Protein AF-A0A969FKJ3-F1 (afdb_monomer)

Secondary structure (DSSP, 8-state):
-EEEEEEEE---SSS---EEEEEEEEEEETTEEEEP--PEEE-S-TTSS-TT-EEEEEE-TTS-EEEEEEESHHHHHHHHHHHHHHHHHHHHHHHHHHHHHHHHHHHHHHHHHHHHHHHHHHHHHHHHHHHHHHHHHHHHHHHHHHHHHHHHHHHHHHHHHHHHHHHHHHHHHHHHHHHTTTT-----THHHHHHHHHHHHHHHHGGGGGHHHHHHHHHHHHHHHHHHHHHHHHHHHHHHHHHHHHHHHHHHHHHHHHHHHHHHHHHHHHHHHHHHHHHHHHHHHHHHHHHHHHHHHHHHHHHHHHHHHHHHHHHHT----SSS---HHHHTTS-HHHHHHHHHHHHHHHHHHHHHHHHHHHHHHHHHHHHHHHHHHHHH--HHHHHHHHHHHHHHHHHHHHHHHHHHHHHHHHHHHHHHHHHHHHHHHHHTT-PPP-----S----THHHHHHHHHHHHHHHHHHHHHHHHHHHHHHHHHHHHHHHHHHHHHHHHHHHHHHHHHHHHHHHHHHHHHHHHHHHHHHHHHHHHHHHHHHHHHHHHHHHHHHHHHHHHHHHHHHHHHHHHHHHHHHT-

Nearest PDB structures (foldseek):
  6h2x-assembly1_A  TM=3.422E-01  e=6.282E-06  Escherichia coli K-12
  7z8f-assembly1_m  TM=3.013E-01  e=1.410E-02  Homo sapiens
  7z8f-assembly1_n  TM=2.984E-01  e=1.489E-02  Homo sapiens
  6z6f-assembly1_C  TM=3.795E-01  e=6.319E-01  Saccharomyces cerevisiae S288C
  6yvu-assembly1_A  TM=2.006E-01  e=1.096E+00  Saccharomyces cerevisiae S288C

Structure (mmCIF, N/CA/C/O backbone):
data_AF-A0A969FKJ3-F1
#
_entry.id   AF-A0A969FKJ3-F1
#
loop_
_atom_site.group_PDB
_atom_site.id
_atom_site.type_symbol
_atom_site.label_atom_id
_atom_site.label_alt_id
_atom_site.label_comp_id
_atom_site.label_asym_id
_atom_site.label_entity_id
_atom_site.label_seq_id
_atom_site.pdbx_PDB_ins_code
_atom_site.Cartn_x
_atom_site.Cartn_y
_atom_site.Cartn_z
_atom_site.occupancy
_atom_site.B_iso_or_equiv
_atom_site.auth_seq_id
_atom_site.auth_comp_id
_atom_site.auth_asym_id
_atom_site.auth_atom_id
_atom_site.pdbx_PDB_model_num
ATOM 1 N N . MET A 1 1 ? 55.344 11.547 -11.308 1.00 81.62 1 MET A N 1
ATOM 2 C CA . MET A 1 1 ? 53.957 12.073 -11.203 1.00 81.62 1 MET A CA 1
ATOM 3 C C . MET A 1 1 ? 53.560 12.625 -12.559 1.00 81.62 1 MET A C 1
ATOM 5 O O . MET A 1 1 ? 54.429 13.189 -13.211 1.00 81.62 1 MET A O 1
ATOM 9 N N . LEU A 1 2 ? 52.313 12.429 -12.998 1.00 86.44 2 LEU A N 1
ATOM 10 C CA . LEU A 1 2 ? 51.856 12.864 -14.322 1.00 86.44 2 LEU A CA 1
ATOM 11 C C . LEU A 1 2 ? 51.424 14.337 -14.299 1.00 86.44 2 LEU A C 1
ATOM 13 O O . LEU A 1 2 ? 50.669 14.755 -13.417 1.00 86.44 2 LEU A O 1
ATOM 17 N N . TYR A 1 3 ? 51.900 15.103 -15.277 1.00 87.94 3 TYR A N 1
ATOM 18 C CA . TYR A 1 3 ? 51.594 16.516 -15.454 1.00 87.94 3 TYR A CA 1
ATOM 19 C C . TYR A 1 3 ? 51.087 16.787 -16.866 1.00 87.94 3 TYR A C 1
ATOM 21 O O . TYR A 1 3 ? 51.561 16.193 -17.833 1.00 87.94 3 TYR A O 1
ATOM 29 N N . LEU A 1 4 ? 50.156 17.730 -16.966 1.00 88.75 4 LEU A N 1
ATOM 30 C CA . LEU A 1 4 ? 49.802 18.396 -18.208 1.00 88.75 4 LEU A CA 1
ATOM 31 C C . LEU A 1 4 ? 50.711 19.615 -18.356 1.00 88.75 4 LEU A C 1
ATOM 33 O O . LEU A 1 4 ? 50.766 20.456 -17.453 1.00 88.75 4 LEU A O 1
ATOM 37 N N . ALA A 1 5 ? 51.411 19.713 -19.478 1.00 88.00 5 ALA A N 1
ATOM 38 C CA . ALA A 1 5 ? 52.340 20.794 -19.758 1.00 88.00 5 ALA A CA 1
ATOM 39 C C . ALA A 1 5 ? 52.140 21.362 -21.166 1.00 88.00 5 ALA A C 1
ATOM 41 O O . ALA A 1 5 ? 51.697 20.668 -22.077 1.00 88.00 5 ALA A O 1
ATOM 42 N N . GLU A 1 6 ? 52.494 22.629 -21.342 1.00 87.75 6 GLU A N 1
ATOM 43 C CA . GLU A 1 6 ? 52.507 23.316 -22.633 1.00 87.75 6 GLU A CA 1
ATOM 44 C C . GLU A 1 6 ? 53.945 23.430 -23.147 1.00 87.75 6 GLU A C 1
ATOM 46 O O . GLU A 1 6 ? 54.847 23.852 -22.414 1.00 87.75 6 GLU A O 1
ATOM 51 N N . VAL A 1 7 ? 54.167 23.080 -24.415 1.00 86.50 7 VAL A N 1
ATOM 52 C CA . VAL A 1 7 ? 55.469 23.236 -25.075 1.00 86.50 7 VAL A CA 1
ATOM 53 C C . VAL A 1 7 ? 55.709 24.707 -25.417 1.00 86.50 7 VAL A C 1
ATOM 55 O O . VAL A 1 7 ? 55.053 25.270 -26.292 1.00 86.50 7 VAL A O 1
ATOM 58 N N . GLN A 1 8 ? 56.711 25.324 -24.797 1.00 82.31 8 GLN A N 1
ATOM 59 C CA . GLN A 1 8 ? 57.152 26.681 -25.108 1.00 82.31 8 GLN A CA 1
ATOM 60 C C . GLN A 1 8 ? 58.473 26.659 -25.878 1.00 82.31 8 GLN A C 1
ATOM 62 O O . GLN A 1 8 ? 59.462 26.083 -25.432 1.00 82.31 8 GLN A O 1
ATOM 67 N N . LYS A 1 9 ? 58.519 27.326 -27.036 1.00 78.81 9 LYS A N 1
ATOM 68 C CA . LYS A 1 9 ? 59.760 27.539 -27.796 1.00 78.81 9 LYS A CA 1
ATOM 69 C C . LYS A 1 9 ? 60.133 29.013 -27.729 1.00 78.81 9 LYS A C 1
ATOM 71 O O . LYS A 1 9 ? 59.399 29.858 -28.236 1.00 78.81 9 LYS A O 1
ATOM 76 N N . LYS A 1 10 ? 61.273 29.338 -27.118 1.00 64.44 10 LYS A N 1
ATOM 77 C CA . LYS A 1 10 ? 61.799 30.710 -27.115 1.00 64.44 10 LYS A CA 1
ATOM 78 C C . LYS A 1 10 ? 62.712 30.899 -28.325 1.00 64.44 10 LYS A C 1
ATOM 80 O O . LYS A 1 10 ? 63.739 30.235 -28.441 1.00 64.44 10 LYS A O 1
ATOM 85 N N . SER A 1 11 ? 62.342 31.807 -29.227 1.00 51.16 11 SER A N 1
ATOM 86 C CA . SER A 1 11 ? 63.181 32.179 -30.370 1.00 51.16 11 SER A CA 1
ATOM 87 C C . SER A 1 11 ? 64.244 33.183 -29.916 1.00 51.16 11 SER A C 1
ATOM 89 O O . SER A 1 11 ? 63.950 34.355 -29.692 1.00 51.16 11 SER A O 1
ATOM 91 N N . GLY A 1 12 ? 65.476 32.715 -29.708 1.00 48.44 12 GLY A N 1
ATOM 92 C CA . GLY A 1 12 ? 66.617 33.569 -29.372 1.00 48.44 12 GLY A CA 1
ATOM 93 C C . GLY A 1 12 ? 67.283 34.151 -30.623 1.00 48.44 12 GLY A C 1
ATOM 94 O O . GLY A 1 12 ? 67.467 33.449 -31.611 1.00 48.44 12 GLY A O 1
ATOM 95 N N . VAL A 1 13 ? 67.717 35.415 -30.553 1.00 46.41 13 VAL A N 1
ATOM 96 C CA . VAL A 1 13 ? 68.400 36.171 -31.634 1.00 46.41 13 VAL A CA 1
ATOM 97 C C . VAL A 1 13 ? 69.750 35.550 -32.068 1.00 46.41 13 VAL A C 1
ATOM 99 O O . VAL A 1 13 ? 70.318 35.943 -33.079 1.00 46.41 13 VAL A O 1
ATOM 102 N N . PHE A 1 14 ? 70.245 34.526 -31.367 1.00 44.03 14 PHE A N 1
ATOM 103 C CA . PHE A 1 14 ? 71.444 33.760 -31.722 1.00 44.03 14 PHE A CA 1
ATOM 104 C C . PHE A 1 14 ? 71.175 32.245 -31.669 1.00 44.03 14 PHE A C 1
ATOM 106 O O . PHE A 1 14 ? 71.584 31.561 -30.739 1.00 44.03 14 PHE A O 1
ATOM 113 N N . GLY A 1 15 ? 70.470 31.715 -32.670 1.00 43.25 15 GLY A N 1
ATOM 114 C CA . GLY A 1 15 ? 70.676 30.363 -33.219 1.00 43.25 15 GLY A CA 1
ATOM 115 C C . GLY A 1 15 ? 70.440 29.100 -32.368 1.00 43.25 15 GLY A C 1
ATOM 116 O O . GLY A 1 15 ? 70.455 28.022 -32.952 1.00 43.25 15 GLY A O 1
ATOM 117 N N . SER A 1 16 ? 70.191 29.154 -31.057 1.00 49.03 16 SER A N 1
ATOM 118 C CA . SER A 1 16 ? 69.780 27.973 -30.274 1.00 49.03 16 SER A CA 1
ATOM 119 C C . SER A 1 16 ? 68.539 28.270 -29.428 1.00 49.03 16 SER A C 1
ATOM 121 O O . SER A 1 16 ? 68.593 28.794 -28.316 1.00 49.03 16 SER A O 1
ATOM 123 N N . GLY A 1 17 ? 67.367 27.971 -29.991 1.00 53.38 17 GLY A N 1
ATOM 124 C CA . GLY A 1 17 ? 66.107 28.047 -29.257 1.00 53.38 17 GLY A CA 1
ATOM 125 C C . GLY A 1 17 ? 66.016 26.896 -28.261 1.00 53.38 17 GLY A C 1
ATOM 126 O O . GLY A 1 17 ? 65.848 25.751 -28.669 1.00 53.38 17 GLY A O 1
ATOM 127 N N . LYS A 1 18 ? 66.128 27.185 -26.961 1.00 61.44 18 LYS A N 1
ATOM 128 C CA . LYS A 1 18 ? 65.819 26.210 -25.905 1.00 61.44 18 LYS A CA 1
ATOM 129 C C . LYS A 1 18 ? 64.300 26.061 -25.815 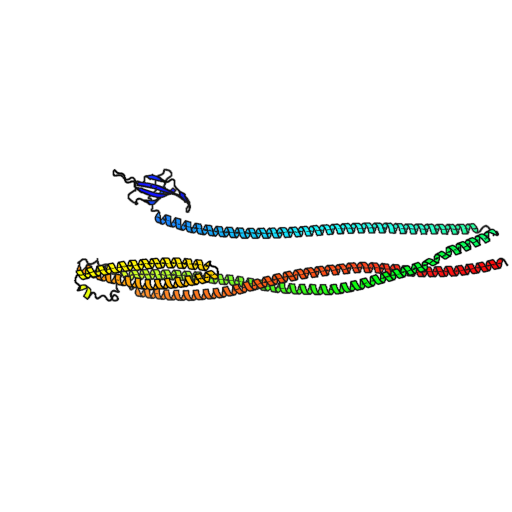1.00 61.44 18 LYS A C 1
ATOM 131 O O . LYS A 1 18 ? 63.605 27.070 -25.663 1.00 61.44 18 LYS A O 1
ATOM 136 N N . ALA A 1 19 ? 63.790 24.836 -25.928 1.00 70.56 19 ALA A N 1
ATOM 137 C CA . ALA A 1 19 ? 62.395 24.557 -25.615 1.00 70.56 19 ALA A CA 1
ATOM 138 C C . ALA A 1 19 ? 62.241 24.251 -24.122 1.00 70.56 19 ALA A C 1
ATOM 140 O O . ALA A 1 19 ? 63.125 23.683 -23.478 1.00 70.56 19 ALA A O 1
ATOM 141 N N . GLY A 1 20 ? 61.121 24.689 -23.567 1.00 80.38 20 GLY A N 1
ATOM 142 C CA . GLY A 1 20 ? 60.737 24.459 -22.185 1.00 80.38 20 GLY A CA 1
ATOM 143 C C . GLY A 1 20 ? 59.324 23.899 -22.120 1.00 80.38 20 GLY A C 1
ATOM 144 O O . GLY A 1 20 ? 58.505 24.138 -23.006 1.00 80.38 20 GLY A O 1
ATOM 145 N N . LEU A 1 21 ? 59.038 23.146 -21.067 1.00 84.00 21 LEU A N 1
ATOM 146 C CA . LEU A 1 21 ? 57.705 22.662 -20.738 1.00 84.00 21 LEU A CA 1
ATOM 147 C C . LEU A 1 21 ? 57.167 23.481 -19.576 1.00 84.00 21 LEU A C 1
ATOM 149 O O . LEU A 1 21 ? 57.725 23.435 -18.480 1.00 84.00 21 LEU A O 1
ATOM 153 N N . LYS A 1 22 ? 56.081 24.215 -19.804 1.00 87.56 22 LYS A N 1
ATOM 154 C CA . LYS A 1 22 ? 55.378 24.944 -18.750 1.00 87.56 22 LYS A CA 1
ATOM 155 C C . LYS A 1 22 ? 54.333 24.034 -18.119 1.00 87.56 22 LYS A C 1
ATOM 157 O O . LYS A 1 22 ? 53.401 23.616 -18.799 1.00 87.56 22 LYS A O 1
ATOM 162 N N . LEU A 1 23 ? 54.466 23.731 -16.831 1.00 87.69 23 LEU A N 1
ATOM 163 C CA . LEU A 1 23 ? 53.528 22.847 -16.131 1.00 87.69 23 LEU A CA 1
ATOM 164 C C . LEU A 1 23 ? 52.212 23.565 -15.828 1.00 87.69 23 LEU A C 1
ATOM 166 O O . LEU A 1 23 ? 52.214 24.605 -15.174 1.00 87.69 23 LEU A O 1
ATOM 170 N N . LEU A 1 24 ? 51.089 22.994 -16.259 1.00 87.38 24 LEU A N 1
ATOM 171 C CA . LEU A 1 24 ? 49.756 23.585 -16.104 1.00 87.38 24 LEU A CA 1
ATOM 172 C C . LEU A 1 24 ? 48.938 22.896 -15.012 1.00 87.38 24 LEU A C 1
ATOM 174 O O . LEU A 1 24 ? 48.361 23.560 -14.154 1.00 87.38 24 LEU A O 1
ATOM 178 N N . ALA A 1 25 ? 48.906 21.565 -15.013 1.00 88.12 25 ALA A N 1
ATOM 179 C CA . ALA A 1 25 ? 48.143 20.789 -14.042 1.00 88.12 25 ALA A CA 1
ATOM 180 C C . ALA A 1 25 ? 48.871 19.498 -13.665 1.00 88.12 25 ALA A C 1
ATOM 182 O O . ALA A 1 25 ? 49.637 18.943 -14.449 1.00 88.12 25 ALA A O 1
ATOM 183 N N . GLN A 1 26 ? 48.617 19.017 -12.456 1.00 88.50 26 GLN A N 1
ATOM 184 C CA . GLN A 1 26 ? 49.164 17.786 -11.906 1.00 88.50 26 GLN A CA 1
ATOM 185 C C . GLN A 1 26 ? 48.033 16.820 -11.575 1.00 88.50 26 GLN A C 1
ATOM 187 O O . GLN A 1 26 ? 47.071 17.199 -10.903 1.00 88.50 26 GLN A O 1
ATOM 192 N N . GLN A 1 27 ? 48.189 15.557 -11.962 1.00 87.50 27 GLN A N 1
ATOM 193 C CA . GLN A 1 27 ? 47.246 14.516 -11.585 1.00 87.50 27 GLN A CA 1
ATOM 194 C C . GLN A 1 27 ? 47.412 14.145 -10.104 1.00 87.50 27 GLN A C 1
ATOM 196 O O . GLN A 1 27 ? 48.506 13.781 -9.661 1.00 87.50 27 GLN A O 1
ATOM 201 N N . ARG A 1 28 ? 46.321 14.232 -9.337 1.00 83.50 28 ARG A N 1
ATOM 202 C CA . ARG A 1 28 ? 46.237 13.797 -7.931 1.00 83.50 28 ARG A CA 1
ATOM 203 C C . ARG A 1 28 ? 45.572 12.431 -7.802 1.00 83.50 28 ARG A C 1
ATOM 205 O O . ARG A 1 28 ? 46.022 11.617 -7.003 1.00 83.50 28 ARG A O 1
ATOM 212 N N . SER A 1 29 ? 44.540 12.181 -8.602 1.00 77.12 29 SER A N 1
ATOM 213 C CA . SER A 1 29 ? 43.894 10.877 -8.773 1.00 77.12 29 SER A CA 1
ATOM 214 C C . SER A 1 29 ? 43.355 10.749 -10.203 1.00 77.12 29 SER A C 1
ATOM 216 O O . SER A 1 29 ? 43.486 11.676 -11.002 1.00 77.12 29 SER A O 1
ATOM 218 N N . GLU A 1 30 ? 42.763 9.607 -10.552 1.00 73.00 30 GLU A N 1
ATOM 219 C CA . GLU A 1 30 ? 42.278 9.319 -11.911 1.00 73.00 30 GLU A CA 1
ATOM 220 C C . GLU A 1 30 ? 41.332 10.401 -12.470 1.00 73.00 30 GLU A C 1
ATOM 222 O O . GLU A 1 30 ? 41.443 10.768 -13.640 1.00 73.00 30 GLU A O 1
ATOM 227 N N . HIS A 1 31 ? 40.505 11.005 -11.608 1.00 71.19 31 HIS A N 1
ATOM 228 C CA . HIS A 1 31 ? 39.543 12.059 -11.961 1.00 71.19 31 HIS A CA 1
ATOM 229 C C . HIS A 1 31 ? 39.822 13.417 -11.297 1.00 71.19 31 HIS A C 1
ATOM 231 O O . HIS A 1 31 ? 38.981 14.310 -11.356 1.00 71.19 31 HIS A O 1
ATOM 237 N N . ASN A 1 32 ? 40.983 13.598 -10.656 1.00 79.62 32 ASN A N 1
ATOM 238 C CA . ASN A 1 32 ? 41.307 14.831 -9.936 1.00 79.62 32 ASN A CA 1
ATOM 239 C C . ASN A 1 32 ? 42.642 15.417 -10.404 1.00 79.62 32 ASN A C 1
ATOM 241 O O . ASN A 1 32 ? 43.701 14.796 -10.256 1.00 79.62 32 ASN A O 1
ATOM 245 N N . TRP A 1 33 ? 42.575 16.639 -10.927 1.00 86.50 33 TRP A N 1
ATOM 246 C CA . TRP A 1 33 ? 43.708 17.422 -11.400 1.00 86.50 33 TRP A CA 1
ATOM 247 C C . TRP A 1 33 ? 43.806 18.714 -10.596 1.00 86.50 33 TRP A C 1
ATOM 249 O O . TRP A 1 33 ? 42.854 19.486 -10.528 1.00 86.50 33 TRP A O 1
ATOM 259 N N . SER A 1 34 ? 44.970 18.968 -10.000 1.00 85.56 34 SER A N 1
ATOM 260 C CA . SER A 1 34 ? 45.250 20.222 -9.296 1.00 85.56 34 SER A CA 1
ATOM 261 C C . SER A 1 34 ? 46.103 21.146 -10.167 1.00 85.56 34 SER A C 1
ATOM 263 O O . SER A 1 34 ? 46.994 20.639 -10.854 1.00 85.56 34 SER A O 1
ATOM 265 N N . PRO A 1 35 ? 45.908 22.475 -10.123 1.00 85.38 35 PRO A N 1
ATOM 266 C CA . PRO A 1 35 ? 46.761 23.409 -10.852 1.00 85.38 35 PRO A CA 1
ATOM 267 C C . PRO A 1 35 ? 48.221 23.259 -10.406 1.00 85.38 35 PRO A C 1
ATOM 269 O O . PRO A 1 35 ? 48.512 23.146 -9.214 1.00 85.38 35 PRO A O 1
ATOM 272 N N . ALA A 1 36 ? 49.137 23.223 -11.372 1.00 84.56 36 ALA A N 1
ATOM 273 C CA . ALA A 1 36 ? 50.573 23.223 -11.120 1.00 84.56 36 ALA A CA 1
ATOM 274 C C . ALA A 1 36 ? 51.101 24.667 -11.122 1.00 84.56 36 ALA A C 1
ATOM 276 O O . ALA A 1 36 ? 50.509 25.553 -11.732 1.00 84.56 36 ALA A O 1
ATOM 277 N N . SER A 1 37 ? 52.233 24.915 -10.459 1.00 73.19 37 SER A N 1
ATOM 278 C CA . SER A 1 37 ? 52.765 26.265 -10.203 1.00 73.19 37 SER A CA 1
ATOM 279 C C . SER A 1 37 ? 53.238 27.050 -11.441 1.00 73.19 37 SER A C 1
ATOM 281 O O . SER A 1 37 ? 53.857 28.099 -11.286 1.00 73.19 37 SER A O 1
ATOM 283 N N . GLY A 1 38 ? 52.997 26.573 -12.669 1.00 70.75 38 GLY A N 1
ATOM 284 C CA . GLY A 1 38 ? 53.430 27.260 -13.890 1.00 70.75 38 GLY A CA 1
ATOM 285 C C . GLY A 1 38 ? 54.939 27.212 -14.140 1.00 70.75 38 GLY A C 1
ATOM 286 O O . GLY A 1 38 ? 55.426 27.968 -14.977 1.00 70.75 38 GLY A O 1
ATOM 287 N N . GLU A 1 39 ? 55.679 26.372 -13.408 1.00 78.12 39 GLU A N 1
ATOM 288 C CA . GLU A 1 39 ? 57.135 26.248 -13.530 1.00 78.12 39 GLU A CA 1
ATOM 289 C C . GLU A 1 39 ? 57.536 25.737 -14.924 1.00 78.12 39 GLU A C 1
ATOM 291 O O . GLU A 1 39 ? 56.881 24.860 -15.490 1.00 78.12 39 GLU A O 1
ATOM 296 N N . GLU A 1 40 ? 58.620 26.293 -15.471 1.00 78.25 40 GLU A N 1
ATOM 297 C CA . GLU A 1 40 ? 59.168 25.929 -16.781 1.00 78.25 40 GLU A CA 1
ATOM 298 C C . GLU A 1 40 ? 60.352 24.973 -16.594 1.00 78.25 40 GLU A C 1
ATOM 300 O O . GLU A 1 40 ? 61.353 25.321 -15.964 1.00 78.25 40 GLU A O 1
ATOM 305 N N . ILE A 1 41 ? 60.238 23.761 -17.135 1.00 81.44 41 ILE A N 1
ATOM 306 C CA . ILE A 1 41 ? 61.294 22.745 -17.089 1.00 81.44 41 ILE A CA 1
ATOM 307 C C . ILE A 1 41 ? 61.987 22.695 -18.456 1.00 81.44 41 ILE A C 1
ATOM 309 O O . ILE A 1 41 ? 61.296 22.586 -19.471 1.00 81.44 41 ILE A O 1
ATOM 313 N N . PRO A 1 42 ? 63.330 22.772 -18.524 1.00 75.56 42 PRO A N 1
ATOM 314 C CA . PRO A 1 42 ? 64.053 22.683 -19.789 1.00 75.56 42 PRO A CA 1
ATOM 315 C C . PRO A 1 42 ? 63.839 21.313 -20.450 1.00 75.56 42 PRO A C 1
ATOM 317 O O . PRO A 1 42 ? 63.933 20.279 -19.787 1.00 75.56 42 PRO A O 1
ATOM 320 N N . PHE A 1 43 ? 63.559 21.314 -21.754 1.00 72.88 43 PHE A N 1
ATOM 321 C CA . PHE A 1 43 ? 63.267 20.115 -22.536 1.00 72.88 43 PHE A CA 1
ATOM 322 C C . PHE A 1 43 ? 63.967 20.188 -23.901 1.00 72.88 43 PHE A C 1
ATOM 324 O O . PHE A 1 43 ? 63.587 20.978 -24.762 1.00 72.88 43 PHE A O 1
ATOM 331 N N . ASP A 1 44 ? 65.008 19.373 -24.092 1.00 63.56 44 ASP A N 1
ATOM 332 C CA . ASP A 1 44 ? 65.896 19.460 -25.263 1.00 63.56 44 ASP A CA 1
ATOM 333 C C . ASP A 1 44 ? 65.347 18.760 -26.529 1.00 63.56 44 ASP A C 1
ATOM 335 O O . ASP A 1 44 ? 65.803 19.061 -27.630 1.00 63.56 44 ASP A O 1
ATOM 339 N N . ASP A 1 45 ? 64.307 17.917 -26.423 1.00 62.91 45 ASP A N 1
ATOM 340 C CA . ASP A 1 45 ? 63.668 17.198 -27.552 1.00 62.91 45 ASP A CA 1
ATOM 341 C C . ASP A 1 45 ? 62.632 18.070 -28.309 1.00 62.91 45 ASP A C 1
ATOM 343 O O . ASP A 1 45 ? 61.516 17.677 -28.659 1.00 62.91 45 ASP A O 1
ATOM 347 N N . ALA A 1 46 ? 63.015 19.324 -28.556 1.00 52.31 46 ALA A N 1
ATOM 348 C CA . ALA A 1 46 ? 62.190 20.412 -29.081 1.00 52.31 46 ALA A CA 1
ATOM 349 C C . ALA A 1 46 ? 61.662 20.222 -30.518 1.00 52.31 46 ALA A C 1
ATOM 351 O O . ALA A 1 46 ? 60.865 21.037 -30.994 1.00 52.31 46 ALA A O 1
ATOM 352 N N . THR A 1 47 ? 62.142 19.224 -31.257 1.00 55.84 47 THR A N 1
ATOM 353 C CA . THR A 1 47 ? 61.862 19.042 -32.691 1.00 55.84 47 THR A CA 1
ATOM 354 C C . THR A 1 47 ? 60.575 18.271 -32.973 1.00 55.84 47 THR A C 1
ATOM 356 O O . THR A 1 47 ? 60.018 18.433 -34.055 1.00 55.84 47 THR A O 1
ATOM 359 N N . THR A 1 48 ? 60.065 17.500 -32.011 1.00 64.75 48 THR A N 1
ATOM 360 C CA . THR A 1 48 ? 58.944 16.566 -32.234 1.00 64.75 48 THR A CA 1
ATOM 361 C C . THR A 1 48 ? 57.560 17.214 -32.102 1.00 64.75 48 THR A C 1
ATOM 363 O O . THR A 1 48 ? 56.608 16.748 -32.718 1.00 64.75 48 THR A O 1
ATOM 366 N N . PHE A 1 49 ? 57.429 18.314 -31.351 1.00 73.75 49 PHE A N 1
ATOM 367 C CA . PHE A 1 49 ? 56.140 18.970 -31.082 1.00 73.75 49 PHE A CA 1
ATOM 368 C C . PHE A 1 49 ? 56.175 20.466 -31.423 1.00 73.75 49 PHE A C 1
ATOM 370 O O . PHE A 1 49 ? 57.210 21.123 -31.282 1.00 73.75 49 PHE A O 1
ATOM 377 N N . GLY A 1 50 ? 55.056 21.023 -31.893 1.00 75.69 50 GLY A N 1
ATOM 378 C CA . GLY A 1 50 ? 54.898 22.459 -32.165 1.00 75.69 50 GLY A CA 1
ATOM 379 C C . GLY A 1 50 ? 54.903 23.316 -30.890 1.00 75.69 50 GLY A C 1
ATOM 380 O O . GLY A 1 50 ? 54.710 22.806 -29.789 1.00 75.69 50 GLY A O 1
ATOM 381 N N . ALA A 1 51 ? 55.137 24.626 -31.020 1.00 79.56 51 ALA A N 1
ATOM 382 C CA . ALA A 1 51 ? 54.942 25.552 -29.899 1.00 79.56 51 ALA A CA 1
ATOM 383 C C . ALA A 1 51 ? 53.442 25.661 -29.560 1.00 79.56 51 ALA A C 1
ATOM 385 O O . ALA A 1 51 ? 52.621 25.708 -30.472 1.00 79.56 51 ALA A O 1
ATOM 386 N N . GLY A 1 52 ? 53.096 25.693 -28.272 1.00 78.00 52 GLY A N 1
ATOM 387 C CA . GLY A 1 52 ? 51.714 25.747 -27.780 1.00 78.00 52 GLY A CA 1
ATOM 388 C C . GLY A 1 52 ? 50.998 24.391 -27.711 1.00 78.00 52 GLY A C 1
ATOM 389 O O . GLY A 1 52 ? 49.840 24.335 -27.309 1.00 78.00 52 GLY A O 1
ATOM 390 N N . VAL A 1 53 ? 51.660 23.287 -28.082 1.00 85.12 53 VAL A N 1
ATOM 391 C CA . VAL A 1 53 ? 51.068 21.942 -27.997 1.00 85.12 53 VAL A CA 1
ATOM 392 C C . VAL A 1 53 ? 51.011 21.483 -26.540 1.00 85.12 53 VAL A C 1
ATOM 394 O O . VAL A 1 53 ? 51.983 21.622 -25.792 1.00 85.12 53 VAL A O 1
ATOM 397 N N . LEU A 1 54 ? 49.872 20.910 -26.152 1.00 87.88 54 LEU A N 1
ATOM 398 C CA . LEU A 1 54 ? 49.671 20.302 -24.841 1.00 87.88 54 LEU A CA 1
ATOM 399 C C . LEU A 1 54 ? 50.183 18.861 -24.832 1.00 87.88 54 LEU A C 1
ATOM 401 O O . LEU A 1 54 ? 49.794 18.037 -25.663 1.00 87.88 54 LEU A O 1
ATOM 405 N N . VAL A 1 55 ? 51.021 18.547 -23.852 1.00 86.44 55 VAL A N 1
ATOM 406 C CA . VAL A 1 55 ? 51.638 17.232 -23.682 1.00 86.44 55 VAL A CA 1
ATOM 407 C C . VAL A 1 55 ? 51.489 16.722 -22.254 1.00 86.44 55 VAL A C 1
ATOM 409 O O . VAL A 1 55 ? 51.506 17.482 -21.285 1.00 86.44 55 VAL A O 1
ATOM 412 N N . MET A 1 56 ? 51.356 15.406 -22.141 1.00 87.25 56 MET A N 1
ATOM 413 C CA . MET A 1 56 ? 51.335 14.664 -20.888 1.00 87.25 56 MET A CA 1
ATOM 414 C C . MET A 1 56 ? 52.739 14.156 -20.603 1.00 87.25 56 MET A C 1
ATOM 416 O O . MET A 1 56 ? 53.345 13.468 -21.433 1.00 87.25 56 MET A O 1
ATOM 420 N N . VAL A 1 57 ? 53.262 14.517 -19.436 1.00 86.62 57 VAL A N 1
ATOM 421 C CA . VAL A 1 57 ? 54.666 14.307 -19.088 1.00 86.62 57 VAL A CA 1
ATOM 422 C C . VAL A 1 57 ? 54.773 13.775 -17.671 1.00 86.62 57 VAL A C 1
ATOM 424 O O . VAL A 1 57 ? 54.196 14.333 -16.737 1.00 86.62 57 VAL A O 1
ATOM 427 N N . GLU A 1 58 ? 55.524 12.693 -17.489 1.00 86.12 58 GLU A N 1
ATOM 428 C CA . GLU A 1 58 ? 55.861 12.212 -16.157 1.00 86.12 58 GLU A CA 1
ATOM 429 C C . GLU A 1 58 ? 57.101 12.935 -15.650 1.00 86.12 58 GLU A C 1
ATOM 431 O O . GLU A 1 58 ? 58.134 12.982 -16.310 1.00 86.12 58 GLU A O 1
ATOM 436 N N . ILE A 1 59 ? 56.998 13.525 -14.464 1.00 84.19 59 ILE A N 1
ATOM 437 C CA . ILE A 1 59 ? 58.093 14.274 -13.854 1.00 84.19 59 ILE A CA 1
ATOM 438 C C . ILE A 1 59 ? 58.548 13.541 -12.600 1.00 84.19 59 ILE A C 1
ATOM 440 O O . ILE A 1 59 ? 57.735 13.117 -11.764 1.00 84.19 59 ILE A O 1
ATOM 444 N N . SER A 1 60 ? 59.866 13.374 -12.502 1.00 80.50 60 SER A N 1
ATOM 445 C CA . SER A 1 60 ? 60.544 12.789 -11.351 1.00 80.50 60 SER A CA 1
ATOM 446 C C . SER A 1 60 ? 60.564 13.750 -10.156 1.00 80.50 60 SER A C 1
ATOM 448 O O . SER A 1 60 ? 60.451 14.965 -10.335 1.00 80.50 60 SER A O 1
ATOM 450 N N . PRO A 1 61 ? 60.812 13.256 -8.930 1.00 76.12 61 PRO A N 1
ATOM 451 C CA . PRO A 1 61 ? 61.021 14.113 -7.759 1.00 76.12 61 PRO A CA 1
ATOM 452 C C . PRO A 1 61 ? 62.153 15.144 -7.936 1.00 76.12 61 PRO A C 1
ATOM 454 O O . PRO A 1 61 ? 62.141 16.187 -7.290 1.00 76.12 61 PRO A O 1
ATOM 457 N N . ASN A 1 62 ? 63.095 14.888 -8.852 1.00 77.12 62 ASN A N 1
ATOM 458 C CA . ASN A 1 62 ? 64.225 15.766 -9.163 1.00 77.12 62 ASN A CA 1
ATOM 459 C C . ASN A 1 62 ? 63.919 16.776 -10.290 1.00 77.12 62 ASN A C 1
ATOM 461 O O . ASN A 1 62 ? 64.846 17.344 -10.864 1.00 77.12 62 ASN A O 1
ATOM 465 N N . LYS A 1 63 ? 62.638 16.991 -10.631 1.00 75.25 63 LYS A N 1
ATOM 466 C CA . LYS A 1 63 ? 62.172 17.909 -11.692 1.00 75.25 63 LYS A CA 1
ATOM 467 C C . LYS A 1 63 ? 62.751 17.610 -13.083 1.00 75.25 63 LYS A C 1
ATOM 469 O O . LYS A 1 63 ? 62.993 18.513 -13.877 1.00 75.25 63 LYS A O 1
ATOM 474 N N . GLN A 1 64 ? 62.957 16.330 -13.384 1.00 78.31 64 GLN A N 1
ATOM 475 C CA . GLN A 1 64 ? 63.356 15.862 -14.715 1.00 78.31 64 GLN A CA 1
ATOM 476 C C . GLN A 1 64 ? 62.223 15.076 -15.370 1.00 78.31 64 GLN A C 1
ATOM 478 O O . GLN A 1 64 ? 61.529 14.319 -14.686 1.00 78.31 64 GLN A O 1
ATOM 483 N N . VAL A 1 65 ? 62.075 15.243 -16.684 1.00 80.38 65 VAL A N 1
ATOM 484 C CA . VAL A 1 65 ? 61.123 14.492 -17.510 1.00 80.38 65 VAL A CA 1
ATOM 485 C C . VAL A 1 65 ? 61.534 13.020 -17.563 1.00 80.38 65 VAL A C 1
ATOM 487 O O . VAL A 1 65 ? 62.683 12.699 -17.862 1.00 80.38 65 VAL A O 1
ATOM 490 N N . GLN A 1 66 ? 60.600 12.128 -17.247 1.00 75.44 66 GLN A N 1
ATOM 491 C CA . GLN A 1 66 ? 60.743 10.681 -17.350 1.00 75.44 66 GLN A CA 1
ATOM 492 C C . GLN A 1 66 ? 59.917 10.180 -18.540 1.00 75.44 66 GLN A C 1
ATOM 494 O O . GLN A 1 66 ? 58.715 10.421 -18.617 1.00 75.44 66 GLN A O 1
ATOM 499 N N . GLY A 1 67 ? 60.570 9.472 -19.466 1.00 74.19 67 GLY A N 1
ATOM 500 C CA . GLY A 1 67 ? 59.935 8.949 -20.681 1.00 74.19 67 GLY A CA 1
ATOM 501 C C . GLY A 1 67 ? 59.711 9.996 -21.780 1.00 74.19 67 GLY A C 1
ATOM 502 O O . GLY A 1 67 ? 60.035 11.172 -21.626 1.00 74.19 67 GLY A O 1
ATOM 503 N N . ALA A 1 68 ? 59.176 9.547 -22.920 1.00 75.00 68 ALA A N 1
ATOM 504 C CA . ALA A 1 68 ? 58.828 10.427 -24.034 1.00 75.00 68 ALA A CA 1
ATOM 505 C C . ALA A 1 68 ? 57.468 11.108 -23.774 1.00 75.00 68 ALA A C 1
ATOM 507 O O . ALA A 1 68 ? 56.505 10.406 -23.439 1.00 75.00 68 ALA A O 1
ATOM 508 N N . PRO A 1 69 ? 57.356 12.440 -23.931 1.00 75.19 69 PRO A N 1
ATOM 509 C CA . PRO A 1 69 ? 56.090 13.144 -23.758 1.00 75.19 69 PRO A CA 1
ATOM 510 C C . PRO A 1 69 ? 55.071 12.696 -24.812 1.00 75.19 69 PRO A C 1
ATOM 512 O O . PRO A 1 69 ? 55.414 12.479 -25.975 1.00 75.19 69 PRO A O 1
ATOM 515 N N . LYS A 1 70 ? 53.810 12.555 -24.399 1.00 82.19 70 LYS A N 1
ATOM 516 C CA . LYS A 1 70 ? 52.698 12.154 -25.275 1.00 82.19 70 LYS A CA 1
ATOM 517 C C . LYS A 1 70 ? 51.773 13.335 -25.514 1.00 82.19 70 LYS A C 1
ATOM 519 O O . LYS A 1 70 ? 51.542 14.121 -24.602 1.00 82.19 70 LYS A O 1
ATOM 524 N N . GLU A 1 71 ? 51.215 13.450 -26.712 1.00 84.19 71 GLU A N 1
ATOM 525 C CA . GLU A 1 71 ? 50.215 14.476 -27.004 1.00 84.19 71 GLU A CA 1
ATOM 526 C C . GLU A 1 71 ? 48.979 14.305 -26.107 1.00 84.19 71 GLU A C 1
ATOM 528 O O . GLU A 1 71 ? 48.456 13.201 -25.941 1.00 84.19 71 GLU A O 1
ATOM 533 N N . ALA A 1 72 ? 48.522 15.400 -25.497 1.00 85.25 72 ALA A N 1
ATOM 534 C CA . ALA A 1 72 ? 47.493 15.345 -24.464 1.00 85.25 72 ALA A CA 1
ATOM 535 C C . ALA A 1 72 ? 46.059 15.262 -25.012 1.00 85.25 72 ALA A C 1
ATOM 537 O O . ALA A 1 72 ? 45.158 14.908 -24.258 1.00 85.25 72 ALA A O 1
ATOM 538 N N . GLY A 1 73 ? 45.823 15.554 -26.298 1.00 80.75 73 GLY A N 1
ATOM 539 C CA . GLY A 1 73 ? 44.480 15.749 -26.864 1.00 80.75 73 GLY A CA 1
ATOM 540 C C . GLY A 1 73 ? 43.499 14.603 -26.586 1.00 80.75 73 GLY A C 1
ATOM 541 O O . GLY A 1 73 ? 42.469 14.805 -25.947 1.00 80.75 73 GLY A O 1
ATOM 542 N N . GLN A 1 74 ? 43.839 13.374 -26.986 1.00 80.88 74 GLN A N 1
ATOM 543 C CA . GLN A 1 74 ? 42.962 12.210 -26.775 1.00 80.88 74 GLN A CA 1
ATOM 544 C C . GLN A 1 74 ? 42.752 11.880 -25.290 1.00 80.88 74 GLN A C 1
ATOM 546 O O . GLN A 1 74 ? 41.678 11.431 -24.890 1.00 80.88 74 GLN A O 1
ATOM 551 N N . GLN A 1 75 ? 43.775 12.090 -24.460 1.00 81.12 75 GLN A N 1
ATOM 552 C CA . GLN A 1 75 ? 43.700 11.804 -23.031 1.00 81.12 75 GLN A CA 1
ATOM 553 C C . GLN A 1 75 ? 42.857 12.855 -22.294 1.00 81.12 75 GLN A C 1
ATOM 555 O O . GLN A 1 75 ? 42.076 12.492 -21.419 1.00 81.12 75 GLN A O 1
ATOM 560 N N . LEU A 1 76 ? 42.940 14.128 -22.692 1.00 83.69 76 LEU A N 1
ATOM 561 C CA . LEU A 1 76 ? 42.098 15.209 -22.176 1.00 83.69 76 LEU A CA 1
ATOM 562 C C . LEU A 1 76 ? 40.624 14.995 -22.525 1.00 83.69 76 LEU A C 1
ATOM 564 O O . LEU A 1 76 ? 39.778 15.138 -21.647 1.00 83.69 76 LEU A O 1
ATOM 568 N N . VAL A 1 77 ? 40.313 14.575 -23.756 1.00 84.56 77 VAL A N 1
ATOM 569 C CA . VAL A 1 77 ? 38.934 14.237 -24.150 1.00 84.56 77 VAL A CA 1
ATOM 570 C C . VAL A 1 77 ? 38.379 13.106 -23.278 1.00 84.56 77 VAL A C 1
ATOM 572 O O . VAL A 1 77 ? 37.270 13.226 -22.764 1.00 84.56 77 VAL A O 1
ATOM 575 N N . LYS A 1 78 ? 39.161 12.048 -23.024 1.00 83.69 78 LYS A N 1
ATOM 576 C CA . LYS A 1 78 ? 38.754 10.957 -22.118 1.00 83.69 78 LYS A CA 1
ATOM 577 C C . LYS A 1 78 ? 38.534 11.431 -20.678 1.00 83.69 78 LYS A C 1
ATOM 579 O O . LYS A 1 78 ? 37.575 11.002 -20.043 1.00 83.69 78 LYS A O 1
ATOM 584 N N . ILE A 1 79 ? 39.389 12.319 -20.165 1.00 83.94 79 ILE A N 1
ATOM 585 C CA . ILE A 1 79 ? 39.240 12.893 -18.817 1.00 83.94 79 ILE A CA 1
ATOM 586 C C . ILE A 1 79 ? 37.968 13.750 -18.732 1.00 83.94 79 ILE A C 1
ATOM 588 O O . ILE A 1 79 ? 37.221 13.611 -17.768 1.00 83.94 79 ILE A O 1
ATOM 592 N N . LEU A 1 80 ? 37.682 14.581 -19.741 1.00 83.25 80 LEU A N 1
ATOM 593 C CA . LEU A 1 80 ? 36.472 15.413 -19.796 1.00 83.25 80 LEU A CA 1
ATOM 594 C C . LEU A 1 80 ? 35.195 14.569 -19.906 1.00 83.25 80 LEU A C 1
ATOM 596 O O . LEU A 1 80 ? 34.233 14.816 -19.182 1.00 83.25 80 LEU A O 1
ATOM 600 N N . GLN A 1 81 ? 35.205 13.529 -20.744 1.00 83.44 81 GLN A N 1
ATOM 601 C CA . GLN A 1 81 ? 34.105 12.563 -20.832 1.00 83.44 81 GLN A CA 1
ATOM 602 C C . GLN A 1 81 ? 33.889 11.832 -19.498 1.00 83.44 81 GLN A C 1
ATOM 604 O O . GLN A 1 81 ? 32.753 11.660 -19.060 1.00 83.44 81 GLN A O 1
ATOM 609 N N . GLY A 1 82 ? 34.973 11.438 -18.823 1.00 83.44 82 GLY A N 1
ATOM 610 C CA . GLY A 1 82 ? 34.914 10.834 -17.493 1.00 83.44 82 GLY A CA 1
ATOM 611 C C . GLY A 1 82 ? 34.355 11.784 -16.432 1.00 83.44 82 GLY A C 1
ATOM 612 O O . GLY A 1 82 ? 33.528 11.369 -15.627 1.00 83.44 82 GLY A O 1
ATOM 613 N N . PHE A 1 83 ? 34.747 13.061 -16.459 1.00 81.38 83 PHE A N 1
ATOM 614 C CA . PHE A 1 83 ? 34.245 14.081 -15.536 1.00 81.38 83 PHE A CA 1
ATOM 615 C C . PHE A 1 83 ? 32.749 14.350 -15.735 1.00 81.38 83 PHE A C 1
ATOM 617 O O . PHE A 1 83 ? 32.016 14.430 -14.755 1.00 81.38 83 PHE A O 1
ATOM 624 N N . SER A 1 84 ? 32.281 14.412 -16.985 1.00 81.19 84 SER A N 1
ATOM 625 C CA . SER A 1 84 ? 30.856 14.572 -17.301 1.00 81.19 84 SER A CA 1
ATOM 626 C C . SER A 1 84 ? 30.017 13.408 -16.759 1.00 81.19 84 SER A C 1
ATOM 628 O O . SER A 1 84 ? 29.023 13.644 -16.078 1.00 81.19 84 SER A O 1
ATOM 630 N N . ARG A 1 85 ? 30.464 12.160 -16.958 1.00 83.12 85 ARG A N 1
ATOM 631 C CA . ARG A 1 85 ? 29.792 10.968 -16.404 1.00 83.12 85 ARG A CA 1
ATOM 632 C C . ARG A 1 85 ? 29.839 10.921 -14.879 1.00 83.12 85 ARG A C 1
ATOM 634 O O . ARG A 1 85 ? 28.876 10.517 -14.236 1.00 83.12 85 ARG A O 1
ATOM 641 N N . PHE A 1 86 ? 30.967 11.312 -14.288 1.00 83.94 86 PHE A N 1
ATOM 642 C CA . PHE A 1 86 ? 31.108 11.370 -12.837 1.00 83.94 86 PHE A CA 1
ATOM 643 C C . PHE A 1 86 ? 30.162 12.412 -12.231 1.00 83.94 86 PHE A C 1
ATOM 645 O O . PHE A 1 86 ? 29.490 12.111 -11.253 1.00 83.94 86 PHE A O 1
ATOM 652 N N . GLN A 1 87 ? 30.048 13.592 -12.845 1.00 83.81 87 GLN A N 1
ATOM 653 C CA . GLN A 1 87 ? 29.129 14.644 -12.414 1.00 83.81 87 GLN A CA 1
ATOM 654 C C . GLN A 1 87 ? 27.663 14.194 -12.482 1.00 83.81 87 GLN A C 1
ATOM 656 O O . GLN A 1 87 ? 26.909 14.441 -11.544 1.00 83.81 87 GLN A O 1
ATOM 661 N N . GLU A 1 88 ? 27.265 13.520 -13.562 1.00 84.19 88 GLU A N 1
ATOM 662 C CA . GLU A 1 88 ? 25.919 12.953 -13.715 1.00 84.19 88 GLU A CA 1
ATOM 663 C C . GLU A 1 88 ? 25.623 11.900 -12.635 1.00 84.19 88 GLU A C 1
ATOM 665 O O . GLU A 1 88 ? 24.585 11.949 -11.971 1.00 84.19 88 GLU A O 1
ATOM 670 N N . LYS A 1 89 ? 26.589 11.014 -12.365 1.00 87.12 89 LYS A N 1
ATOM 671 C CA . LYS A 1 89 ? 26.488 10.032 -11.282 1.00 87.12 89 LYS A CA 1
ATOM 672 C C . LYS A 1 89 ? 26.390 10.691 -9.903 1.00 87.12 89 LYS A C 1
ATOM 674 O O . LYS A 1 89 ? 25.598 10.242 -9.084 1.00 87.12 89 LYS A O 1
ATOM 679 N N . THR A 1 90 ? 27.167 11.742 -9.632 1.00 82.81 90 THR A N 1
ATOM 680 C CA . THR A 1 90 ? 27.094 12.476 -8.358 1.00 82.81 90 THR A CA 1
ATOM 681 C C . THR A 1 90 ? 25.741 13.154 -8.177 1.00 82.81 90 THR A C 1
ATOM 683 O O . THR A 1 90 ? 25.200 13.079 -7.082 1.00 82.81 90 THR A O 1
ATOM 686 N N . LYS A 1 91 ? 25.160 13.741 -9.232 1.00 88.38 91 LYS A N 1
ATOM 687 C CA . LYS A 1 91 ? 23.797 14.295 -9.171 1.00 88.38 91 LYS A CA 1
ATOM 688 C C . LYS A 1 91 ? 22.756 13.224 -8.861 1.00 88.38 91 LYS A C 1
ATOM 690 O O . LYS A 1 91 ? 21.943 13.420 -7.972 1.00 88.38 91 LYS A O 1
ATOM 695 N N . THR A 1 92 ? 22.844 12.073 -9.528 1.00 88.38 92 THR A N 1
ATOM 696 C CA . THR A 1 92 ? 21.945 10.937 -9.262 1.00 88.38 92 THR A CA 1
ATOM 697 C C . THR A 1 92 ? 22.046 10.492 -7.797 1.00 88.38 92 THR A C 1
ATOM 699 O O . THR A 1 92 ? 21.040 10.293 -7.130 1.00 88.38 92 THR A O 1
ATOM 702 N N . GLN A 1 93 ? 23.266 10.399 -7.256 1.00 85.19 93 GLN A N 1
ATOM 703 C CA . GLN A 1 93 ? 23.487 10.052 -5.847 1.00 85.19 93 GLN A CA 1
ATOM 704 C C . GLN A 1 93 ? 22.983 11.128 -4.875 1.00 85.19 93 GLN A C 1
ATOM 706 O O . GLN A 1 93 ? 22.525 10.798 -3.786 1.00 85.19 93 GLN A O 1
ATOM 711 N N . GLU A 1 94 ? 23.087 12.407 -5.232 1.00 88.62 94 GLU A N 1
ATOM 712 C CA . GLU A 1 94 ? 22.549 13.515 -4.438 1.00 88.62 94 GLU A CA 1
ATOM 713 C C . GLU A 1 94 ? 21.015 13.456 -4.386 1.00 88.62 94 GLU A C 1
ATOM 715 O O . GLU A 1 94 ? 20.440 13.552 -3.303 1.00 88.62 94 GLU A O 1
ATOM 720 N N . GLU A 1 95 ? 20.368 13.170 -5.519 1.00 89.81 95 GLU A N 1
ATOM 721 C CA . GLU A 1 95 ? 18.923 12.936 -5.607 1.00 89.81 95 GLU A CA 1
ATOM 722 C C . GLU A 1 95 ? 18.485 11.718 -4.773 1.00 89.81 95 GLU A C 1
ATOM 724 O O . GLU A 1 95 ? 17.514 11.810 -4.023 1.00 89.81 95 GLU A O 1
ATOM 729 N N . GLU A 1 96 ? 19.216 10.598 -4.830 1.00 89.62 96 GLU A N 1
ATOM 730 C CA . GLU A 1 96 ? 18.965 9.418 -3.984 1.00 89.62 96 GLU A CA 1
ATOM 731 C C . GLU A 1 96 ? 19.100 9.747 -2.488 1.00 89.62 96 GLU A C 1
ATOM 733 O O . GLU A 1 96 ? 18.264 9.346 -1.676 1.00 89.62 96 GLU A O 1
ATOM 738 N N . ILE A 1 97 ? 20.129 10.512 -2.107 1.00 87.25 97 ILE A N 1
ATOM 739 C CA . ILE A 1 97 ? 20.335 10.951 -0.723 1.00 87.25 97 ILE A CA 1
ATOM 740 C C . ILE A 1 97 ? 19.186 11.848 -0.261 1.00 87.25 97 ILE A C 1
ATOM 742 O O . ILE A 1 97 ? 18.738 11.720 0.880 1.00 87.25 97 ILE A O 1
ATOM 746 N N . ASP A 1 98 ? 18.701 12.751 -1.108 1.00 90.56 98 ASP A N 1
ATOM 747 C CA . ASP A 1 98 ? 17.589 13.631 -0.757 1.00 90.56 98 ASP A CA 1
ATOM 748 C C . ASP A 1 98 ? 16.265 12.866 -0.652 1.00 90.56 98 ASP A C 1
ATOM 750 O O . ASP A 1 98 ? 15.493 13.114 0.278 1.00 90.56 98 ASP A O 1
ATOM 754 N N . GLN A 1 99 ? 16.046 11.853 -1.496 1.00 83.12 99 GLN A N 1
ATOM 755 C CA . GLN A 1 99 ? 14.935 10.909 -1.335 1.00 83.12 99 GLN A CA 1
ATOM 756 C C . GLN A 1 99 ? 15.038 10.135 -0.013 1.00 83.12 99 GLN A C 1
ATOM 758 O O . GLN A 1 99 ? 14.051 10.018 0.718 1.00 83.12 99 GLN A O 1
ATOM 763 N N . TRP A 1 100 ? 16.232 9.652 0.353 1.00 90.06 100 TRP A N 1
ATOM 764 C CA . TRP A 1 100 ? 16.445 8.986 1.640 1.00 90.06 100 TRP A CA 1
ATOM 765 C C . TRP A 1 100 ? 16.191 9.921 2.819 1.00 90.06 100 TRP A C 1
ATOM 767 O O . TRP A 1 100 ? 15.510 9.517 3.761 1.00 90.06 100 TRP A O 1
ATOM 777 N N . LYS A 1 101 ? 16.654 11.176 2.766 1.00 87.12 101 LYS A N 1
ATOM 778 C CA . LYS A 1 101 ? 16.349 12.178 3.799 1.00 87.12 101 LYS A CA 1
ATOM 779 C C . LYS A 1 101 ? 14.847 12.400 3.929 1.00 87.12 101 LYS A C 1
ATOM 781 O O . LYS A 1 101 ? 14.351 12.354 5.047 1.00 87.12 101 LYS A O 1
ATOM 786 N N . ALA A 1 102 ? 14.129 12.571 2.817 1.00 85.19 102 ALA A N 1
ATOM 787 C CA . ALA A 1 102 ? 12.678 12.746 2.834 1.00 85.19 102 ALA A CA 1
ATOM 788 C C . ALA A 1 102 ? 11.968 11.542 3.478 1.00 85.19 102 ALA A C 1
ATOM 790 O O . ALA A 1 102 ? 11.109 11.719 4.341 1.00 85.19 102 ALA A O 1
ATOM 791 N N . SER A 1 103 ? 12.383 10.317 3.135 1.00 85.81 103 SER A N 1
ATOM 792 C CA . SER A 1 103 ? 11.826 9.100 3.740 1.00 85.81 103 SER A CA 1
ATOM 793 C C . SER A 1 103 ? 12.108 8.999 5.244 1.00 85.81 103 SER A C 1
ATOM 795 O O . SER A 1 103 ? 11.245 8.576 6.010 1.00 85.81 103 SER A O 1
ATOM 797 N N . LEU A 1 104 ? 13.293 9.431 5.686 1.00 82.12 104 LEU A N 1
ATOM 798 C CA . LEU A 1 104 ? 13.705 9.385 7.086 1.00 82.12 104 LEU A CA 1
ATOM 799 C C . LEU A 1 104 ? 13.003 10.472 7.908 1.00 82.12 104 LEU A C 1
ATOM 801 O O . LEU A 1 104 ? 12.627 10.223 9.049 1.00 82.12 104 LEU A O 1
ATOM 805 N N . THR A 1 105 ? 12.758 11.644 7.316 1.00 87.69 105 THR A N 1
ATOM 806 C CA . THR A 1 105 ? 11.911 12.688 7.905 1.00 87.69 105 THR A CA 1
ATOM 807 C C . THR A 1 105 ? 10.484 12.188 8.095 1.00 87.69 105 THR A C 1
ATOM 809 O O . THR A 1 105 ? 9.962 12.299 9.198 1.00 87.69 105 THR A O 1
ATOM 812 N N . TYR A 1 106 ? 9.891 11.560 7.077 1.00 88.44 106 TYR A N 1
ATOM 813 C CA . TYR A 1 106 ? 8.554 10.978 7.193 1.00 88.44 106 TYR A CA 1
ATOM 814 C C . TYR A 1 106 ? 8.487 9.895 8.284 1.00 88.44 106 TYR A C 1
ATOM 816 O O . TYR A 1 106 ? 7.583 9.896 9.115 1.00 88.44 106 TYR A O 1
ATOM 824 N N . GLN A 1 107 ? 9.483 9.004 8.348 1.00 79.00 107 GLN A N 1
ATOM 825 C CA . GLN A 1 107 ? 9.564 7.998 9.414 1.00 79.00 107 GLN A CA 1
ATOM 826 C C . GLN A 1 107 ? 9.720 8.622 10.808 1.00 79.00 107 GLN A C 1
ATOM 828 O O . GLN A 1 107 ? 9.151 8.105 11.767 1.00 79.00 107 GLN A O 1
ATOM 833 N N . ALA A 1 108 ? 10.470 9.719 10.937 1.00 80.88 108 ALA A N 1
ATOM 834 C CA . ALA A 1 108 ? 10.624 10.435 12.201 1.00 80.88 108 ALA A CA 1
ATOM 835 C C . ALA A 1 108 ? 9.325 11.138 12.631 1.00 80.88 108 ALA A C 1
ATOM 837 O O . ALA A 1 108 ? 8.984 11.106 13.811 1.00 80.88 108 ALA A O 1
ATOM 838 N N . GLU A 1 109 ? 8.583 11.728 11.690 1.00 89.25 109 GLU A N 1
ATOM 839 C CA . GLU A 1 109 ? 7.263 12.316 11.951 1.00 89.25 109 GLU A CA 1
ATOM 840 C C . GLU A 1 109 ? 6.254 11.254 12.396 1.00 89.25 109 GLU A C 1
ATOM 842 O O . GLU A 1 109 ? 5.564 11.445 13.396 1.00 89.25 109 GLU A O 1
ATOM 847 N N . GLU A 1 110 ? 6.219 10.104 11.720 1.00 90.25 110 GLU A N 1
ATOM 848 C CA . GLU A 1 110 ? 5.316 9.006 12.074 1.00 90.25 110 GLU A CA 1
ATOM 849 C C . GLU A 1 110 ? 5.694 8.359 13.419 1.00 90.25 110 GLU A C 1
ATOM 851 O O . GLU A 1 110 ? 4.818 8.005 14.207 1.00 90.25 110 GLU A O 1
ATOM 856 N N . LEU A 1 111 ? 6.990 8.256 13.739 1.00 86.69 111 LEU A N 1
ATOM 857 C CA . LEU A 1 111 ? 7.442 7.835 15.070 1.00 86.69 111 LEU A CA 1
ATOM 858 C C . LEU A 1 111 ? 7.009 8.820 16.157 1.00 86.69 111 LEU A C 1
ATOM 860 O O . LEU A 1 111 ? 6.488 8.385 17.178 1.00 86.69 111 LEU A O 1
ATOM 864 N N . ASN A 1 112 ? 7.166 10.125 15.930 1.00 86.75 112 ASN A N 1
ATOM 865 C CA . ASN A 1 112 ? 6.743 11.155 16.880 1.00 86.75 112 ASN A CA 1
ATOM 866 C C . ASN A 1 112 ? 5.214 11.152 17.072 1.00 86.75 112 ASN A C 1
ATOM 868 O O . ASN A 1 112 ? 4.699 11.286 18.181 1.00 86.75 112 ASN A O 1
ATOM 872 N N . ARG A 1 113 ? 4.458 10.907 15.997 1.00 91.88 113 ARG A N 1
ATOM 873 C CA . ARG A 1 113 ? 3.007 10.711 16.075 1.00 91.88 113 ARG A CA 1
ATOM 874 C C . ARG A 1 113 ? 2.646 9.495 16.934 1.00 91.88 113 ARG A C 1
ATOM 876 O O . ARG A 1 113 ? 1.777 9.594 17.791 1.00 91.88 113 ARG A O 1
ATOM 883 N N . ARG A 1 114 ? 3.326 8.362 16.748 1.00 82.38 114 ARG A N 1
ATOM 884 C CA . ARG A 1 114 ? 3.106 7.168 17.582 1.00 82.38 114 ARG A CA 1
ATOM 885 C C . ARG A 1 114 ? 3.521 7.387 19.032 1.00 82.38 114 ARG A C 1
ATOM 887 O O . ARG A 1 114 ? 2.850 6.893 19.927 1.00 82.38 114 ARG A O 1
ATOM 894 N N . GLU A 1 115 ? 4.602 8.120 19.273 1.00 88.56 115 GLU A N 1
ATOM 895 C CA . GLU A 1 115 ? 5.060 8.458 20.622 1.00 88.56 115 GLU A CA 1
ATOM 896 C C . GLU A 1 115 ? 4.035 9.327 21.356 1.00 88.56 115 GLU A C 1
ATOM 898 O O . GLU A 1 115 ? 3.683 9.023 22.492 1.00 88.56 115 GLU A O 1
ATOM 903 N N . THR A 1 116 ? 3.478 10.340 20.687 1.00 89.31 116 THR A N 1
ATOM 904 C CA . THR A 1 116 ? 2.414 11.176 21.270 1.00 89.31 116 THR A CA 1
ATOM 905 C C . THR A 1 116 ? 1.119 10.394 21.509 1.00 89.31 116 THR A C 1
ATOM 907 O O . THR A 1 116 ? 0.466 10.595 22.531 1.00 89.31 116 THR A O 1
ATOM 910 N N . GLU A 1 117 ? 0.762 9.450 20.632 1.00 92.75 117 GLU A N 1
ATOM 911 C CA . GLU A 1 117 ? -0.373 8.546 20.859 1.00 92.75 117 GLU A CA 1
ATOM 912 C C . GLU A 1 117 ? -0.147 7.628 22.072 1.00 92.75 117 GLU A C 1
ATOM 914 O O . GLU A 1 117 ? -1.049 7.455 22.892 1.00 92.75 117 GLU A O 1
ATOM 919 N N . ILE A 1 118 ? 1.053 7.055 22.212 1.00 88.12 118 ILE A N 1
ATOM 920 C CA . ILE A 1 118 ? 1.408 6.204 23.356 1.00 88.12 118 ILE A CA 1
ATOM 921 C C . ILE A 1 118 ? 1.373 7.009 24.655 1.00 88.12 118 ILE A C 1
ATOM 923 O O . ILE A 1 118 ? 0.770 6.540 25.614 1.00 88.12 118 ILE A O 1
ATOM 927 N N . GLN A 1 119 ? 1.933 8.221 24.674 1.00 91.31 119 GLN A N 1
ATOM 928 C CA . GLN A 1 119 ? 1.866 9.110 25.840 1.00 91.31 119 GLN A CA 1
ATOM 929 C C . GLN A 1 119 ? 0.414 9.417 26.227 1.00 91.31 119 GLN A C 1
ATOM 931 O O . GLN A 1 119 ? 0.052 9.292 27.392 1.00 91.31 119 GLN A O 1
ATOM 936 N N . GLY A 1 120 ? -0.455 9.712 25.253 1.00 90.38 120 GLY A N 1
ATOM 937 C CA . GLY A 1 120 ? -1.881 9.922 25.522 1.00 90.38 120 GLY A CA 1
ATOM 938 C C . GLY A 1 120 ? -2.582 8.682 26.094 1.00 90.38 120 GLY A C 1
ATOM 939 O O . GLY A 1 120 ? -3.453 8.803 26.956 1.00 90.38 120 GLY A O 1
ATOM 940 N N . ARG A 1 121 ? -2.196 7.474 25.660 1.00 84.94 121 ARG A N 1
ATOM 941 C CA . ARG A 1 121 ? -2.700 6.219 26.245 1.00 84.94 121 ARG A CA 1
ATOM 942 C C . ARG A 1 121 ? -2.159 5.981 27.656 1.00 84.94 121 ARG A C 1
ATOM 944 O O . ARG A 1 121 ? -2.912 5.509 28.500 1.00 84.94 121 ARG A O 1
ATOM 951 N N . GLU A 1 122 ? -0.893 6.297 27.922 1.00 85.12 122 GLU A N 1
ATOM 952 C CA . GLU A 1 122 ? -0.307 6.212 29.268 1.00 85.12 122 GLU A CA 1
ATOM 953 C C . GLU A 1 122 ? -1.034 7.144 30.246 1.00 85.12 122 GLU A C 1
ATOM 955 O O . GLU A 1 122 ? -1.423 6.694 31.322 1.00 85.12 122 GLU A O 1
ATOM 960 N N . GLU A 1 123 ? -1.324 8.385 29.841 1.00 92.81 123 GLU A N 1
ATOM 961 C CA . GLU A 1 123 ? -2.112 9.337 30.638 1.00 92.81 123 GLU A CA 1
ATOM 962 C C . GLU A 1 123 ? -3.531 8.816 30.927 1.00 92.81 123 GLU A C 1
ATOM 964 O O . GLU A 1 123 ? -4.024 8.926 32.051 1.00 92.81 123 GLU A O 1
ATOM 969 N N . GLN A 1 124 ? -4.194 8.195 29.943 1.00 88.12 124 GLN A N 1
ATOM 970 C CA . GLN A 1 124 ? -5.506 7.568 30.157 1.00 88.12 124 GLN A CA 1
ATOM 971 C C . GLN A 1 124 ? -5.435 6.403 31.148 1.00 88.12 124 GLN A C 1
ATOM 973 O O . GLN A 1 124 ? -6.314 6.265 31.999 1.00 88.12 124 GLN A O 1
ATOM 978 N N . VAL A 1 125 ? -4.402 5.563 31.052 1.00 88.25 125 VAL A N 1
ATOM 979 C CA . VAL A 1 125 ? -4.198 4.447 31.983 1.00 88.25 125 VAL A CA 1
ATOM 980 C C . VAL A 1 125 ? -3.944 4.967 33.395 1.00 88.25 125 VAL A C 1
ATOM 982 O O . VAL A 1 125 ? -4.544 4.449 34.332 1.00 88.25 125 VAL A O 1
ATOM 985 N N . GLU A 1 126 ? -3.124 6.006 33.555 1.00 91.00 126 GLU A N 1
ATOM 986 C CA . GLU A 1 126 ? -2.882 6.647 34.851 1.00 91.00 126 GLU A CA 1
ATOM 987 C C . GLU A 1 126 ? -4.181 7.215 35.439 1.00 91.00 126 GLU A C 1
ATOM 989 O O . GLU A 1 126 ? -4.504 6.949 36.595 1.00 91.00 126 GLU A O 1
ATOM 994 N N . GLN A 1 127 ? -5.003 7.881 34.623 1.00 91.00 127 GLN A N 1
ATOM 995 C CA . GLN A 1 127 ? -6.301 8.397 35.059 1.00 91.00 127 GLN A CA 1
ATOM 996 C C . GLN A 1 127 ? -7.270 7.280 35.488 1.00 91.00 127 GLN A C 1
ATOM 998 O O . GLN A 1 127 ? -7.986 7.424 36.482 1.00 91.00 127 GLN A O 1
ATOM 1003 N N . ILE A 1 128 ? -7.301 6.156 34.766 1.00 88.00 128 ILE A N 1
ATOM 1004 C CA . ILE A 1 128 ? -8.098 4.979 35.149 1.00 88.00 128 ILE A CA 1
ATOM 1005 C C . ILE A 1 128 ? -7.568 4.381 36.459 1.00 88.00 128 ILE A C 1
ATOM 1007 O O . ILE A 1 128 ? -8.358 4.001 37.325 1.00 88.00 128 ILE A O 1
ATOM 1011 N N . GLN A 1 129 ? -6.246 4.322 36.630 1.00 89.69 129 GLN A N 1
ATOM 1012 C CA . GLN A 1 129 ? -5.607 3.830 37.847 1.00 89.69 129 GLN A CA 1
ATOM 1013 C C . GLN A 1 129 ? -6.000 4.692 39.059 1.00 89.69 129 GLN A C 1
ATOM 1015 O O . GLN A 1 129 ? -6.435 4.150 40.074 1.00 89.69 129 GLN A O 1
ATOM 1020 N N . GLU A 1 130 ? -5.957 6.022 38.932 1.00 94.12 130 GLU A N 1
ATOM 1021 C CA . GLU A 1 130 ? -6.405 6.952 39.978 1.00 94.12 130 GLU A CA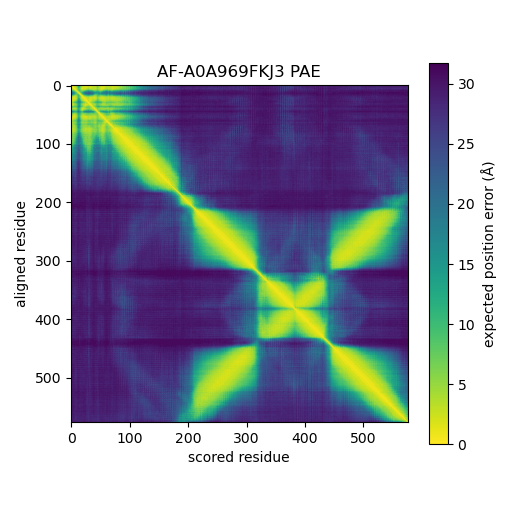 1
ATOM 1022 C C . GLU A 1 130 ? -7.893 6.774 40.318 1.00 94.12 130 GLU A C 1
ATOM 1024 O O . GLU A 1 130 ? -8.282 6.815 41.488 1.00 94.12 130 GLU A O 1
ATOM 1029 N N . GLN A 1 131 ? -8.745 6.544 39.313 1.00 91.56 131 GLN A N 1
ATOM 1030 C CA . GLN A 1 131 ? -10.167 6.271 39.534 1.00 91.56 131 GLN A CA 1
ATOM 1031 C C . GLN A 1 131 ? -10.389 4.952 40.284 1.00 91.56 131 GLN A C 1
ATOM 1033 O O . GLN A 1 131 ? -11.232 4.897 41.183 1.00 91.56 131 GLN A O 1
ATOM 1038 N N . LEU A 1 132 ? -9.631 3.901 39.957 1.00 85.75 132 LEU A N 1
ATOM 1039 C CA . LEU A 1 132 ? -9.674 2.624 40.674 1.00 85.75 132 LEU A CA 1
ATOM 1040 C C . LEU A 1 132 ? -9.203 2.775 42.126 1.00 85.75 132 LEU A C 1
ATOM 1042 O O . LEU A 1 132 ? -9.841 2.240 43.038 1.00 85.75 132 LEU A O 1
ATOM 1046 N N . ASP A 1 133 ? -8.144 3.544 42.362 1.00 93.12 133 ASP A N 1
ATOM 1047 C CA . ASP A 1 133 ? -7.646 3.836 43.708 1.00 93.12 133 ASP A CA 1
ATOM 1048 C C . ASP A 1 133 ? -8.675 4.646 44.520 1.00 93.12 133 ASP A C 1
ATOM 1050 O O . ASP A 1 133 ? -8.953 4.339 45.682 1.00 93.12 133 ASP A O 1
ATOM 1054 N N . ALA A 1 134 ? -9.344 5.623 43.902 1.00 93.00 134 ALA A N 1
ATOM 1055 C CA . ALA A 1 134 ? -10.421 6.375 44.544 1.00 93.00 134 ALA A CA 1
ATOM 1056 C C . ALA A 1 134 ? -11.642 5.494 44.871 1.00 93.00 134 ALA A C 1
ATOM 1058 O O . ALA A 1 134 ? -12.238 5.616 45.946 1.00 93.00 134 ALA A O 1
ATOM 1059 N N . LEU A 1 135 ? -12.020 4.584 43.968 1.00 88.81 135 LEU A N 1
ATOM 1060 C CA . LEU A 1 135 ? -13.124 3.646 44.191 1.00 88.81 135 LEU A CA 1
ATOM 1061 C C . LEU A 1 135 ? -12.806 2.637 45.296 1.00 88.81 135 LEU A C 1
ATOM 1063 O O . LEU A 1 135 ? -13.667 2.353 46.131 1.00 88.81 135 LEU A O 1
ATOM 1067 N N . THR A 1 136 ? -11.581 2.113 45.337 1.00 91.94 136 THR A N 1
ATOM 1068 C CA . THR A 1 136 ? -11.149 1.198 46.403 1.00 91.94 136 THR A CA 1
ATOM 1069 C C . THR A 1 136 ? -11.091 1.900 47.758 1.00 91.94 136 THR A C 1
ATOM 1071 O O . THR A 1 136 ? -11.576 1.333 48.740 1.00 91.94 136 THR A O 1
ATOM 1074 N N . ALA A 1 137 ? -10.617 3.149 47.816 1.00 92.94 137 ALA A N 1
ATOM 1075 C CA . ALA A 1 137 ? -10.672 3.967 49.028 1.00 92.94 137 ALA A CA 1
ATOM 1076 C C . ALA A 1 137 ? -12.118 4.177 49.509 1.00 92.94 137 ALA A C 1
ATOM 1078 O O . ALA A 1 137 ? -12.429 3.937 50.675 1.00 92.94 137 ALA A O 1
ATOM 1079 N N . ARG A 1 138 ? -13.035 4.524 48.598 1.00 90.56 138 ARG A N 1
ATOM 1080 C CA . ARG A 1 138 ? -14.454 4.707 48.931 1.00 90.56 138 ARG A CA 1
ATOM 1081 C C . ARG A 1 138 ? -15.121 3.417 49.404 1.00 90.56 138 ARG A C 1
ATOM 1083 O O . ARG A 1 138 ? -15.955 3.446 50.305 1.00 90.56 138 ARG A O 1
ATOM 1090 N N . LYS A 1 139 ? -14.753 2.274 48.824 1.00 89.38 139 LYS A N 1
ATOM 1091 C CA . LYS A 1 139 ? -15.227 0.967 49.290 1.00 89.38 139 LYS A CA 1
ATOM 1092 C C . LYS A 1 139 ? -14.760 0.688 50.722 1.00 89.38 139 LYS A C 1
ATOM 1094 O O . LYS A 1 139 ? -15.566 0.244 51.534 1.00 89.38 139 LYS A O 1
ATOM 1099 N N . ALA A 1 140 ? -13.501 0.991 51.040 1.00 91.88 140 ALA A N 1
ATOM 1100 C CA . ALA A 1 140 ? -12.970 0.838 52.392 1.00 91.88 140 ALA A CA 1
ATOM 1101 C C . ALA A 1 140 ? -13.680 1.756 53.407 1.00 91.88 140 ALA A C 1
ATOM 1103 O O . ALA A 1 140 ? -13.955 1.327 54.526 1.00 91.88 140 ALA A O 1
ATOM 1104 N N . GLU A 1 141 ? -14.036 2.986 53.019 1.00 93.50 141 GLU A N 1
ATOM 1105 C CA . GLU A 1 141 ? -14.846 3.888 53.855 1.00 93.50 141 GLU A CA 1
ATOM 1106 C C . GLU A 1 141 ? -16.242 3.315 54.134 1.00 93.50 141 GLU A C 1
ATOM 1108 O O . GLU A 1 141 ? -16.673 3.287 55.285 1.00 93.50 141 GLU A O 1
ATOM 1113 N N . ILE A 1 142 ? -16.923 2.783 53.114 1.00 89.44 142 ILE A N 1
ATOM 1114 C CA . ILE A 1 142 ? -18.243 2.150 53.279 1.00 89.44 142 ILE A CA 1
ATOM 1115 C C . ILE A 1 142 ? -18.151 0.910 54.184 1.00 89.44 142 ILE A C 1
ATOM 1117 O O . ILE A 1 142 ? -19.004 0.698 55.049 1.00 89.44 142 ILE A O 1
ATOM 1121 N N . GLU A 1 143 ? -17.115 0.082 54.027 1.00 92.31 143 GLU A N 1
ATOM 1122 C CA . GLU A 1 143 ? -16.870 -1.063 54.916 1.00 92.31 143 GLU A CA 1
ATOM 1123 C C . GLU A 1 143 ? -16.622 -0.610 56.369 1.00 92.31 143 GLU A C 1
ATOM 1125 O O . GLU A 1 143 ? -17.134 -1.221 57.312 1.00 92.31 143 GLU A O 1
ATOM 1130 N N . ALA A 1 144 ? -15.920 0.507 56.575 1.00 92.06 144 ALA A N 1
ATOM 1131 C CA . ALA A 1 144 ? -15.737 1.088 57.901 1.00 92.06 144 ALA A CA 1
ATOM 1132 C C . ALA A 1 144 ? -17.062 1.608 58.494 1.00 92.06 144 ALA A C 1
ATOM 1134 O O . ALA A 1 144 ? -17.388 1.269 59.635 1.00 92.06 144 ALA A O 1
ATOM 1135 N N . GLU A 1 145 ? -17.862 2.357 57.730 1.00 87.38 145 GLU A N 1
ATOM 1136 C CA . GLU A 1 145 ? -19.169 2.873 58.168 1.00 87.38 145 GLU A CA 1
ATOM 1137 C C . GLU A 1 145 ? -20.156 1.751 58.502 1.00 87.38 145 GLU A C 1
ATOM 1139 O O . GLU A 1 145 ? -20.832 1.795 59.531 1.00 87.38 145 GLU A O 1
ATOM 1144 N N . THR A 1 146 ? -20.211 0.704 57.676 1.00 85.88 146 THR A N 1
ATOM 1145 C CA . THR A 1 146 ? -21.066 -0.465 57.932 1.00 85.88 146 THR A CA 1
ATOM 1146 C C . THR A 1 146 ? -20.630 -1.226 59.183 1.00 85.88 146 THR A C 1
ATOM 1148 O O . THR A 1 146 ? -21.481 -1.646 59.970 1.00 85.88 146 THR A O 1
ATOM 1151 N N . SER A 1 147 ? -19.323 -1.355 59.435 1.00 89.75 147 SER A N 1
ATOM 1152 C CA . SER A 1 147 ? -18.825 -1.952 60.681 1.00 89.75 147 SER A CA 1
ATOM 1153 C C . SER A 1 147 ? -19.201 -1.123 61.921 1.00 89.75 147 SER A C 1
ATOM 1155 O O . SER A 1 147 ? -19.626 -1.690 62.930 1.00 89.75 147 SER A O 1
ATOM 1157 N N . ALA A 1 148 ? -19.143 0.211 61.832 1.00 88.75 148 ALA A N 1
ATOM 1158 C CA . ALA A 1 148 ? -19.542 1.117 62.909 1.00 88.75 148 ALA A CA 1
ATOM 1159 C C . ALA A 1 148 ? -21.062 1.084 63.165 1.00 88.75 148 ALA A C 1
ATOM 1161 O O . ALA A 1 148 ? -21.504 1.046 64.316 1.00 88.75 148 ALA A O 1
ATOM 1162 N N . LEU A 1 149 ? -21.873 1.026 62.104 1.00 85.12 149 LEU A N 1
ATOM 1163 C CA . LEU A 1 149 ? -23.324 0.834 62.195 1.00 85.12 149 LEU A CA 1
ATOM 1164 C C . LEU A 1 149 ? -23.685 -0.497 62.863 1.00 85.12 149 LEU A C 1
ATOM 1166 O O . LEU A 1 149 ? -24.563 -0.540 63.722 1.00 85.12 149 LEU A O 1
ATOM 1170 N N . ASN A 1 150 ? -22.982 -1.579 62.528 1.00 88.50 150 ASN A N 1
ATOM 1171 C CA . ASN A 1 150 ? -23.187 -2.864 63.192 1.00 88.50 150 ASN A CA 1
ATOM 1172 C C . ASN A 1 150 ? -22.809 -2.804 64.681 1.00 88.50 150 ASN A C 1
ATOM 1174 O O . ASN A 1 150 ? -23.537 -3.347 65.510 1.00 88.50 150 ASN A O 1
ATOM 1178 N N . GLY A 1 151 ? -21.731 -2.094 65.032 1.00 90.25 151 GLY A N 1
ATOM 1179 C CA . GLY A 1 151 ? -21.348 -1.848 66.426 1.00 90.25 151 GLY A CA 1
ATOM 1180 C C . GLY A 1 151 ? -22.430 -1.110 67.218 1.00 90.25 151 GLY A C 1
ATOM 1181 O O . GLY A 1 151 ? -22.867 -1.595 68.259 1.00 90.25 151 GLY A O 1
ATOM 1182 N N . THR A 1 152 ? -22.938 0.007 66.692 1.00 84.88 152 THR A N 1
ATOM 1183 C CA . THR A 1 152 ? -24.010 0.779 67.354 1.00 84.88 152 THR A CA 1
ATOM 1184 C C . THR A 1 152 ? -25.313 -0.015 67.475 1.00 84.88 152 THR A C 1
ATOM 1186 O O . THR A 1 152 ? -26.008 0.074 68.488 1.00 84.88 152 THR A O 1
ATOM 1189 N N . ARG A 1 153 ? -25.636 -0.859 66.488 1.00 82.75 153 ARG A N 1
ATOM 1190 C CA . ARG A 1 153 ? -26.797 -1.760 66.547 1.00 82.75 153 ARG A CA 1
ATOM 1191 C C . ARG A 1 153 ? -26.644 -2.829 67.633 1.00 82.75 153 ARG A C 1
ATOM 1193 O O . ARG A 1 153 ? -27.611 -3.118 68.335 1.00 82.75 153 ARG A O 1
ATOM 1200 N N . GLN A 1 154 ? -25.442 -3.380 67.799 1.00 89.50 154 GLN A N 1
ATOM 1201 C CA . GLN A 1 154 ? -25.126 -4.332 68.866 1.00 89.50 154 GLN A CA 1
ATOM 1202 C C . GLN A 1 154 ? -25.248 -3.680 70.254 1.00 89.50 154 GLN A C 1
ATOM 1204 O O . GLN A 1 154 ? -25.811 -4.278 71.167 1.00 89.50 154 GLN A O 1
ATOM 1209 N N . GLU A 1 155 ? -24.759 -2.447 70.413 1.00 87.88 155 GLU A N 1
ATOM 1210 C CA . GLU A 1 155 ? -24.898 -1.675 71.656 1.00 87.88 155 GLU A CA 1
ATOM 1211 C C . GLU A 1 155 ? -26.368 -1.404 71.999 1.00 87.88 155 GLU A C 1
ATOM 1213 O O . GLU A 1 155 ? -26.772 -1.565 73.152 1.00 87.88 155 GLU A O 1
ATOM 1218 N N . LEU A 1 156 ? -27.188 -1.064 71.000 1.00 78.44 156 LEU A N 1
ATOM 1219 C CA . LEU A 1 156 ? -28.622 -0.858 71.184 1.00 78.44 156 LEU A CA 1
ATOM 1220 C C . LEU A 1 156 ? -29.324 -2.147 71.641 1.00 78.44 156 LEU A C 1
ATOM 1222 O O . LEU A 1 156 ? -30.112 -2.113 72.586 1.00 78.44 156 LEU A O 1
ATOM 1226 N N . GLU A 1 157 ? -29.007 -3.287 71.026 1.00 85.25 157 GLU A N 1
ATOM 1227 C CA . GLU A 1 157 ? -29.564 -4.587 71.417 1.00 85.25 157 GLU A CA 1
ATOM 1228 C C . GLU A 1 157 ? -29.145 -4.983 72.841 1.00 85.25 157 GLU A C 1
ATOM 1230 O O . GLU A 1 157 ? -29.979 -5.418 73.634 1.00 85.25 157 GLU A O 1
ATOM 1235 N N . ASN A 1 158 ? -27.885 -4.743 73.215 1.00 84.56 158 ASN A N 1
ATOM 1236 C CA . ASN A 1 158 ? -27.421 -4.955 74.586 1.00 84.56 158 ASN A CA 1
ATOM 1237 C C . ASN A 1 158 ? -28.181 -4.054 75.576 1.00 84.56 158 ASN A C 1
ATOM 1239 O O . ASN A 1 158 ? -28.662 -4.539 76.596 1.00 84.56 158 ASN A O 1
ATOM 1243 N N . SER A 1 159 ? -28.367 -2.767 75.253 1.00 75.06 159 SER A N 1
ATOM 1244 C CA . SER A 1 159 ? -29.122 -1.833 76.103 1.00 75.06 159 SER A CA 1
ATOM 1245 C C . SER A 1 159 ? -30.587 -2.253 76.278 1.00 75.06 159 SER A C 1
ATOM 1247 O O . SER A 1 159 ? -31.151 -2.140 77.366 1.00 75.06 159 SER A O 1
ATOM 1249 N N . LYS A 1 160 ? -31.198 -2.815 75.229 1.00 77.81 160 LYS A N 1
ATOM 1250 C CA . LYS A 1 160 ? -32.551 -3.371 75.280 1.00 77.81 160 LYS A CA 1
ATOM 1251 C C . LYS A 1 160 ? -32.612 -4.595 76.195 1.00 77.81 160 LYS A C 1
ATOM 1253 O O . LYS A 1 160 ? -33.512 -4.685 77.025 1.00 77.81 160 LYS A O 1
ATOM 1258 N N . GLN A 1 161 ? -31.645 -5.506 76.091 1.00 81.25 161 GLN A N 1
ATOM 1259 C CA . GLN A 1 161 ? -31.560 -6.681 76.965 1.00 81.25 161 GLN A CA 1
ATOM 1260 C C . GLN A 1 161 ? -31.328 -6.295 78.433 1.00 81.25 161 GLN A C 1
ATOM 1262 O O . GLN A 1 161 ? -31.929 -6.894 79.327 1.00 81.25 161 GLN A O 1
ATOM 1267 N N . GLU A 1 162 ? -30.512 -5.271 78.697 1.00 81.00 162 GLU A N 1
ATOM 1268 C CA . GLU A 1 162 ? -30.314 -4.714 80.039 1.00 81.00 162 GLU A CA 1
ATOM 1269 C C . GLU A 1 162 ? -31.604 -4.098 80.602 1.00 81.00 162 GLU A C 1
ATOM 1271 O O . GLU A 1 162 ? -31.954 -4.362 81.755 1.00 81.00 162 GLU A O 1
ATOM 1276 N N . LEU A 1 163 ? -32.357 -3.348 79.789 1.00 75.19 163 LEU A N 1
ATOM 1277 C CA . LEU A 1 163 ? -33.665 -2.803 80.172 1.00 75.19 163 LEU A CA 1
ATOM 1278 C C . LEU A 1 163 ? -34.691 -3.908 80.459 1.00 75.19 163 LEU A C 1
ATOM 1280 O O . LEU A 1 163 ? -35.404 -3.835 81.458 1.00 75.19 163 LEU A O 1
ATOM 1284 N N . GLU A 1 164 ? -34.748 -4.958 79.636 1.00 76.88 164 GLU A N 1
ATOM 1285 C CA . GLU A 1 164 ? -35.618 -6.117 79.876 1.00 76.88 164 GLU A CA 1
ATOM 1286 C C . GLU A 1 164 ? -35.243 -6.866 81.165 1.00 76.88 164 GLU A C 1
ATOM 1288 O O . GLU A 1 164 ? -36.121 -7.305 81.915 1.00 76.88 164 GLU A O 1
ATOM 1293 N N . ALA A 1 165 ? -33.947 -7.001 81.461 1.00 74.94 165 ALA A N 1
ATOM 1294 C CA . ALA A 1 165 ? -33.467 -7.610 82.698 1.00 74.94 165 ALA A CA 1
ATOM 1295 C C . ALA A 1 165 ? -33.816 -6.759 83.931 1.00 74.94 165 ALA A C 1
ATOM 1297 O O . ALA A 1 165 ? -34.320 -7.300 84.919 1.00 74.94 165 ALA A O 1
ATOM 1298 N N . ALA A 1 166 ? -33.622 -5.438 83.855 1.00 74.62 166 ALA A N 1
ATOM 1299 C CA . ALA A 1 166 ? -34.027 -4.497 84.897 1.00 74.62 166 ALA A CA 1
ATOM 1300 C C . ALA A 1 166 ? -35.548 -4.532 85.129 1.00 74.62 166 ALA A C 1
ATOM 1302 O O . ALA A 1 166 ? -36.014 -4.503 86.268 1.00 74.62 166 ALA A O 1
ATOM 1303 N N . TRP A 1 167 ? -36.334 -4.687 84.060 1.00 67.88 167 TRP A N 1
ATOM 1304 C CA . TRP A 1 167 ? -37.787 -4.798 84.149 1.00 67.88 167 TRP A CA 1
ATOM 1305 C C . TRP A 1 167 ? -38.248 -6.090 84.835 1.00 67.88 167 TRP A C 1
ATOM 1307 O O . TRP A 1 167 ? -39.157 -6.062 85.667 1.00 67.88 167 TRP A O 1
ATOM 1317 N N . ARG A 1 168 ? -37.586 -7.224 84.562 1.00 73.06 168 ARG A N 1
ATOM 1318 C CA . ARG A 1 168 ? -37.842 -8.487 85.279 1.00 73.06 168 ARG A CA 1
ATOM 1319 C C . ARG A 1 168 ? -37.478 -8.401 86.761 1.00 73.06 168 ARG A C 1
ATOM 1321 O O . ARG A 1 168 ? -38.215 -8.934 87.586 1.00 73.06 168 ARG A O 1
ATOM 1328 N N . GLN A 1 169 ? -36.381 -7.726 87.109 1.00 71.62 169 GLN A N 1
ATOM 1329 C CA . GLN A 1 169 ? -36.007 -7.495 88.510 1.00 71.62 169 GLN A CA 1
ATOM 1330 C C . GLN A 1 169 ? -37.055 -6.650 89.238 1.00 71.62 169 GLN A C 1
ATOM 1332 O O . GLN A 1 169 ? -37.500 -7.030 90.317 1.00 71.62 169 GLN A O 1
ATOM 1337 N N . PHE A 1 170 ? -37.520 -5.569 88.611 1.00 69.12 170 PHE A N 1
ATOM 1338 C CA . PHE A 1 170 ? -38.567 -4.712 89.165 1.00 69.12 170 PHE A CA 1
ATOM 1339 C C . PHE A 1 170 ? -39.903 -5.451 89.368 1.00 69.12 170 PHE A C 1
ATOM 1341 O O . PHE A 1 170 ? -40.581 -5.255 90.378 1.00 69.12 170 PHE A O 1
ATOM 1348 N N . GLN A 1 171 ? -40.284 -6.348 88.451 1.00 61.53 171 GLN A N 1
ATOM 1349 C CA . GLN A 1 171 ? -41.463 -7.201 88.646 1.00 61.53 171 GLN A CA 1
ATOM 1350 C C . GLN A 1 171 ? -41.287 -8.222 89.777 1.00 61.53 171 GLN A C 1
ATOM 1352 O O . GLN A 1 171 ? -42.215 -8.409 90.560 1.00 61.53 171 GLN A O 1
ATOM 1357 N N . GLY A 1 172 ? -40.102 -8.821 89.916 1.00 68.50 172 GLY A N 1
ATOM 1358 C CA . GLY A 1 172 ? -39.795 -9.712 91.038 1.00 68.50 172 GLY A CA 1
ATOM 1359 C C . GLY A 1 172 ? -39.815 -8.991 92.392 1.00 68.50 172 GLY A C 1
ATOM 1360 O O . GLY A 1 172 ? -40.313 -9.532 93.374 1.00 68.50 172 GLY A O 1
ATOM 1361 N N . GLU A 1 173 ? -39.352 -7.739 92.453 1.00 63.44 173 GLU A N 1
ATOM 1362 C CA . GLU A 1 173 ? -39.471 -6.899 93.653 1.00 63.44 173 GLU A CA 1
ATOM 1363 C C . GLU A 1 173 ? -40.929 -6.543 93.974 1.00 63.44 173 GLU A C 1
ATOM 1365 O O . GLU A 1 173 ? -41.303 -6.527 95.146 1.00 63.44 173 GLU A O 1
ATOM 1370 N N . ARG A 1 174 ? -41.785 -6.343 92.959 1.00 52.66 174 ARG A N 1
ATOM 1371 C CA . ARG A 1 174 ? -43.241 -6.202 93.146 1.00 52.66 174 ARG A CA 1
ATOM 1372 C C . ARG A 1 174 ? -43.900 -7.472 93.682 1.00 52.66 174 ARG A C 1
ATOM 1374 O O . ARG A 1 174 ? -44.779 -7.362 94.532 1.00 52.66 174 ARG A O 1
ATOM 1381 N N . GLU A 1 175 ? -43.512 -8.651 93.202 1.00 53.84 175 GLU A N 1
ATOM 1382 C CA . GLU A 1 175 ? -44.013 -9.933 93.725 1.00 53.84 175 GLU A CA 1
ATOM 1383 C C . GLU A 1 175 ? -43.535 -10.189 95.163 1.00 53.84 175 GLU A C 1
ATOM 1385 O O . GLU A 1 175 ? -44.314 -10.664 95.988 1.00 53.84 175 GLU A O 1
ATOM 1390 N N . ASN A 1 176 ? -42.309 -9.784 95.506 1.00 54.69 176 ASN A N 1
ATOM 1391 C CA . ASN A 1 176 ? -41.795 -9.842 96.878 1.00 54.69 176 ASN A CA 1
ATOM 1392 C C . ASN A 1 176 ? -42.529 -8.861 97.813 1.00 54.69 176 ASN A C 1
ATOM 1394 O O . ASN A 1 176 ? -42.901 -9.239 98.921 1.00 54.69 176 ASN A O 1
ATOM 1398 N N . PHE A 1 177 ? -42.826 -7.638 97.354 1.00 51.28 177 PHE A N 1
ATOM 1399 C CA . PHE A 1 177 ? -43.670 -6.681 98.088 1.00 51.28 177 PHE A CA 1
ATOM 1400 C C . PHE A 1 177 ? -45.113 -7.188 98.268 1.00 51.28 177 PHE A C 1
ATOM 1402 O O . PHE A 1 177 ? -45.753 -6.919 99.288 1.00 51.28 177 PHE A O 1
ATOM 1409 N N . ALA A 1 178 ? -45.629 -7.941 97.292 1.00 48.47 178 ALA A N 1
ATOM 1410 C CA . ALA A 1 178 ? -46.933 -8.594 97.373 1.00 48.47 178 ALA A CA 1
ATOM 1411 C C . ALA A 1 178 ? -46.933 -9.794 98.344 1.00 48.47 178 ALA A C 1
ATOM 1413 O O . ALA A 1 178 ? -47.938 -10.040 99.003 1.00 48.47 178 ALA A O 1
ATOM 1414 N N . GLN A 1 179 ? -45.808 -10.504 98.499 1.00 46.31 179 GLN A N 1
ATOM 1415 C CA . GLN A 1 179 ? -45.649 -11.561 99.510 1.00 46.31 179 GLN A CA 1
ATOM 1416 C C . GLN A 1 179 ? -45.427 -11.017 100.930 1.00 46.31 179 GLN A C 1
ATOM 1418 O O . GLN A 1 179 ? -45.902 -11.618 101.893 1.00 46.31 179 GLN A O 1
ATOM 1423 N N . GLU A 1 180 ? -44.773 -9.863 101.093 1.00 43.91 180 GLU A N 1
ATOM 1424 C CA . GLU A 1 180 ? -44.602 -9.208 102.404 1.00 43.91 180 GLU A CA 1
ATOM 1425 C C . GLU A 1 180 ? -45.900 -8.583 102.952 1.00 43.91 180 GLU A C 1
ATOM 1427 O O . GLU A 1 180 ? -45.981 -8.251 104.135 1.00 43.91 180 GLU A O 1
ATOM 1432 N N . THR A 1 181 ? -46.950 -8.477 102.132 1.00 42.22 181 THR A N 1
ATOM 1433 C CA . THR A 1 181 ? -48.251 -7.906 102.518 1.00 42.22 181 THR A CA 1
ATOM 1434 C C . THR A 1 181 ? -49.322 -8.942 102.899 1.00 42.22 181 THR A C 1
ATOM 1436 O O . THR A 1 181 ? -50.415 -8.557 103.313 1.00 42.22 181 THR A O 1
ATOM 1439 N N . GLU A 1 182 ? -49.013 -10.248 102.910 1.00 39.34 182 GLU A N 1
ATOM 1440 C CA . GLU A 1 182 ? -49.940 -11.304 103.376 1.00 39.34 182 GLU A CA 1
ATOM 1441 C C . GLU A 1 182 ? -50.016 -11.476 104.915 1.00 39.34 182 GLU A C 1
ATOM 1443 O O . GLU A 1 182 ? -50.758 -12.326 105.412 1.00 39.34 182 GLU A O 1
ATOM 1448 N N . GLN A 1 183 ? -49.321 -10.650 105.712 1.00 40.91 183 GLN A N 1
ATOM 1449 C CA . GLN A 1 183 ? -49.463 -10.624 107.181 1.00 40.91 183 GLN A CA 1
ATOM 1450 C C . GLN A 1 183 ? -49.647 -9.211 107.757 1.00 40.91 183 GLN A C 1
ATOM 1452 O O . GLN A 1 183 ? -48.877 -8.776 108.605 1.00 40.91 183 GLN A O 1
ATOM 1457 N N . ALA A 1 184 ? -50.713 -8.510 107.367 1.00 30.14 184 ALA A N 1
ATOM 1458 C CA . ALA A 1 184 ? -51.352 -7.506 108.226 1.00 30.14 184 ALA A CA 1
ATOM 1459 C C . ALA A 1 184 ? -52.749 -7.149 107.699 1.00 30.14 184 ALA A C 1
ATOM 1461 O O . ALA A 1 184 ? -52.903 -6.414 106.730 1.00 30.14 184 ALA A O 1
ATOM 1462 N N . ALA A 1 185 ? -53.785 -7.648 108.373 1.00 34.47 185 ALA A N 1
ATOM 1463 C CA . ALA A 1 185 ? -55.154 -7.200 108.168 1.00 34.47 185 ALA A CA 1
ATOM 1464 C C . ALA A 1 185 ? -55.456 -5.996 109.075 1.00 34.47 185 ALA A C 1
ATOM 1466 O O . ALA A 1 185 ? -55.498 -6.153 110.292 1.00 34.47 185 ALA A O 1
ATOM 1467 N N . SER A 1 186 ? -55.726 -4.830 108.485 1.00 33.69 186 SER A N 1
ATOM 1468 C CA . SER A 1 186 ? -56.972 -4.075 108.707 1.00 33.69 186 SER A CA 1
ATOM 1469 C C . SER A 1 186 ? -56.992 -2.836 107.812 1.00 33.69 186 SER A C 1
ATOM 1471 O O . SER A 1 186 ? -56.096 -1.998 107.903 1.00 33.69 186 SER A O 1
ATOM 1473 N N . LEU A 1 187 ? -58.024 -2.721 106.977 1.00 35.06 187 LEU A N 1
ATOM 1474 C CA . LEU A 1 187 ? -58.290 -1.527 106.181 1.00 35.06 187 LEU A CA 1
ATOM 1475 C C . LEU A 1 187 ? -58.827 -0.402 107.074 1.00 35.06 187 LEU A C 1
ATOM 1477 O O . LEU A 1 187 ? -59.834 -0.590 107.757 1.00 35.06 187 LEU A O 1
ATOM 1481 N N . ASP A 1 188 ? -58.158 0.749 107.039 1.00 42.00 188 ASP A N 1
ATOM 1482 C CA . ASP A 1 188 ? -58.620 2.019 107.613 1.00 42.00 188 ASP A CA 1
ATOM 1483 C C . ASP A 1 188 ? -59.209 2.912 106.503 1.00 42.00 188 ASP A C 1
ATOM 1485 O O . ASP A 1 188 ? -58.863 2.769 105.327 1.00 42.00 188 ASP A O 1
ATOM 1489 N N . ALA A 1 189 ? -60.108 3.831 106.853 1.00 43.59 189 ALA A N 1
ATOM 1490 C CA . ALA A 1 189 ? -60.926 4.614 105.916 1.00 43.59 189 ALA A CA 1
ATOM 1491 C C . ALA A 1 189 ? -60.119 5.526 104.961 1.00 43.59 189 ALA A C 1
ATOM 1493 O O . ALA A 1 189 ? -60.625 5.917 103.908 1.00 43.59 189 ALA A O 1
ATOM 1494 N N . ASP A 1 190 ? -58.849 5.793 105.267 1.00 46.09 190 ASP A N 1
ATOM 1495 C CA . ASP A 1 190 ? -57.920 6.520 104.394 1.00 46.09 190 ASP A CA 1
ATOM 1496 C C . ASP A 1 190 ? -57.402 5.666 103.214 1.00 46.09 190 ASP A C 1
ATOM 1498 O O . ASP A 1 190 ? -57.009 6.208 102.176 1.00 46.09 190 ASP A O 1
ATOM 1502 N N . GLN A 1 191 ? -57.485 4.331 103.305 1.00 42.69 191 GLN A N 1
ATOM 1503 C CA . GLN A 1 191 ? -57.103 3.399 102.230 1.00 42.69 191 GLN A CA 1
ATOM 1504 C C . GLN A 1 191 ? -58.128 3.352 101.083 1.00 42.69 191 GLN A C 1
ATOM 1506 O O . GLN A 1 191 ? -57.780 3.053 99.943 1.00 42.69 191 GLN A O 1
ATOM 1511 N N . ALA A 1 192 ? -59.388 3.714 101.351 1.00 39.50 192 ALA A N 1
ATOM 1512 C CA . ALA A 1 192 ? -60.441 3.798 100.335 1.00 39.50 192 ALA A CA 1
ATOM 1513 C C . ALA A 1 192 ? -60.332 5.063 99.459 1.00 39.50 192 ALA A C 1
ATOM 1515 O O . ALA A 1 192 ? -60.717 5.037 98.289 1.00 39.50 192 ALA A O 1
ATOM 1516 N N . ASN A 1 193 ? -59.787 6.161 99.998 1.00 47.22 193 ASN A N 1
ATOM 1517 C CA . ASN A 1 193 ? -59.527 7.385 99.230 1.00 47.22 193 ASN A CA 1
ATOM 1518 C C . ASN A 1 193 ? -58.248 7.280 98.399 1.00 47.22 193 ASN A C 1
ATOM 1520 O O . ASN A 1 193 ? -58.235 7.716 97.253 1.00 47.22 193 ASN A O 1
ATOM 1524 N N . SER A 1 194 ? -57.217 6.614 98.919 1.00 43.56 194 SER A N 1
ATOM 1525 C CA . SER A 1 194 ? -56.031 6.295 98.123 1.00 43.56 194 SER A CA 1
ATOM 1526 C C . SER A 1 194 ? -56.374 5.291 97.012 1.00 43.56 194 SER A C 1
ATOM 1528 O O . SER A 1 194 ? -56.022 5.530 95.868 1.00 43.56 194 SER A O 1
ATOM 1530 N N . LEU A 1 195 ? -57.196 4.262 97.244 1.00 42.75 195 LEU A N 1
ATOM 1531 C CA . LEU A 1 195 ? -57.690 3.399 96.151 1.00 42.75 195 LEU A CA 1
ATOM 1532 C C . LEU A 1 195 ? -58.444 4.160 95.040 1.00 42.75 195 LEU A C 1
ATOM 1534 O O . LEU A 1 195 ? -58.356 3.766 93.878 1.00 42.75 195 LEU A O 1
ATOM 1538 N N . LYS A 1 196 ? -59.144 5.255 95.366 1.00 46.97 196 LYS A N 1
ATOM 1539 C CA . LYS A 1 196 ? -59.776 6.138 94.370 1.00 46.97 196 LYS A CA 1
ATOM 1540 C C . LYS A 1 196 ? -58.768 7.003 93.611 1.00 46.97 196 LYS A C 1
ATOM 1542 O O . LYS A 1 196 ? -58.875 7.078 92.396 1.00 46.97 196 LYS A O 1
ATOM 1547 N N . GLU A 1 197 ? -57.764 7.575 94.275 1.00 54.38 197 GLU A N 1
ATOM 1548 C CA . GLU A 1 197 ? -56.677 8.307 93.597 1.00 54.38 197 GLU A CA 1
ATOM 1549 C C . GLU A 1 197 ? -55.842 7.400 92.684 1.00 54.38 197 GLU A C 1
ATOM 1551 O O . GLU A 1 197 ? -55.450 7.817 91.601 1.00 54.38 197 GLU A O 1
ATOM 1556 N N . TRP A 1 198 ? -55.609 6.142 93.069 1.00 50.25 198 TRP A N 1
ATOM 1557 C CA . TRP A 1 198 ? -54.916 5.165 92.223 1.00 50.25 198 TRP A CA 1
ATOM 1558 C C . TRP A 1 198 ? -55.780 4.693 91.045 1.00 50.25 198 TRP A C 1
ATOM 1560 O O . TRP A 1 198 ? -55.238 4.401 89.982 1.00 50.25 198 TRP A O 1
ATOM 1570 N N . LEU A 1 199 ? -57.108 4.651 91.201 1.00 50.16 199 LEU A N 1
ATOM 1571 C CA . LEU A 1 199 ? -58.045 4.395 90.102 1.00 50.16 199 LEU A CA 1
ATOM 1572 C C . LEU A 1 199 ? -58.125 5.573 89.124 1.00 50.16 199 LEU A C 1
ATOM 1574 O O . LEU A 1 199 ? -58.107 5.338 87.918 1.00 50.16 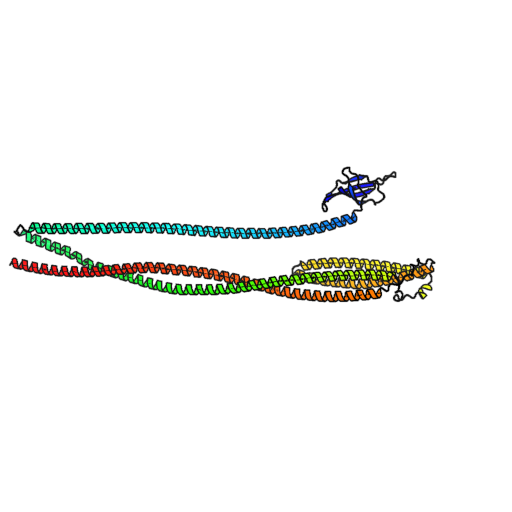199 LEU A O 1
ATOM 1578 N N . ASP A 1 200 ? -58.145 6.813 89.616 1.00 51.06 200 ASP A N 1
ATOM 1579 C CA . ASP A 1 200 ? -58.104 8.014 88.771 1.00 51.06 200 ASP A CA 1
ATOM 1580 C C . ASP A 1 200 ? -56.738 8.162 88.075 1.00 51.06 200 ASP A C 1
ATOM 1582 O O . ASP A 1 200 ? -56.686 8.450 86.881 1.00 51.06 200 ASP A O 1
ATOM 1586 N N . TYR A 1 201 ? -55.631 7.846 88.758 1.00 53.84 201 TYR A N 1
ATOM 1587 C CA . TYR A 1 201 ? -54.288 7.822 88.167 1.00 53.84 201 TYR A CA 1
ATOM 1588 C C . TYR A 1 201 ? -54.127 6.704 87.122 1.00 53.84 201 TYR A C 1
ATOM 1590 O O . TYR A 1 201 ? -53.524 6.915 86.071 1.00 53.84 201 TYR A O 1
ATOM 1598 N N . LEU A 1 202 ? -54.704 5.518 87.357 1.00 47.81 202 LEU A N 1
ATOM 1599 C CA . LEU A 1 202 ? -54.739 4.441 86.362 1.00 47.81 202 LEU A CA 1
ATOM 1600 C C . LEU A 1 202 ? -55.612 4.813 85.160 1.00 47.81 202 LEU A C 1
ATOM 1602 O O . LEU A 1 202 ? -55.214 4.549 84.030 1.00 47.81 202 LEU A O 1
ATOM 1606 N N . ALA A 1 203 ? -56.758 5.461 85.368 1.00 47.53 203 ALA A N 1
ATOM 1607 C CA . ALA A 1 203 ? -57.594 5.957 84.279 1.00 47.53 203 ALA A CA 1
ATOM 1608 C C . ALA A 1 203 ? -56.870 7.030 83.440 1.00 47.53 203 ALA A C 1
ATOM 1610 O O . ALA A 1 203 ? -56.945 6.989 82.212 1.00 47.53 203 ALA A O 1
ATOM 1611 N N . GLU A 1 204 ? -56.110 7.928 84.074 1.00 48.03 204 GLU A N 1
ATOM 1612 C CA . GLU A 1 204 ? -55.314 8.966 83.406 1.00 48.03 204 GLU A CA 1
ATOM 1613 C C . GLU A 1 204 ? -54.148 8.363 82.601 1.00 48.03 204 GLU A C 1
ATOM 1615 O O . GLU A 1 204 ? -54.017 8.641 81.406 1.00 48.03 204 GLU A O 1
ATOM 1620 N N . VAL A 1 205 ? -53.382 7.430 83.181 1.00 48.75 205 VAL A N 1
ATOM 1621 C CA . VAL A 1 205 ? -52.323 6.681 82.474 1.00 48.75 205 VAL A CA 1
ATOM 1622 C C . VAL A 1 205 ? -52.898 5.856 81.307 1.00 48.75 205 VAL A C 1
ATOM 1624 O O . VAL A 1 205 ? -52.266 5.757 80.253 1.00 48.75 205 VAL A O 1
ATOM 1627 N N . MET A 1 206 ? -54.128 5.338 81.422 1.00 44.12 206 MET A N 1
ATOM 1628 C CA . MET A 1 206 ? -54.797 4.544 80.379 1.00 44.12 206 MET A CA 1
ATOM 1629 C C . MET A 1 206 ? -55.313 5.340 79.164 1.00 44.12 206 MET A C 1
ATOM 1631 O O . MET A 1 206 ? -55.647 4.721 78.142 1.00 44.12 206 MET A O 1
ATOM 1635 N N . THR A 1 207 ? -55.355 6.677 79.210 1.00 50.28 207 THR A N 1
ATOM 1636 C CA . THR A 1 207 ? -55.728 7.516 78.047 1.00 50.28 207 THR A CA 1
ATOM 1637 C C . THR A 1 207 ? -54.607 7.673 77.013 1.00 50.28 207 THR A C 1
ATOM 1639 O O . THR A 1 207 ? -54.886 7.948 75.849 1.00 50.28 207 THR A O 1
ATOM 1642 N N . THR A 1 208 ? -53.354 7.389 77.382 1.00 48.75 208 THR A N 1
ATOM 1643 C CA . THR A 1 208 ? -52.175 7.547 76.504 1.00 48.75 208 THR A CA 1
ATOM 1644 C C . THR A 1 208 ? -52.021 6.452 75.433 1.00 48.75 208 THR A C 1
ATOM 1646 O O . THR A 1 208 ? -51.209 6.579 74.523 1.00 48.75 208 THR A O 1
ATOM 1649 N N . SER A 1 209 ? -52.830 5.386 75.484 1.00 49.41 209 SER A N 1
ATOM 1650 C CA . SER A 1 209 ? -52.781 4.257 74.534 1.00 49.41 209 SER A CA 1
ATOM 1651 C C . SER A 1 209 ? -53.531 4.498 73.211 1.00 49.41 209 SER A C 1
ATOM 1653 O O . SER A 1 209 ? -53.345 3.736 72.260 1.00 49.41 209 SER A O 1
ATOM 1655 N N . GLY A 1 210 ? -54.342 5.562 73.119 1.00 49.91 210 GLY A N 1
ATOM 1656 C CA . GLY A 1 210 ? -55.128 5.905 71.924 1.00 49.91 210 GLY A CA 1
ATOM 1657 C C . GLY A 1 210 ? -54.305 6.372 70.712 1.00 49.91 210 GLY A C 1
ATOM 1658 O O . GLY A 1 210 ? -54.729 6.151 69.581 1.00 49.91 210 GLY A O 1
ATOM 1659 N N . ASP A 1 211 ? -53.105 6.921 70.932 1.00 53.47 211 ASP A N 1
ATOM 1660 C CA . ASP A 1 211 ? -52.202 7.447 69.882 1.00 53.47 211 ASP A CA 1
ATOM 1661 C C . ASP A 1 211 ? -51.525 6.357 69.028 1.00 53.47 211 ASP A C 1
ATOM 1663 O O . ASP A 1 211 ? -50.950 6.624 67.966 1.00 53.47 211 ASP A O 1
ATOM 1667 N N . SER A 1 212 ? -51.586 5.099 69.473 1.00 55.94 212 SER A N 1
ATOM 1668 C CA . SER A 1 212 ? -50.953 3.976 68.774 1.00 55.94 212 SER A CA 1
ATOM 1669 C C . SER A 1 212 ? -51.637 3.640 67.438 1.00 55.94 212 SER A C 1
ATOM 1671 O O . SER A 1 212 ? -50.960 3.256 66.485 1.00 55.94 212 SER A O 1
ATOM 1673 N N . GLY A 1 213 ? -52.954 3.855 67.317 1.00 60.66 213 GLY A N 1
ATOM 1674 C CA . GLY A 1 213 ? -53.723 3.570 66.098 1.00 60.66 213 GLY A CA 1
ATOM 1675 C C . GLY A 1 213 ? -53.471 4.556 64.949 1.00 60.66 213 GLY A C 1
ATOM 1676 O O . GLY A 1 213 ? -53.289 4.132 63.807 1.00 60.66 213 GLY A O 1
ATOM 1677 N N . GLU A 1 214 ? -53.403 5.860 65.239 1.00 64.38 214 GLU A N 1
ATOM 1678 C CA . GLU A 1 214 ? -53.074 6.891 64.236 1.00 64.38 214 GLU A CA 1
ATOM 1679 C C . GLU A 1 214 ? -51.617 6.774 63.761 1.00 64.38 214 GLU A C 1
ATOM 1681 O O . GLU A 1 214 ? -51.321 6.953 62.574 1.00 64.38 214 GLU A O 1
ATOM 1686 N N . SER A 1 215 ? -50.713 6.378 64.663 1.00 66.81 215 SER A N 1
ATOM 1687 C CA . SER A 1 215 ? -49.315 6.087 64.331 1.00 66.81 215 SER A CA 1
ATOM 1688 C C . SER A 1 215 ? -49.192 4.895 63.371 1.00 66.81 215 SER A C 1
ATOM 1690 O O . SER A 1 215 ? -48.470 4.982 62.379 1.00 66.81 215 SER A O 1
ATOM 1692 N N . ILE A 1 216 ? -49.948 3.811 63.593 1.00 72.69 216 ILE A N 1
ATOM 1693 C CA . ILE A 1 216 ? -49.987 2.646 62.689 1.00 72.69 216 ILE A CA 1
ATOM 1694 C C . ILE A 1 216 ? -50.558 3.029 61.315 1.00 72.69 216 ILE A C 1
ATOM 1696 O O . ILE A 1 216 ? -49.964 2.685 60.298 1.00 72.69 216 ILE A O 1
ATOM 1700 N N . ALA A 1 217 ? -51.660 3.784 61.263 1.00 74.69 217 ALA A N 1
ATOM 1701 C CA . ALA A 1 217 ? -52.259 4.219 59.996 1.00 74.69 217 ALA A CA 1
ATOM 1702 C C . ALA A 1 217 ? -51.309 5.107 59.165 1.00 74.69 217 ALA A C 1
ATOM 1704 O O . ALA A 1 217 ? -51.272 5.015 57.936 1.00 74.69 217 ALA A O 1
ATOM 1705 N N . THR A 1 218 ? -50.503 5.936 59.834 1.00 76.88 218 THR A N 1
ATOM 1706 C CA . THR A 1 218 ? -49.474 6.760 59.183 1.00 76.88 218 THR A CA 1
ATOM 1707 C C . THR A 1 218 ? -48.349 5.896 58.605 1.00 76.88 218 THR A C 1
ATOM 1709 O O . THR A 1 218 ? -47.937 6.113 57.464 1.00 76.88 218 THR A O 1
ATOM 1712 N N . ILE A 1 219 ? -47.893 4.877 59.345 1.00 76.19 219 ILE A N 1
ATOM 1713 C CA . ILE A 1 219 ? -46.876 3.923 58.874 1.00 76.19 219 ILE A CA 1
ATOM 1714 C C . ILE A 1 219 ? -47.388 3.138 57.658 1.00 76.19 219 ILE A C 1
ATOM 1716 O O . ILE A 1 219 ? -46.655 2.979 56.686 1.00 76.19 219 ILE A O 1
ATOM 1720 N N . GLU A 1 220 ? -48.653 2.715 57.648 1.00 76.00 220 GLU A N 1
ATOM 1721 C CA . GLU A 1 220 ? -49.251 2.022 56.499 1.00 76.00 220 GLU A CA 1
ATOM 1722 C C . GLU A 1 220 ? -49.331 2.886 55.244 1.00 76.00 220 GLU A C 1
ATOM 1724 O O . GLU A 1 220 ? -48.972 2.430 54.158 1.00 76.00 220 GLU A O 1
ATOM 1729 N N . ALA A 1 221 ? -49.750 4.147 55.382 1.00 79.38 221 ALA A N 1
ATOM 1730 C CA . ALA A 1 221 ? -49.755 5.087 54.265 1.00 79.38 221 ALA A CA 1
ATOM 1731 C C . ALA A 1 221 ? -48.339 5.288 53.693 1.00 79.38 221 ALA A C 1
ATOM 1733 O O . ALA A 1 221 ? -48.161 5.423 52.482 1.00 79.38 221 ALA A O 1
ATOM 1734 N N . GLN A 1 222 ? -47.322 5.265 54.557 1.00 79.12 222 GLN A N 1
ATOM 1735 C CA . GLN A 1 222 ? -45.922 5.406 54.172 1.00 79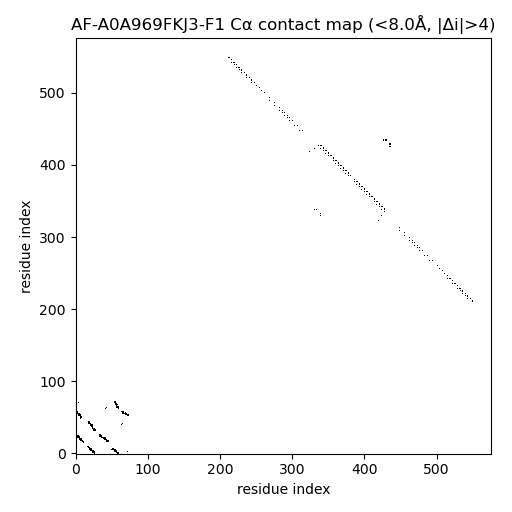.12 222 GLN A CA 1
ATOM 1736 C C . GLN A 1 222 ? -45.364 4.132 53.512 1.00 79.12 222 GLN A C 1
ATOM 1738 O O . GLN A 1 222 ? -44.617 4.241 52.539 1.00 79.12 222 GLN A O 1
ATOM 1743 N N . ILE A 1 223 ? -45.773 2.939 53.963 1.00 80.38 223 ILE A N 1
ATOM 1744 C CA . ILE A 1 223 ? -45.474 1.654 53.305 1.00 80.38 223 ILE A CA 1
ATOM 1745 C C . ILE A 1 223 ? -46.106 1.608 51.909 1.00 80.38 223 ILE A C 1
ATOM 1747 O O . ILE A 1 223 ? -45.433 1.237 50.949 1.00 80.38 223 ILE A O 1
ATOM 1751 N N . GLU A 1 224 ? -47.365 2.023 51.766 1.00 81.31 224 GLU A N 1
ATOM 1752 C CA . GLU A 1 224 ? -48.057 2.018 50.473 1.00 81.31 224 GLU A CA 1
ATOM 1753 C C . GLU A 1 224 ? -47.442 3.027 49.488 1.00 81.31 224 GLU A C 1
ATOM 1755 O O . GLU A 1 224 ? -47.218 2.707 48.320 1.00 81.31 224 GLU A O 1
ATOM 1760 N N . ALA A 1 225 ? -47.047 4.213 49.966 1.00 80.75 225 ALA A N 1
ATOM 1761 C CA . ALA A 1 225 ? -46.297 5.174 49.158 1.00 80.75 225 ALA A CA 1
ATOM 1762 C C . ALA A 1 225 ? -44.949 4.603 48.675 1.00 80.75 225 ALA A C 1
ATOM 1764 O O . ALA A 1 225 ? -44.570 4.798 47.519 1.00 80.75 225 ALA A O 1
ATOM 1765 N N . GLN A 1 226 ? -44.231 3.864 49.530 1.00 80.25 226 GLN A N 1
ATOM 1766 C CA . GLN A 1 226 ? -42.980 3.200 49.147 1.00 80.25 226 GLN A CA 1
ATOM 1767 C C . GLN A 1 226 ? -43.202 2.037 48.168 1.00 80.25 226 GLN A C 1
ATOM 1769 O O . GLN A 1 226 ? -42.399 1.855 47.251 1.00 80.25 226 GLN A O 1
ATOM 1774 N N . ARG A 1 227 ? -44.307 1.289 48.291 1.00 83.50 227 ARG A N 1
ATOM 1775 C CA . ARG A 1 227 ? -44.697 0.253 47.318 1.00 83.50 227 ARG A CA 1
ATOM 1776 C C . ARG A 1 227 ? -44.963 0.837 45.936 1.00 83.50 227 ARG A C 1
ATOM 1778 O O . ARG A 1 227 ? -44.489 0.275 44.951 1.00 83.50 227 ARG A O 1
ATOM 1785 N N . GLN A 1 228 ? -45.637 1.984 45.856 1.00 86.12 228 GLN A N 1
ATOM 1786 C CA . GLN A 1 228 ? -45.857 2.667 44.579 1.00 86.12 228 GLN A CA 1
ATOM 1787 C C . GLN A 1 228 ? -44.530 3.089 43.926 1.00 86.12 228 GLN A C 1
ATOM 1789 O O . GLN A 1 228 ? -44.325 2.842 42.741 1.00 86.12 228 GLN A O 1
ATOM 1794 N N . ILE A 1 229 ? -43.590 3.642 44.704 1.00 84.88 229 ILE A N 1
ATOM 1795 C CA . ILE A 1 229 ? -42.248 4.000 44.209 1.00 84.88 229 ILE A CA 1
ATOM 1796 C C . ILE A 1 229 ? -41.502 2.764 43.678 1.00 84.88 229 ILE A C 1
ATOM 1798 O O . ILE A 1 229 ? -40.812 2.851 42.659 1.00 84.88 229 ILE A O 1
ATOM 1802 N N . CYS A 1 230 ? -41.631 1.610 44.341 1.00 82.00 230 CYS A N 1
ATOM 1803 C CA . CYS A 1 230 ? -41.042 0.355 43.865 1.00 82.00 230 CYS A CA 1
ATOM 1804 C C . CYS A 1 230 ? -41.692 -0.119 42.557 1.00 82.00 230 CYS A C 1
ATOM 1806 O O . CYS A 1 230 ? -40.973 -0.491 41.631 1.00 82.00 230 CYS A O 1
ATOM 1808 N N . SER A 1 231 ? -43.021 -0.028 42.437 1.00 89.06 231 SER A N 1
ATOM 1809 C CA . SER A 1 231 ? -43.745 -0.351 41.198 1.00 89.06 231 SER A CA 1
ATOM 1810 C C . SER A 1 231 ? -43.263 0.499 40.019 1.00 89.06 231 SER A C 1
ATOM 1812 O O . SER A 1 231 ? -42.893 -0.045 38.981 1.00 89.06 231 SER A O 1
ATOM 1814 N N . ASP A 1 232 ? -43.178 1.821 40.192 1.00 88.56 232 ASP A N 1
ATOM 1815 C CA . ASP A 1 232 ? -42.735 2.739 39.134 1.00 88.56 232 ASP A CA 1
ATOM 1816 C C . ASP A 1 232 ? -41.284 2.447 38.697 1.00 88.56 232 ASP A C 1
ATOM 1818 O O . ASP A 1 232 ? -40.940 2.493 37.509 1.00 88.56 232 ASP A O 1
ATOM 1822 N N . ARG A 1 233 ? -40.412 2.107 39.659 1.00 84.69 233 ARG A N 1
ATOM 1823 C CA . ARG A 1 233 ? -39.030 1.682 39.385 1.00 84.69 233 ARG A CA 1
ATOM 1824 C C . ARG A 1 233 ? -38.974 0.334 38.666 1.00 84.69 233 ARG A C 1
ATOM 1826 O O . ARG A 1 233 ? -38.092 0.145 37.831 1.00 84.69 233 ARG A O 1
ATOM 1833 N N . ARG A 1 234 ? -39.912 -0.578 38.925 1.00 88.56 234 ARG A N 1
ATOM 1834 C CA . ARG A 1 234 ? -40.001 -1.869 38.229 1.00 88.56 234 ARG A CA 1
ATOM 1835 C C . ARG A 1 234 ? -40.453 -1.710 36.780 1.00 88.56 234 ARG A C 1
ATOM 1837 O O . ARG A 1 234 ? -39.890 -2.345 35.892 1.00 88.56 234 ARG A O 1
ATOM 1844 N N . ASP A 1 235 ? -41.363 -0.779 36.513 1.00 91.25 235 ASP A N 1
ATOM 1845 C CA . ASP A 1 235 ? -41.732 -0.402 35.144 1.00 91.25 235 ASP A CA 1
ATOM 1846 C C . ASP A 1 235 ? -40.570 0.258 34.387 1.00 91.25 235 ASP A C 1
ATOM 1848 O O . ASP A 1 235 ? -40.442 0.112 33.169 1.00 91.25 235 ASP A O 1
ATOM 1852 N N . MET A 1 236 ? -39.707 1.004 35.084 1.00 88.88 236 MET A N 1
ATOM 1853 C CA . MET A 1 236 ? -38.461 1.515 34.504 1.00 88.88 236 MET A CA 1
ATOM 1854 C C . MET A 1 236 ? -37.480 0.376 34.195 1.00 88.88 236 MET A C 1
ATOM 1856 O O . MET A 1 236 ? -36.947 0.323 33.093 1.00 88.88 236 MET A O 1
ATOM 1860 N N . LEU A 1 237 ? -37.314 -0.578 35.112 1.00 91.50 237 LEU A N 1
ATOM 1861 C CA . LEU A 1 237 ? -36.456 -1.748 34.923 1.00 91.50 237 LEU A CA 1
ATOM 1862 C C . LEU A 1 237 ? -36.916 -2.634 33.751 1.00 91.50 237 LEU A C 1
ATOM 1864 O O . LEU A 1 237 ? -36.083 -3.125 32.993 1.00 91.50 237 LEU A O 1
ATOM 1868 N N . ASN A 1 238 ? -38.225 -2.810 33.557 1.00 91.81 238 ASN A N 1
ATOM 1869 C CA . ASN A 1 238 ? -38.768 -3.541 32.407 1.00 91.81 238 ASN A CA 1
ATOM 1870 C C . ASN A 1 238 ? -38.454 -2.833 31.080 1.00 91.81 238 ASN A C 1
ATOM 1872 O O . ASN A 1 238 ? -38.025 -3.479 30.125 1.00 91.81 238 ASN A O 1
ATOM 1876 N N . ARG A 1 239 ? -38.589 -1.500 31.033 1.00 92.44 239 ARG A N 1
ATOM 1877 C CA . ARG A 1 239 ? -38.189 -0.700 29.862 1.00 92.44 239 ARG A CA 1
ATOM 1878 C C . ARG A 1 239 ? -36.693 -0.809 29.580 1.00 92.44 239 ARG A C 1
ATOM 1880 O O . ARG A 1 239 ? -36.302 -0.892 28.420 1.00 92.44 239 ARG A O 1
ATOM 1887 N N . ASP A 1 240 ? -35.867 -0.848 30.619 1.00 88.88 240 ASP A N 1
ATOM 1888 C CA . ASP A 1 240 ? -34.421 -1.021 30.478 1.00 88.88 240 ASP A CA 1
ATOM 1889 C C . ASP A 1 240 ? -34.065 -2.400 29.908 1.00 88.88 240 ASP A C 1
ATOM 1891 O O . ASP A 1 240 ? -33.197 -2.490 29.044 1.00 88.88 240 ASP A O 1
ATOM 1895 N N . HIS A 1 241 ? -34.768 -3.463 30.314 1.00 91.12 241 HIS A N 1
ATOM 1896 C CA . HIS A 1 241 ? -34.602 -4.800 29.728 1.00 91.12 241 HIS A CA 1
ATOM 1897 C C . HIS A 1 241 ? -35.013 -4.854 28.250 1.00 91.12 241 HIS A C 1
ATOM 1899 O O . HIS A 1 241 ? -34.335 -5.495 27.447 1.00 91.12 241 HIS A O 1
ATOM 1905 N N . GLU A 1 242 ? -36.097 -4.176 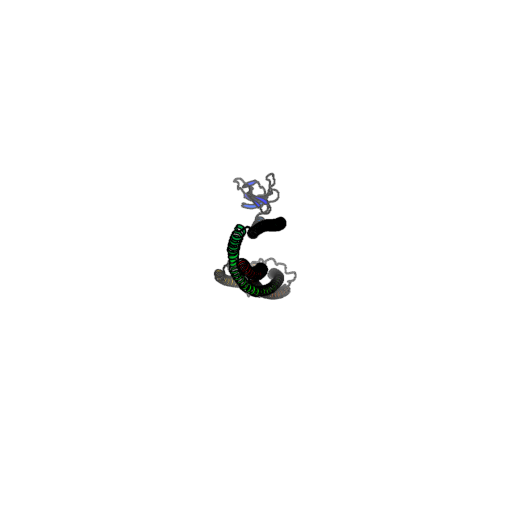27.863 1.00 92.19 242 GLU A N 1
ATOM 1906 C CA . GLU A 1 242 ? -36.480 -4.058 26.450 1.00 92.19 242 GLU A CA 1
ATOM 1907 C C . GLU A 1 242 ? -35.413 -3.298 25.649 1.00 92.19 242 GLU A C 1
ATOM 1909 O O . GLU A 1 242 ? -35.004 -3.747 24.575 1.00 92.19 242 GLU A O 1
ATOM 1914 N N . GLN A 1 243 ? -34.902 -2.189 26.197 1.00 91.25 243 GLN A N 1
ATOM 1915 C CA . GLN A 1 243 ? -33.799 -1.432 25.600 1.00 91.25 243 GLN A CA 1
ATOM 1916 C C . GLN A 1 243 ? -32.536 -2.287 25.457 1.00 91.25 243 GLN A C 1
ATOM 1918 O O . GLN A 1 243 ? -31.918 -2.271 24.393 1.00 91.25 243 GLN A O 1
ATOM 1923 N N . LEU A 1 244 ? -32.189 -3.084 26.470 1.00 92.56 244 LEU A N 1
ATOM 1924 C CA . LEU A 1 244 ? -31.059 -4.011 26.424 1.00 92.56 244 LEU A CA 1
ATOM 1925 C C . LEU A 1 244 ? -31.179 -4.964 25.228 1.00 92.56 244 LEU A C 1
ATOM 1927 O O . LEU A 1 244 ? -30.226 -5.109 24.468 1.00 92.56 244 LEU A O 1
ATOM 1931 N N . GLY A 1 245 ? -32.360 -5.551 25.007 1.00 91.75 245 GLY A N 1
ATOM 1932 C CA . GLY A 1 245 ? -32.609 -6.426 23.858 1.00 91.75 245 GLY A CA 1
ATOM 1933 C C . GLY A 1 245 ? -32.420 -5.720 22.511 1.00 91.75 245 GLY A C 1
ATOM 1934 O O . GLY A 1 245 ? -31.822 -6.289 21.598 1.00 91.75 245 GLY A O 1
ATOM 1935 N N . THR A 1 246 ? -32.869 -4.466 22.390 1.00 93.62 246 THR A N 1
ATOM 1936 C CA . THR A 1 246 ? -32.667 -3.675 21.161 1.00 93.62 246 THR A CA 1
ATOM 1937 C C . THR A 1 246 ? -31.196 -3.341 20.915 1.00 93.62 246 THR A C 1
ATOM 1939 O O . THR A 1 246 ? -30.701 -3.560 19.813 1.00 93.62 246 THR A O 1
ATOM 1942 N N . VAL A 1 247 ? -30.466 -2.912 21.950 1.00 90.88 247 VAL A N 1
ATOM 1943 C CA . VAL A 1 247 ? -29.039 -2.568 21.848 1.00 90.88 247 VAL A CA 1
ATOM 1944 C C . VAL A 1 247 ? -28.194 -3.812 21.550 1.00 90.88 247 VAL A C 1
ATOM 1946 O O . VAL A 1 247 ? -27.255 -3.738 20.760 1.00 90.88 247 VAL A O 1
ATOM 1949 N N . GLN A 1 248 ? -28.542 -4.973 22.117 1.00 93.38 248 GLN A N 1
ATOM 1950 C CA . GLN A 1 248 ? -27.902 -6.251 21.781 1.00 93.38 248 GLN A CA 1
ATOM 1951 C C . GLN A 1 248 ? -28.104 -6.618 20.308 1.00 93.38 248 GLN A C 1
ATOM 1953 O O . GLN A 1 248 ? -27.134 -6.954 19.629 1.00 93.38 248 GLN A O 1
ATOM 1958 N N . ALA A 1 249 ? -29.336 -6.515 19.802 1.00 93.44 249 ALA A N 1
ATOM 1959 C CA . ALA A 1 249 ? -29.636 -6.809 18.403 1.00 93.44 249 ALA A CA 1
ATOM 1960 C C . ALA A 1 249 ? -28.909 -5.853 17.442 1.00 93.44 249 ALA A C 1
ATOM 1962 O O . ALA A 1 249 ? -28.366 -6.297 16.429 1.00 93.44 249 ALA A O 1
ATOM 1963 N N . ASP A 1 250 ? -28.844 -4.562 17.775 1.00 92.38 250 ASP A N 1
ATOM 1964 C CA . ASP A 1 250 ? -28.117 -3.566 16.986 1.00 92.38 250 ASP A CA 1
ATOM 1965 C C . ASP A 1 250 ? -26.606 -3.833 16.978 1.00 92.38 250 ASP A C 1
ATOM 1967 O O . ASP A 1 250 ? -25.984 -3.783 15.915 1.00 92.38 250 ASP A O 1
ATOM 1971 N N . ARG A 1 251 ? -26.019 -4.191 18.129 1.00 93.69 251 ARG A N 1
ATOM 1972 C CA . ARG A 1 251 ? -24.607 -4.595 18.226 1.00 93.69 251 ARG A CA 1
ATOM 1973 C C . ARG A 1 251 ? -24.316 -5.816 17.355 1.00 93.69 251 ARG A C 1
ATOM 1975 O O . ARG A 1 251 ? -23.327 -5.829 16.628 1.00 93.69 251 ARG A O 1
ATOM 1982 N N . ASP A 1 252 ? -25.160 -6.842 17.425 1.00 93.88 252 ASP A N 1
ATOM 1983 C CA . ASP A 1 252 ? -24.970 -8.075 16.655 1.00 93.88 252 ASP A CA 1
ATOM 1984 C C . ASP A 1 252 ? -25.128 -7.837 15.149 1.00 93.88 252 ASP A C 1
ATOM 1986 O O . ASP A 1 252 ? -24.365 -8.393 14.356 1.00 93.88 252 ASP A O 1
ATOM 1990 N N . ARG A 1 253 ? -26.051 -6.951 14.747 1.00 94.94 253 ARG A N 1
ATOM 1991 C CA . ARG A 1 253 ? -26.185 -6.502 13.356 1.00 94.94 253 ARG A CA 1
ATOM 1992 C C . ARG A 1 253 ? -24.923 -5.785 12.877 1.00 94.94 253 ARG A C 1
ATOM 1994 O O . ARG A 1 253 ? -24.380 -6.166 11.844 1.00 94.94 253 ARG A O 1
ATOM 2001 N N . LEU A 1 254 ? -24.441 -4.790 13.629 1.00 93.25 254 LEU A N 1
ATOM 2002 C CA . LEU A 1 254 ? -23.227 -4.037 13.289 1.00 93.25 254 LEU A CA 1
ATOM 2003 C C . LEU A 1 254 ? -22.002 -4.947 13.204 1.00 93.25 254 LEU A C 1
ATOM 2005 O O . LEU A 1 254 ? -21.198 -4.816 12.287 1.00 93.25 254 LEU A O 1
ATOM 2009 N N . ARG A 1 255 ? -21.886 -5.913 14.119 1.00 94.19 255 ARG A N 1
ATOM 2010 C CA . ARG A 1 255 ? -20.821 -6.913 14.082 1.00 94.19 255 ARG A CA 1
ATOM 2011 C C . ARG A 1 255 ? -20.881 -7.765 12.814 1.00 94.19 255 ARG A C 1
ATOM 2013 O O . ARG A 1 255 ? -19.849 -7.968 12.185 1.00 94.19 255 ARG A O 1
ATOM 2020 N N . GLY A 1 256 ? -22.062 -8.249 12.429 1.00 94.06 256 GLY A N 1
ATOM 2021 C CA . GLY A 1 256 ? -22.226 -9.025 11.197 1.00 94.06 256 GLY A CA 1
ATOM 2022 C C . GLY A 1 256 ? -21.906 -8.211 9.938 1.00 94.06 256 GLY A C 1
ATOM 2023 O O . GLY A 1 256 ? -21.276 -8.724 9.016 1.00 94.06 256 GLY A O 1
ATOM 2024 N N . GLU A 1 257 ? -22.296 -6.935 9.911 1.00 93.81 257 GLU A N 1
ATOM 2025 C CA . GLU A 1 257 ? -21.955 -6.007 8.826 1.00 93.81 257 GLU A CA 1
ATOM 2026 C C . GLU A 1 257 ? -20.444 -5.744 8.753 1.00 93.81 257 GLU A C 1
ATOM 2028 O O . GLU A 1 257 ? -19.889 -5.777 7.657 1.00 93.81 257 GLU A O 1
ATOM 2033 N N . LEU A 1 258 ? -19.775 -5.565 9.897 1.00 93.25 258 LEU A N 1
ATOM 2034 C CA . LEU A 1 258 ? -18.322 -5.394 9.990 1.00 93.25 258 LEU A CA 1
ATOM 2035 C C . LEU A 1 258 ? -17.561 -6.648 9.537 1.00 93.25 258 LEU A C 1
ATOM 2037 O O . LEU A 1 258 ? -16.586 -6.556 8.798 1.00 93.25 258 LEU A O 1
ATOM 2041 N N . GLU A 1 259 ? -18.001 -7.836 9.953 1.00 94.50 259 GLU A N 1
ATOM 2042 C CA . GLU A 1 259 ? -17.398 -9.097 9.507 1.00 94.50 259 GLU A CA 1
ATOM 2043 C C . GLU A 1 259 ? -17.546 -9.252 7.980 1.00 94.50 259 GLU A C 1
ATOM 2045 O O . GLU A 1 259 ? -16.587 -9.618 7.298 1.00 94.50 259 GLU A O 1
ATOM 2050 N N . ALA A 1 260 ? -18.705 -8.892 7.415 1.00 94.69 260 ALA A N 1
ATOM 2051 C CA . ALA A 1 260 ? -18.919 -8.907 5.970 1.00 94.69 260 ALA A CA 1
ATOM 2052 C C . ALA A 1 260 ? -18.000 -7.915 5.230 1.00 94.69 260 ALA A C 1
ATOM 2054 O O . ALA A 1 260 ? -17.335 -8.311 4.271 1.00 94.69 260 ALA A O 1
ATOM 2055 N N . THR A 1 261 ? -17.893 -6.660 5.682 1.00 91.94 261 THR A N 1
ATOM 2056 C CA . THR A 1 261 ? -17.015 -5.658 5.045 1.00 91.94 261 THR A CA 1
ATOM 2057 C C . THR A 1 261 ? -15.533 -6.019 5.163 1.00 91.94 261 THR A C 1
ATOM 2059 O O . THR A 1 261 ? -14.768 -5.832 4.214 1.00 91.94 261 THR A O 1
ATOM 2062 N N . GLN A 1 262 ? -15.115 -6.617 6.282 1.00 91.75 262 GLN A N 1
ATOM 2063 C CA . GLN A 1 262 ? -13.757 -7.140 6.449 1.00 91.75 262 GLN A CA 1
ATOM 2064 C C . GLN A 1 262 ? -13.460 -8.289 5.479 1.00 91.75 262 GLN A C 1
ATOM 2066 O O . GLN A 1 262 ? -12.370 -8.332 4.901 1.00 91.75 262 GLN A O 1
ATOM 2071 N N . THR A 1 263 ? -14.417 -9.198 5.248 1.00 93.56 263 THR A N 1
ATOM 2072 C CA . THR A 1 263 ? -14.228 -10.268 4.255 1.00 93.56 263 THR A CA 1
ATOM 2073 C C . THR A 1 263 ? -14.069 -9.708 2.845 1.00 93.56 263 THR A C 1
ATOM 2075 O O . THR A 1 263 ? -13.083 -10.042 2.186 1.00 93.56 263 THR A O 1
ATOM 2078 N N . THR A 1 264 ? -14.932 -8.779 2.419 1.00 94.69 264 THR A N 1
ATOM 2079 C CA . THR A 1 264 ? -14.827 -8.148 1.092 1.00 94.69 264 THR A CA 1
ATOM 2080 C C . THR A 1 264 ? -13.519 -7.379 0.924 1.00 94.69 264 THR A C 1
ATOM 2082 O O . THR A 1 264 ? -12.883 -7.456 -0.124 1.00 94.69 264 THR A O 1
ATOM 2085 N N . LEU A 1 265 ? -13.059 -6.690 1.972 1.00 93.69 265 LEU A N 1
ATOM 2086 C CA . LEU A 1 265 ? -11.781 -5.980 1.962 1.00 93.69 265 LEU A CA 1
ATOM 2087 C C . LEU A 1 265 ? -10.600 -6.945 1.794 1.00 93.69 265 LEU A C 1
ATOM 2089 O O . LEU A 1 265 ? -9.700 -6.681 0.998 1.00 93.69 265 LEU A O 1
ATOM 2093 N N . SER A 1 266 ? -10.614 -8.083 2.493 1.00 91.00 266 SER A N 1
ATOM 2094 C CA . SER A 1 266 ? -9.564 -9.099 2.354 1.00 91.00 266 SER A CA 1
ATOM 2095 C C . SER A 1 266 ? -9.531 -9.726 0.952 1.00 91.00 266 SER A C 1
ATOM 2097 O O . SER A 1 266 ? -8.453 -9.990 0.413 1.00 91.00 266 SER A O 1
ATOM 2099 N N . GLU A 1 267 ? -10.698 -9.915 0.328 1.00 93.81 267 GLU A N 1
ATOM 2100 C CA . GLU A 1 267 ? -10.821 -10.413 -1.044 1.00 93.81 267 GLU A CA 1
ATOM 2101 C C . GLU A 1 267 ? -10.262 -9.401 -2.050 1.00 93.81 267 G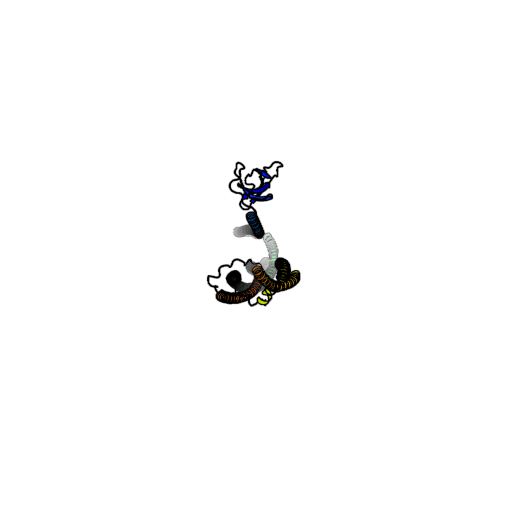LU A C 1
ATOM 2103 O O . GLU A 1 267 ? -9.418 -9.765 -2.872 1.00 93.81 267 GLU A O 1
ATOM 2108 N N . LEU A 1 268 ? -10.636 -8.123 -1.929 1.00 92.00 268 LEU A N 1
ATOM 2109 C CA . LEU A 1 268 ? -10.113 -7.042 -2.770 1.00 92.00 268 LEU A CA 1
ATOM 2110 C C . LEU A 1 268 ? -8.592 -6.888 -2.636 1.00 92.00 268 LEU A C 1
ATOM 2112 O O . LEU A 1 268 ? -7.891 -6.786 -3.643 1.00 92.00 268 LEU A O 1
ATOM 2116 N N . GLN A 1 269 ? -8.055 -6.944 -1.414 1.00 89.75 269 GLN A N 1
ATOM 2117 C CA . GLN A 1 269 ? -6.607 -6.914 -1.180 1.00 89.75 269 GLN A CA 1
ATOM 2118 C C . GLN A 1 269 ? -5.891 -8.092 -1.853 1.00 89.75 269 GLN A C 1
ATOM 2120 O O . GLN A 1 269 ? -4.840 -7.914 -2.474 1.00 89.75 269 GLN A O 1
ATOM 2125 N N . ALA A 1 270 ? -6.462 -9.298 -1.778 1.00 91.06 270 ALA A N 1
ATOM 2126 C CA . ALA A 1 270 ? -5.907 -10.468 -2.449 1.00 91.06 270 ALA A CA 1
ATOM 2127 C C . ALA A 1 270 ? -5.954 -10.336 -3.982 1.00 91.06 270 ALA A C 1
ATOM 2129 O O . ALA A 1 270 ? -5.035 -10.792 -4.669 1.00 91.06 270 ALA A O 1
ATOM 2130 N N . GLU A 1 271 ? -7.000 -9.719 -4.533 1.00 91.75 271 GLU A N 1
ATOM 2131 C CA . GLU A 1 271 ? -7.097 -9.433 -5.964 1.00 91.75 271 GLU A CA 1
ATOM 2132 C C . GLU A 1 271 ? -6.062 -8.409 -6.432 1.00 91.75 271 GLU A C 1
ATOM 2134 O O . GLU A 1 271 ? -5.416 -8.647 -7.453 1.00 91.75 271 GLU A O 1
ATOM 2139 N N . VAL A 1 272 ? -5.859 -7.320 -5.682 1.00 93.12 272 VAL A N 1
ATOM 2140 C CA . VAL A 1 272 ? -4.823 -6.318 -5.981 1.00 93.12 272 VAL A CA 1
ATOM 2141 C C . VAL A 1 272 ? -3.439 -6.953 -5.941 1.00 93.12 272 VAL A C 1
ATOM 2143 O O . VAL A 1 272 ? -2.685 -6.817 -6.899 1.00 93.12 272 VAL A O 1
ATOM 2146 N N . TYR A 1 273 ? -3.132 -7.747 -4.913 1.00 88.94 273 TYR A N 1
ATOM 2147 C CA . TYR A 1 273 ? -1.848 -8.446 -4.823 1.00 88.94 273 TYR A CA 1
ATOM 2148 C C . TYR A 1 273 ? -1.591 -9.367 -6.030 1.00 88.94 273 TYR A C 1
ATOM 2150 O O . TYR A 1 273 ? -0.491 -9.403 -6.585 1.00 88.94 273 TYR A O 1
ATOM 2158 N N . ARG A 1 274 ? -2.616 -10.107 -6.480 1.00 90.12 274 ARG A N 1
ATOM 2159 C CA . ARG A 1 274 ? -2.512 -10.947 -7.686 1.00 90.12 274 ARG A CA 1
ATOM 2160 C C . ARG A 1 274 ? -2.309 -10.108 -8.946 1.00 90.12 274 ARG A C 1
ATOM 2162 O O . ARG A 1 274 ? -1.514 -10.505 -9.799 1.00 90.12 274 ARG A O 1
ATOM 2169 N N . ALA A 1 275 ? -3.006 -8.981 -9.067 1.00 90.06 275 ALA A N 1
ATOM 2170 C CA . ALA A 1 275 ? -2.862 -8.073 -10.197 1.00 90.06 275 ALA A CA 1
ATOM 2171 C C . ALA A 1 275 ? -1.458 -7.449 -10.233 1.00 90.06 275 ALA A C 1
ATOM 2173 O O . ALA A 1 275 ? -0.811 -7.486 -11.274 1.00 90.06 275 ALA A O 1
ATOM 2174 N N . GLU A 1 276 ? -0.923 -6.985 -9.102 1.00 88.12 276 GLU A N 1
ATOM 2175 C CA . GLU A 1 276 ? 0.435 -6.433 -8.993 1.00 88.12 276 GLU A CA 1
ATOM 2176 C C . GLU A 1 276 ? 1.519 -7.465 -9.334 1.00 88.12 276 GLU A C 1
ATOM 2178 O O . GLU A 1 276 ? 2.461 -7.166 -10.076 1.00 88.12 276 GLU A O 1
ATOM 2183 N N . ALA A 1 277 ? 1.370 -8.707 -8.861 1.00 85.44 277 ALA A N 1
ATOM 2184 C CA . ALA A 1 277 ? 2.254 -9.805 -9.247 1.00 85.44 277 ALA A CA 1
ATOM 2185 C C . ALA A 1 277 ? 2.180 -10.086 -10.762 1.00 85.44 277 ALA A C 1
ATOM 2187 O O . ALA A 1 277 ? 3.211 -10.270 -11.416 1.00 85.44 277 ALA A O 1
ATOM 2188 N N . GLY A 1 278 ? 0.970 -10.064 -11.335 1.00 88.62 278 GLY A N 1
ATOM 2189 C CA . GLY A 1 278 ? 0.742 -10.165 -12.778 1.00 88.62 278 GLY A CA 1
ATOM 2190 C C . GLY A 1 278 ? 1.410 -9.031 -13.559 1.00 88.62 278 GLY A C 1
ATOM 2191 O O . GLY A 1 278 ? 2.110 -9.296 -14.540 1.00 88.62 278 GLY A O 1
ATOM 2192 N N . ARG A 1 279 ? 1.285 -7.788 -13.078 1.00 91.69 279 ARG A N 1
ATOM 2193 C CA . ARG A 1 279 ? 1.935 -6.602 -13.648 1.00 91.69 279 ARG A CA 1
ATOM 2194 C C . ARG A 1 279 ? 3.446 -6.755 -13.678 1.00 91.69 279 ARG A C 1
ATOM 2196 O O . ARG A 1 279 ? 4.066 -6.552 -14.715 1.00 91.69 279 ARG A O 1
ATOM 2203 N N . SER A 1 280 ? 4.041 -7.141 -12.549 1.00 90.75 280 SER A N 1
ATOM 2204 C CA . SER A 1 280 ? 5.488 -7.338 -12.437 1.00 90.75 280 SER A CA 1
ATOM 2205 C C . SER A 1 280 ? 5.986 -8.405 -13.417 1.00 90.75 280 SER A C 1
ATOM 2207 O O . SER A 1 280 ? 6.999 -8.206 -14.089 1.00 90.75 280 SER A O 1
ATOM 2209 N N . SER A 1 281 ? 5.235 -9.500 -13.580 1.00 88.25 281 SER A N 1
ATOM 2210 C CA . SER A 1 281 ? 5.554 -10.526 -14.574 1.00 88.25 281 SER A CA 1
ATOM 2211 C C . SER A 1 281 ? 5.468 -9.998 -16.011 1.00 88.25 281 SER A C 1
ATOM 2213 O O . SER A 1 281 ? 6.344 -10.314 -16.815 1.00 88.25 281 SER A O 1
ATOM 2215 N N . GLN A 1 282 ? 4.434 -9.225 -16.360 1.00 90.56 282 GLN A N 1
ATOM 2216 C CA . GLN A 1 282 ? 4.294 -8.642 -17.702 1.00 90.56 282 GLN A CA 1
ATOM 2217 C C . GLN A 1 282 ? 5.399 -7.621 -17.994 1.00 90.56 282 GLN A C 1
ATOM 2219 O O . GLN A 1 282 ? 5.972 -7.638 -19.082 1.00 90.56 282 GLN A O 1
ATOM 2224 N N . GLN A 1 283 ? 5.762 -6.805 -17.005 1.00 92.56 283 GLN A N 1
ATOM 2225 C CA . GLN A 1 283 ? 6.855 -5.843 -17.106 1.00 92.56 283 GLN A CA 1
ATOM 2226 C C . GLN A 1 283 ? 8.192 -6.536 -17.414 1.00 92.56 283 GLN A C 1
ATOM 2228 O O . GLN A 1 283 ? 8.889 -6.136 -18.343 1.00 92.56 283 GLN A O 1
ATOM 2233 N N . ALA A 1 284 ? 8.510 -7.638 -16.727 1.00 90.50 284 ALA A N 1
ATOM 2234 C CA . ALA A 1 284 ? 9.714 -8.423 -17.013 1.00 90.50 284 ALA A CA 1
ATOM 2235 C C . ALA A 1 284 ? 9.709 -9.021 -18.439 1.00 90.50 284 ALA A C 1
ATOM 2237 O O . ALA A 1 284 ? 10.743 -9.083 -19.114 1.00 90.50 284 ALA A O 1
ATOM 2238 N N . VAL A 1 285 ? 8.542 -9.444 -18.942 1.00 92.81 285 VAL A N 1
ATOM 2239 C CA . VAL A 1 285 ? 8.401 -9.920 -20.330 1.00 92.81 285 VAL A CA 1
ATOM 2240 C C . VAL A 1 285 ? 8.631 -8.782 -21.328 1.00 92.81 285 VAL A C 1
ATOM 2242 O O . VAL A 1 285 ? 9.319 -8.982 -22.328 1.00 92.81 285 VAL A O 1
ATOM 2245 N N . ILE A 1 286 ? 8.107 -7.587 -21.059 1.00 94.12 286 ILE A N 1
ATOM 2246 C CA . ILE A 1 286 ? 8.342 -6.405 -21.895 1.00 94.12 286 ILE A CA 1
ATOM 2247 C C . ILE A 1 286 ? 9.833 -6.052 -21.909 1.00 94.12 286 ILE A C 1
ATOM 2249 O O . ILE A 1 286 ? 10.397 -5.881 -22.987 1.00 94.12 286 ILE A O 1
ATOM 2253 N N . GLU A 1 287 ? 10.498 -6.018 -20.754 1.00 94.44 287 GLU A N 1
ATOM 2254 C CA . GLU A 1 287 ? 11.930 -5.706 -20.648 1.00 94.44 287 GLU A CA 1
ATOM 2255 C C . GLU A 1 287 ? 12.800 -6.694 -21.434 1.00 94.44 287 GLU A C 1
ATOM 2257 O O . GLU A 1 287 ? 13.678 -6.292 -22.200 1.00 94.44 287 GLU A O 1
ATOM 2262 N N . THR A 1 288 ? 12.535 -7.998 -21.314 1.00 92.94 288 THR A N 1
ATOM 2263 C CA . THR A 1 288 ? 13.275 -9.020 -22.077 1.00 92.94 288 THR A CA 1
ATOM 2264 C C . THR A 1 288 ? 13.032 -8.909 -23.584 1.00 92.94 288 THR A C 1
ATOM 2266 O O . THR A 1 288 ? 13.972 -9.049 -24.372 1.00 92.94 288 THR A O 1
ATOM 2269 N N . LYS A 1 289 ? 11.800 -8.602 -24.010 1.00 92.44 289 LYS A N 1
ATOM 2270 C CA . LYS A 1 289 ? 11.483 -8.327 -25.419 1.00 92.44 289 LYS A CA 1
ATOM 2271 C C . LYS A 1 289 ? 12.189 -7.061 -25.913 1.00 92.44 289 LYS A C 1
ATOM 2273 O O . LYS A 1 289 ? 12.792 -7.095 -26.981 1.00 92.44 289 LYS A O 1
ATOM 2278 N N . GLN A 1 290 ? 12.208 -5.981 -25.136 1.00 93.38 290 GLN A N 1
ATOM 2279 C CA . GLN A 1 290 ? 12.921 -4.744 -25.481 1.00 93.38 290 GLN A CA 1
ATOM 2280 C C . GLN A 1 290 ? 14.432 -4.967 -25.633 1.00 93.38 290 GLN A C 1
ATOM 2282 O O . GLN A 1 290 ? 15.031 -4.471 -26.586 1.00 93.38 290 GLN A O 1
ATOM 2287 N N . GLN A 1 291 ? 15.048 -5.767 -24.755 1.00 94.75 291 GLN A N 1
ATOM 2288 C CA . GLN A 1 291 ? 16.453 -6.175 -24.892 1.00 94.75 291 GLN A CA 1
ATOM 2289 C C . GLN A 1 291 ? 16.696 -6.998 -26.165 1.00 94.75 291 GLN A C 1
ATOM 2291 O O . GLN A 1 291 ? 17.724 -6.859 -26.831 1.00 94.75 291 GLN A O 1
ATOM 2296 N N . LEU A 1 292 ? 15.749 -7.861 -26.539 1.00 93.69 292 LEU A N 1
ATOM 2297 C CA . LEU A 1 292 ? 15.855 -8.612 -27.783 1.00 93.69 292 LEU A CA 1
ATOM 2298 C C . LEU A 1 292 ? 15.715 -7.690 -29.003 1.00 93.69 292 LEU A C 1
ATOM 2300 O O . LEU A 1 292 ? 16.516 -7.814 -29.931 1.00 93.69 292 LEU A O 1
ATOM 2304 N N . ALA A 1 293 ? 14.777 -6.739 -28.984 1.00 92.62 293 ALA A N 1
ATOM 2305 C CA . ALA A 1 293 ? 14.624 -5.723 -30.025 1.00 92.62 293 ALA A CA 1
ATOM 2306 C C . ALA A 1 293 ? 15.910 -4.903 -30.202 1.00 92.62 293 ALA A C 1
ATOM 2308 O O . ALA A 1 293 ? 16.419 -4.801 -31.318 1.00 92.62 293 ALA A O 1
ATOM 2309 N N . SER A 1 294 ? 16.501 -4.402 -29.111 1.00 93.06 294 SER A N 1
ATOM 2310 C CA . SER A 1 294 ? 17.742 -3.620 -29.174 1.00 93.06 294 SER A CA 1
ATOM 2311 C C . SER A 1 294 ? 18.909 -4.430 -29.751 1.00 93.06 294 SER A C 1
ATOM 2313 O O . SER A 1 294 ? 19.638 -3.925 -30.603 1.00 93.06 294 SER A O 1
ATOM 2315 N N . SER A 1 295 ? 19.020 -5.720 -29.411 1.00 93.75 295 SER A N 1
ATOM 2316 C CA . SER A 1 295 ? 20.023 -6.615 -30.012 1.00 93.75 295 SER A CA 1
ATOM 2317 C C . SER A 1 295 ? 19.823 -6.845 -31.520 1.00 93.75 295 SER A C 1
ATOM 2319 O O . SER A 1 295 ? 20.761 -7.183 -32.245 1.00 93.75 295 SER A O 1
ATOM 2321 N N . ILE A 1 296 ? 18.587 -6.743 -32.022 1.00 91.69 296 ILE A N 1
ATOM 2322 C CA . ILE A 1 296 ? 18.297 -6.831 -33.459 1.00 91.69 296 ILE A CA 1
ATOM 2323 C C . ILE A 1 296 ? 18.655 -5.515 -34.144 1.00 91.69 296 ILE A C 1
ATOM 2325 O O . ILE A 1 296 ? 19.267 -5.552 -35.207 1.00 91.69 296 ILE A O 1
ATOM 2329 N N . VAL A 1 297 ? 18.343 -4.375 -33.524 1.00 93.62 297 VAL A N 1
ATOM 2330 C CA . VAL A 1 297 ? 18.732 -3.049 -34.027 1.00 93.62 297 VAL A CA 1
ATOM 2331 C C . VAL A 1 297 ? 20.254 -2.932 -34.153 1.00 93.62 297 VAL A C 1
ATOM 2333 O O . VAL A 1 297 ? 20.740 -2.477 -35.186 1.00 93.62 297 VAL A O 1
ATOM 2336 N N . GLU A 1 298 ? 21.010 -3.408 -33.161 1.00 92.31 298 GLU A N 1
ATOM 2337 C CA . GLU A 1 298 ? 22.479 -3.440 -33.214 1.00 92.31 298 GLU A CA 1
ATOM 2338 C C . GLU A 1 298 ? 22.983 -4.301 -34.384 1.00 92.31 298 GLU A C 1
ATOM 2340 O O . GLU A 1 298 ? 23.767 -3.838 -35.210 1.00 92.31 298 GLU A O 1
ATOM 2345 N N . ARG A 1 299 ? 22.439 -5.516 -34.550 1.00 89.69 299 ARG A N 1
ATOM 2346 C CA . ARG A 1 299 ? 22.781 -6.392 -35.685 1.00 89.69 299 ARG A CA 1
ATOM 2347 C C . ARG A 1 299 ? 22.430 -5.786 -37.044 1.00 89.69 299 ARG A C 1
ATOM 2349 O O . ARG A 1 299 ? 23.165 -5.997 -38.005 1.00 89.69 299 ARG A O 1
ATOM 2356 N N . LEU A 1 300 ? 21.325 -5.048 -37.147 1.00 90.25 300 LEU A N 1
ATOM 2357 C CA . LEU A 1 300 ? 20.950 -4.340 -38.372 1.00 90.25 300 LEU A CA 1
ATOM 2358 C C . LEU A 1 300 ? 21.940 -3.213 -38.694 1.00 90.25 300 LEU A C 1
ATOM 2360 O O . LEU A 1 300 ? 22.298 -3.047 -39.860 1.00 90.25 300 LEU A O 1
ATOM 2364 N N . ALA A 1 301 ? 22.421 -2.487 -37.681 1.00 87.94 301 ALA A N 1
ATOM 2365 C CA . ALA A 1 301 ? 23.455 -1.468 -37.849 1.00 87.94 301 ALA A CA 1
ATOM 2366 C C . ALA A 1 301 ? 24.791 -2.075 -38.319 1.00 87.94 301 ALA A C 1
ATOM 2368 O O . ALA A 1 301 ? 25.430 -1.523 -39.217 1.00 87.94 301 ALA A O 1
ATOM 2369 N N . ASP A 1 302 ? 25.169 -3.243 -37.790 1.00 86.56 302 ASP A N 1
ATOM 2370 C CA . ASP A 1 302 ? 26.345 -3.997 -38.245 1.00 86.56 302 ASP A CA 1
ATOM 2371 C C . ASP A 1 302 ? 26.191 -4.495 -39.690 1.00 86.56 302 ASP A C 1
ATOM 2373 O O . ASP A 1 302 ? 27.120 -4.428 -40.492 1.00 86.56 302 ASP A O 1
ATOM 2377 N N . VAL A 1 303 ? 25.006 -4.983 -40.069 1.00 86.12 303 VAL A N 1
ATOM 2378 C CA . VAL A 1 303 ? 24.733 -5.382 -41.459 1.00 86.12 303 VAL A CA 1
ATOM 2379 C C . VAL A 1 303 ? 24.816 -4.177 -42.398 1.00 86.12 303 VAL A C 1
ATOM 2381 O O . VAL A 1 303 ? 25.324 -4.309 -43.514 1.00 86.12 303 VAL A O 1
ATOM 2384 N N . ASP A 1 304 ? 24.366 -3.001 -41.965 1.00 83.31 304 ASP A N 1
ATOM 2385 C CA . ASP A 1 304 ? 24.461 -1.772 -42.751 1.00 83.31 304 ASP A CA 1
ATOM 2386 C C . ASP A 1 304 ? 25.903 -1.279 -42.902 1.00 8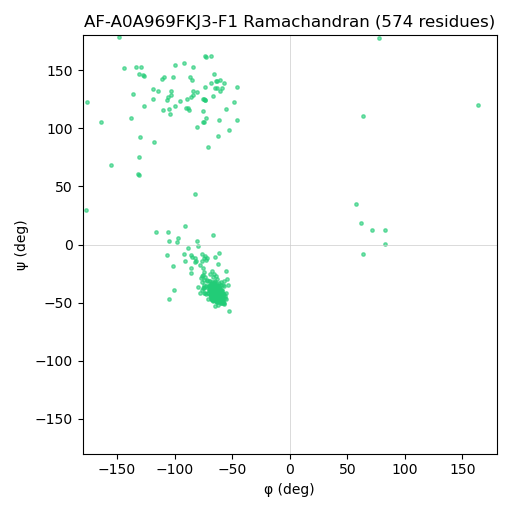3.31 304 ASP A C 1
ATOM 2388 O O . ASP A 1 304 ? 26.294 -0.901 -44.011 1.00 83.31 304 ASP A O 1
ATOM 2392 N N . SER A 1 305 ? 26.727 -1.359 -41.853 1.00 85.06 305 SER A N 1
ATOM 2393 C CA . SER A 1 305 ? 28.155 -1.031 -41.949 1.00 85.06 305 SER A CA 1
ATOM 2394 C C . SER A 1 305 ? 28.892 -1.989 -42.893 1.00 85.06 305 SER A C 1
ATOM 2396 O O . SER A 1 305 ? 29.583 -1.532 -43.806 1.00 85.06 305 SER A O 1
ATOM 2398 N N . LEU A 1 306 ? 28.645 -3.300 -42.787 1.00 82.56 306 LEU A N 1
ATOM 2399 C CA . LEU A 1 306 ? 29.199 -4.312 -43.694 1.00 82.56 306 LEU A CA 1
ATOM 2400 C C . LEU A 1 306 ? 28.744 -4.104 -45.144 1.00 82.56 306 LEU A C 1
ATOM 2402 O O . LEU A 1 306 ? 29.530 -4.259 -46.077 1.00 82.56 306 LEU A O 1
ATOM 2406 N N . THR A 1 307 ? 27.484 -3.719 -45.355 1.00 82.06 307 THR A N 1
ATOM 2407 C CA . THR A 1 307 ? 26.949 -3.395 -46.687 1.00 82.06 307 THR A CA 1
ATOM 2408 C C . THR A 1 307 ? 27.687 -2.197 -47.293 1.00 82.06 307 THR A C 1
ATOM 2410 O O . THR A 1 307 ? 28.021 -2.210 -48.482 1.00 82.06 307 THR A O 1
ATOM 2413 N N . VAL A 1 308 ? 27.995 -1.176 -46.485 1.00 79.50 308 VAL A N 1
ATOM 2414 C CA . VAL A 1 308 ? 28.795 -0.020 -46.911 1.00 79.50 308 VAL A CA 1
ATOM 2415 C C . VAL A 1 308 ? 30.227 -0.439 -47.247 1.00 79.50 308 VAL A C 1
ATOM 2417 O O . VAL A 1 308 ? 30.694 -0.104 -48.335 1.00 79.50 308 VAL A O 1
ATOM 2420 N N . GLU A 1 309 ? 30.896 -1.217 -46.398 1.00 79.44 309 GLU A N 1
ATOM 2421 C CA . GLU A 1 309 ? 32.262 -1.707 -46.648 1.00 79.44 309 GLU A CA 1
ATOM 2422 C C . GLU A 1 309 ? 32.347 -2.557 -47.926 1.00 79.44 309 GLU A C 1
ATOM 2424 O O . GLU A 1 309 ? 33.203 -2.320 -48.782 1.00 79.44 309 GLU A O 1
ATOM 2429 N N . ILE A 1 310 ? 31.410 -3.490 -48.129 1.00 79.44 310 ILE A N 1
ATOM 2430 C CA . ILE A 1 310 ? 31.346 -4.322 -49.341 1.00 79.44 310 ILE A CA 1
ATOM 2431 C C . ILE A 1 310 ? 31.085 -3.460 -50.584 1.00 79.44 310 ILE A C 1
ATOM 2433 O O . ILE A 1 310 ? 31.691 -3.687 -51.634 1.00 79.44 310 ILE A O 1
ATOM 2437 N N . SER A 1 311 ? 30.230 -2.438 -50.480 1.00 69.31 311 SER A N 1
ATOM 2438 C CA . SER A 1 311 ? 29.982 -1.517 -51.593 1.00 69.31 311 SER A CA 1
ATOM 2439 C C . SER A 1 311 ? 31.216 -0.676 -51.946 1.00 69.31 311 SER A C 1
ATOM 2441 O O . SER A 1 311 ? 31.495 -0.486 -53.127 1.00 69.31 311 SER A O 1
ATOM 2443 N N . GLN A 1 312 ? 32.011 -0.243 -50.960 1.00 69.88 312 GLN A N 1
ATOM 2444 C CA . GLN A 1 312 ? 33.273 0.474 -51.184 1.00 69.88 312 GLN A CA 1
ATOM 2445 C C . GLN A 1 312 ? 34.318 -0.424 -51.862 1.00 69.88 312 GLN A C 1
ATOM 2447 O O . GLN A 1 312 ? 35.000 0.009 -52.791 1.00 69.88 312 GLN A O 1
ATOM 2452 N N . LEU A 1 313 ? 34.394 -1.699 -51.467 1.00 66.38 313 LEU A N 1
ATOM 2453 C CA . LEU A 1 313 ? 35.262 -2.690 -52.111 1.00 66.38 313 LEU A CA 1
ATOM 2454 C C . LEU A 1 313 ? 34.837 -2.977 -53.560 1.00 66.38 313 LEU A C 1
ATOM 2456 O O . LEU A 1 313 ? 35.691 -3.101 -54.438 1.00 66.38 313 LEU A O 1
ATOM 2460 N N . SER A 1 314 ? 33.530 -3.025 -53.835 1.00 59.06 314 SER A N 1
ATOM 2461 C CA . SER A 1 314 ? 32.992 -3.212 -55.189 1.00 59.06 314 SER A CA 1
ATOM 2462 C C . SER A 1 314 ? 33.224 -1.993 -56.090 1.00 59.06 314 SER A C 1
ATOM 2464 O O . SER A 1 314 ? 33.548 -2.156 -57.265 1.00 59.06 314 SER A O 1
ATOM 2466 N N . VAL A 1 315 ? 33.104 -0.774 -55.551 1.00 51.94 315 VAL A N 1
ATOM 2467 C CA . VAL A 1 315 ? 33.378 0.485 -56.273 1.00 51.94 315 VAL A CA 1
ATOM 2468 C C . VAL A 1 315 ? 34.864 0.617 -56.620 1.00 51.94 315 VAL A C 1
ATOM 2470 O O . VAL A 1 315 ? 35.194 1.082 -57.708 1.00 51.94 315 VAL A O 1
ATOM 2473 N N . ASN A 1 316 ? 35.756 0.120 -55.761 1.00 49.72 316 ASN A N 1
ATOM 2474 C CA . ASN A 1 316 ? 37.196 0.087 -56.030 1.00 49.72 316 ASN A CA 1
ATOM 2475 C C . ASN A 1 316 ? 37.616 -1.019 -57.020 1.00 49.72 316 ASN A C 1
ATOM 2477 O O . ASN A 1 316 ? 38.734 -0.978 -57.529 1.00 49.72 316 ASN A O 1
ATOM 2481 N N . SER A 1 317 ? 36.737 -1.989 -57.306 1.00 45.69 317 SER A N 1
ATOM 2482 C CA . SER A 1 317 ? 37.047 -3.176 -58.123 1.00 45.69 317 SER A CA 1
ATOM 2483 C C . SER A 1 317 ? 36.467 -3.150 -59.545 1.00 45.69 317 SER A C 1
ATOM 2485 O O . SER A 1 317 ? 36.670 -4.107 -60.280 1.00 45.69 317 SER A O 1
ATOM 2487 N N . GLY A 1 318 ? 35.806 -2.055 -59.947 1.00 49.56 318 GLY A N 1
ATOM 2488 C CA . GLY A 1 318 ? 35.462 -1.721 -61.336 1.00 49.56 318 GLY A CA 1
ATOM 2489 C C . GLY A 1 318 ? 34.506 -2.682 -62.056 1.00 49.56 318 GLY A C 1
ATOM 2490 O O . GLY A 1 318 ? 34.904 -3.771 -62.447 1.00 49.56 318 GLY A O 1
ATOM 2491 N N . SER A 1 319 ? 33.267 -2.249 -62.329 1.00 45.53 319 SER A N 1
ATOM 2492 C CA . SER A 1 319 ? 32.455 -2.771 -63.458 1.00 45.53 319 SER A CA 1
ATOM 2493 C C . SER A 1 319 ? 31.085 -2.097 -63.662 1.00 45.53 319 SER A C 1
ATOM 2495 O O . SER A 1 319 ? 30.192 -2.727 -64.209 1.00 45.53 319 SER A O 1
ATOM 2497 N N . ASP A 1 320 ? 30.897 -0.815 -63.330 1.00 43.88 320 ASP A N 1
ATOM 2498 C CA . ASP A 1 320 ? 29.641 -0.118 -63.683 1.00 43.88 320 ASP A CA 1
ATOM 2499 C C . ASP A 1 320 ? 29.900 1.243 -64.349 1.00 43.88 320 ASP A C 1
ATOM 2501 O O . ASP A 1 320 ? 29.506 2.307 -63.870 1.00 43.88 320 ASP A O 1
ATOM 2505 N N . ASP A 1 321 ? 30.605 1.192 -65.484 1.00 47.53 321 ASP A N 1
ATOM 2506 C CA . ASP A 1 321 ? 30.874 2.343 -66.366 1.00 47.53 321 ASP A CA 1
ATOM 2507 C C . ASP A 1 321 ? 29.768 2.555 -67.426 1.00 47.53 321 ASP A C 1
ATOM 2509 O O . ASP A 1 321 ? 29.801 3.519 -68.189 1.00 47.53 321 ASP A O 1
ATOM 2513 N N . SER A 1 322 ? 28.759 1.674 -67.484 1.00 47.75 322 SER A N 1
ATOM 2514 C CA . SER A 1 322 ? 27.712 1.704 -68.523 1.00 47.75 322 SER A CA 1
ATOM 2515 C C . SER A 1 322 ? 26.466 2.537 -68.172 1.00 47.75 322 SER A C 1
ATOM 2517 O O . SER A 1 322 ? 25.714 2.910 -69.069 1.00 47.75 322 SER A O 1
ATOM 2519 N N . ASP A 1 323 ? 26.282 2.919 -66.903 1.00 49.31 323 ASP A N 1
ATOM 2520 C CA . ASP A 1 323 ? 25.097 3.656 -66.415 1.00 49.31 323 ASP A CA 1
ATOM 2521 C C . ASP A 1 323 ? 25.319 5.187 -66.324 1.00 49.31 323 ASP A C 1
ATOM 2523 O O . ASP A 1 323 ? 24.486 5.940 -65.812 1.00 49.31 323 ASP A O 1
ATOM 2527 N N . LEU A 1 324 ? 26.475 5.677 -66.797 1.00 53.81 324 LEU A N 1
ATOM 2528 C CA . LEU A 1 324 ? 26.869 7.092 -66.711 1.00 53.81 324 LEU A CA 1
ATOM 2529 C C . LEU A 1 324 ? 26.471 7.927 -67.938 1.00 53.81 324 LEU A C 1
ATOM 2531 O O . LEU A 1 324 ? 26.589 9.148 -67.887 1.00 53.81 324 LEU A O 1
ATOM 2535 N N . GLY A 1 325 ? 25.982 7.312 -69.022 1.00 51.19 325 GLY A N 1
ATOM 2536 C CA . GLY A 1 325 ? 25.518 8.032 -70.219 1.00 51.19 325 GLY A CA 1
ATOM 2537 C C . GLY A 1 325 ? 26.604 8.850 -70.934 1.00 51.19 325 GLY A C 1
ATOM 2538 O O . GLY A 1 325 ? 26.287 9.763 -71.693 1.00 51.19 325 GLY A O 1
ATOM 2539 N N . VAL A 1 326 ? 27.879 8.551 -70.675 1.00 54.97 326 VAL A N 1
ATOM 2540 C CA . VAL A 1 326 ? 29.027 9.263 -71.236 1.00 54.97 326 VAL A CA 1
ATOM 2541 C C . VAL A 1 326 ? 29.658 8.414 -72.339 1.00 54.97 326 VAL A C 1
ATOM 2543 O O . VAL A 1 326 ? 30.240 7.368 -72.066 1.00 54.97 326 VAL A O 1
ATOM 2546 N N . ASP A 1 327 ? 29.556 8.869 -73.590 1.00 64.19 327 ASP A N 1
ATOM 2547 C CA . ASP A 1 327 ? 30.188 8.200 -74.729 1.00 64.19 327 ASP A CA 1
ATOM 2548 C C . ASP A 1 327 ? 31.705 8.473 -74.740 1.00 64.19 327 ASP A C 1
ATOM 2550 O O . ASP A 1 327 ? 32.180 9.563 -75.082 1.00 64.19 327 ASP A O 1
ATOM 2554 N N . LEU A 1 328 ? 32.480 7.456 -74.355 1.00 61.19 328 LEU A N 1
ATOM 2555 C CA . LEU A 1 328 ? 33.945 7.459 -74.378 1.00 61.19 328 LEU A CA 1
ATOM 2556 C C . LEU A 1 328 ? 34.517 7.811 -75.768 1.00 61.19 328 LEU A C 1
ATOM 2558 O O . LEU A 1 328 ? 35.579 8.430 -75.851 1.00 61.19 328 LEU A O 1
ATOM 2562 N N . GLY A 1 329 ? 33.809 7.487 -76.857 1.00 60.62 329 GLY A N 1
ATOM 2563 C CA . GLY A 1 329 ? 34.247 7.754 -78.231 1.00 60.62 329 GLY A CA 1
ATOM 2564 C C . GLY A 1 329 ? 34.145 9.225 -78.648 1.00 60.62 329 GLY A C 1
ATOM 2565 O O . GLY A 1 329 ? 34.960 9.704 -79.442 1.00 60.62 329 GLY A O 1
ATOM 2566 N N . GLU A 1 330 ? 33.188 9.975 -78.099 1.00 64.25 330 GLU A N 1
ATOM 2567 C CA . GLU A 1 330 ? 33.095 11.430 -78.284 1.00 64.25 330 GLU A CA 1
ATOM 2568 C C . GLU A 1 330 ? 34.153 12.159 -77.445 1.00 64.25 330 GLU A C 1
ATOM 2570 O O . GLU A 1 330 ? 34.805 13.105 -77.906 1.00 64.25 330 GLU A O 1
ATOM 2575 N N . LEU A 1 331 ? 34.408 11.643 -76.241 1.00 63.94 331 LEU A N 1
ATOM 2576 C CA . LEU A 1 331 ? 35.436 12.137 -75.330 1.00 63.94 331 LEU A CA 1
ATOM 2577 C C . LEU A 1 331 ? 36.859 11.972 -75.821 1.00 63.94 331 LEU A C 1
ATOM 2579 O O . LEU A 1 331 ? 37.703 12.762 -75.410 1.00 63.94 331 LEU A O 1
ATOM 2583 N N . GLU A 1 332 ? 37.131 11.012 -76.703 1.00 63.69 332 GLU A N 1
ATOM 2584 C CA . GLU A 1 332 ? 38.419 10.823 -77.381 1.00 63.69 332 GLU A CA 1
ATOM 2585 C C . GLU A 1 332 ? 38.580 11.657 -78.671 1.00 63.69 332 GLU A C 1
ATOM 2587 O O . GLU A 1 332 ? 39.699 11.803 -79.168 1.00 63.69 332 GLU A O 1
ATOM 2592 N N . ARG A 1 333 ? 37.515 12.311 -79.164 1.00 70.06 333 ARG A N 1
ATOM 2593 C CA . ARG A 1 333 ? 37.558 13.184 -80.359 1.00 70.06 333 ARG A CA 1
ATOM 2594 C C . ARG A 1 333 ? 37.599 14.685 -80.058 1.00 70.06 333 ARG A C 1
ATOM 2596 O O . ARG A 1 333 ? 38.024 15.455 -80.915 1.00 70.06 333 ARG A O 1
ATOM 2603 N N . LEU A 1 334 ? 37.223 15.102 -78.848 1.00 75.50 334 LEU A N 1
ATOM 2604 C CA . LEU A 1 334 ? 37.292 16.501 -78.394 1.00 75.50 334 LEU A CA 1
ATOM 2605 C C . LEU A 1 334 ? 38.734 17.054 -78.419 1.00 75.50 334 LEU A C 1
ATOM 2607 O O . LEU A 1 334 ? 39.659 16.314 -78.072 1.00 75.50 334 LEU A O 1
ATOM 2611 N N . PRO A 1 335 ? 38.979 18.324 -78.790 1.00 78.44 335 PRO A N 1
ATOM 2612 C CA . PRO A 1 335 ? 40.309 18.924 -78.708 1.00 78.44 335 PRO A CA 1
ATOM 2613 C C . PRO A 1 335 ? 40.766 19.058 -77.244 1.00 78.44 335 PRO A C 1
ATOM 2615 O O . PRO A 1 335 ? 39.970 19.297 -76.337 1.00 78.44 335 PRO A O 1
ATOM 2618 N N . LEU A 1 336 ? 42.076 18.915 -77.006 1.00 74.69 336 LEU A N 1
ATOM 2619 C CA . LEU A 1 336 ? 42.651 18.820 -75.654 1.00 74.69 336 LEU A CA 1
ATOM 2620 C C . LEU A 1 336 ? 42.309 20.032 -74.767 1.00 74.69 336 LEU A C 1
ATOM 2622 O O . LEU A 1 336 ? 42.073 19.867 -73.574 1.00 74.69 336 LEU A O 1
ATOM 2626 N N . ASN A 1 337 ? 42.247 21.232 -75.353 1.00 78.00 337 ASN A N 1
ATOM 2627 C CA . ASN A 1 337 ? 41.916 22.466 -74.637 1.00 78.00 337 ASN A CA 1
ATOM 2628 C C . ASN A 1 337 ? 40.468 22.458 -74.106 1.00 78.00 337 ASN A C 1
ATOM 2630 O O . ASN A 1 337 ? 40.227 22.803 -72.953 1.00 78.00 337 ASN A O 1
ATOM 2634 N N . GLU A 1 338 ? 39.513 21.987 -74.913 1.00 79.75 338 GLU A N 1
ATOM 2635 C CA . GLU A 1 338 ? 38.105 21.875 -74.508 1.00 79.75 338 GLU A CA 1
ATOM 2636 C C . GLU A 1 338 ? 37.913 20.785 -73.447 1.00 79.75 338 GLU A C 1
ATOM 2638 O O . GLU A 1 338 ? 37.159 20.977 -72.496 1.00 79.75 338 GLU A O 1
ATOM 2643 N N . LEU A 1 339 ? 38.648 19.671 -73.546 1.00 79.62 339 LEU A N 1
ATOM 2644 C CA . LEU A 1 339 ? 38.619 18.613 -72.532 1.00 79.62 339 LEU A CA 1
ATOM 2645 C C . LEU A 1 339 ? 39.189 19.091 -71.185 1.00 79.62 339 LEU A C 1
ATOM 2647 O O . LEU A 1 339 ? 38.596 18.829 -70.141 1.00 79.62 339 LEU A O 1
ATOM 2651 N N . GLN A 1 340 ? 40.304 19.830 -71.196 1.00 80.12 340 GLN A N 1
ATOM 2652 C CA . GLN A 1 340 ? 40.871 20.442 -69.987 1.00 80.12 340 GLN A CA 1
ATOM 2653 C C . GLN A 1 340 ? 39.916 21.459 -69.359 1.00 80.12 340 GLN A C 1
ATOM 2655 O O . GLN A 1 340 ? 39.753 21.475 -68.139 1.00 80.12 340 GLN A O 1
ATOM 2660 N N . GLN A 1 341 ? 39.268 22.291 -70.178 1.00 83.75 341 GLN A N 1
ATOM 2661 C CA . GLN A 1 341 ? 38.276 23.252 -69.705 1.00 83.75 341 GLN A CA 1
ATOM 2662 C C . GLN A 1 341 ? 37.068 22.548 -69.077 1.00 83.75 341 GLN A C 1
ATOM 2664 O O . GLN A 1 341 ? 36.628 22.951 -68.004 1.00 83.75 341 GLN A O 1
ATOM 2669 N N . LYS A 1 342 ? 36.581 21.464 -69.690 1.00 82.44 342 LYS A N 1
ATOM 2670 C CA . LYS A 1 342 ? 35.454 20.677 -69.177 1.00 82.44 342 LYS A CA 1
ATOM 2671 C C . LYS A 1 342 ? 35.788 19.958 -67.868 1.00 82.44 342 LYS A C 1
ATOM 2673 O O . LYS A 1 342 ? 34.969 19.959 -66.959 1.00 82.44 342 LYS A O 1
ATOM 2678 N N . VAL A 1 343 ? 36.999 19.410 -67.727 1.00 83.56 343 VAL A N 1
ATOM 2679 C CA . VAL A 1 343 ? 37.467 18.832 -66.451 1.00 83.56 343 VAL A CA 1
ATOM 2680 C C . VAL A 1 343 ? 37.524 19.895 -65.354 1.00 83.56 343 VAL A C 1
ATOM 2682 O O . VAL A 1 343 ? 37.052 19.631 -64.256 1.00 83.56 343 VAL A O 1
ATOM 2685 N N . ARG A 1 344 ? 38.041 21.098 -65.644 1.00 82.81 344 ARG A N 1
ATOM 2686 C CA . ARG A 1 344 ? 38.068 22.202 -64.666 1.00 82.81 344 ARG A CA 1
ATOM 2687 C C . ARG A 1 344 ? 36.666 22.651 -64.260 1.00 82.81 344 ARG A C 1
ATOM 2689 O O . ARG A 1 344 ? 36.409 22.813 -63.079 1.00 82.81 344 ARG A O 1
ATOM 2696 N N . GLN A 1 345 ? 35.750 22.787 -65.219 1.00 86.50 345 GLN A N 1
ATOM 2697 C CA . GLN A 1 345 ? 34.349 23.117 -64.932 1.00 86.50 345 GLN A CA 1
ATOM 2698 C C . GLN A 1 345 ? 33.687 22.058 -64.046 1.00 86.50 345 GLN A C 1
ATOM 2700 O O . GLN A 1 345 ? 33.060 22.408 -63.054 1.00 86.50 345 GLN A O 1
ATOM 2705 N N . LEU A 1 346 ? 33.882 20.772 -64.355 1.00 85.75 346 LEU A N 1
ATOM 2706 C CA . LEU A 1 346 ? 33.356 19.674 -63.542 1.00 85.75 346 LEU A CA 1
ATOM 2707 C C . LEU A 1 346 ? 33.983 19.633 -62.142 1.00 85.75 346 LEU A C 1
ATOM 2709 O O . LEU A 1 346 ? 33.283 19.327 -61.187 1.00 85.75 346 LEU A O 1
ATOM 2713 N N . GLN A 1 347 ? 35.271 19.960 -62.004 1.00 81.25 347 GLN A N 1
ATOM 2714 C CA . GLN A 1 347 ? 35.928 20.094 -60.699 1.00 81.25 347 GLN A CA 1
ATOM 2715 C C . GLN A 1 347 ? 35.334 21.245 -59.881 1.00 81.25 347 GLN A C 1
ATOM 2717 O O . GLN A 1 347 ? 34.988 21.041 -58.720 1.00 81.25 347 GLN A O 1
ATOM 2722 N N . ASP A 1 348 ? 35.160 22.421 -60.490 1.00 84.94 348 ASP A N 1
ATOM 2723 C CA . ASP A 1 348 ? 34.574 23.591 -59.829 1.00 84.94 348 ASP A CA 1
ATOM 2724 C C . ASP A 1 348 ? 33.111 23.335 -59.417 1.00 84.94 348 ASP A C 1
ATOM 2726 O O . ASP A 1 348 ? 32.666 23.774 -58.356 1.00 84.94 348 ASP A O 1
ATOM 2730 N N . GLU A 1 349 ? 32.339 22.636 -60.254 1.00 86.88 349 GLU A N 1
ATOM 2731 C CA . GLU A 1 349 ? 30.960 22.230 -59.956 1.00 86.88 349 GLU A CA 1
ATOM 2732 C C . GLU A 1 349 ? 30.898 21.190 -58.833 1.00 86.88 349 GLU A C 1
ATOM 2734 O O . GLU A 1 349 ? 30.067 21.323 -57.932 1.00 86.88 349 GLU A O 1
ATOM 2739 N N . LEU A 1 350 ? 31.799 20.201 -58.844 1.00 84.00 350 LEU A N 1
ATOM 2740 C CA . LEU A 1 350 ? 31.893 19.188 -57.796 1.00 84.00 350 LEU A CA 1
ATOM 2741 C C . LEU A 1 350 ? 32.276 19.812 -56.453 1.00 84.00 350 LEU A C 1
ATOM 2743 O O . LEU A 1 350 ? 31.672 19.485 -55.437 1.00 84.00 350 LEU A O 1
ATOM 2747 N N . GLU A 1 351 ? 33.241 20.735 -56.439 1.00 85.69 351 GLU A N 1
ATOM 2748 C CA . GLU A 1 351 ? 33.666 21.418 -55.216 1.00 85.69 351 GLU A CA 1
ATOM 2749 C C . GLU A 1 351 ? 32.530 22.269 -54.634 1.00 85.69 351 GLU A C 1
ATOM 2751 O O . GLU A 1 351 ? 32.264 22.212 -53.432 1.00 85.69 351 GLU A O 1
ATOM 2756 N N . LYS A 1 352 ? 31.804 23.016 -55.479 1.00 87.62 352 LYS A N 1
ATOM 2757 C CA . LYS A 1 352 ? 30.617 23.776 -55.051 1.00 87.62 352 LYS A CA 1
ATOM 2758 C C . LYS A 1 352 ? 29.529 22.865 -54.497 1.00 87.62 352 LYS A C 1
ATOM 2760 O O . LYS A 1 352 ? 28.945 23.177 -53.463 1.00 87.62 352 LYS A O 1
ATOM 2765 N N . GLY A 1 353 ? 29.263 21.753 -55.176 1.00 86.56 353 GLY A N 1
ATOM 2766 C CA . GLY A 1 353 ? 28.262 20.793 -54.739 1.00 86.56 353 GLY A CA 1
ATOM 2767 C C . GLY A 1 353 ? 28.657 20.079 -53.441 1.00 86.56 353 GLY A C 1
ATOM 2768 O O . GLY A 1 353 ? 27.801 19.888 -52.584 1.00 86.56 353 GLY A O 1
ATOM 2769 N N . PHE A 1 354 ? 29.940 19.754 -53.251 1.00 80.56 354 PHE A N 1
ATOM 2770 C CA . PHE A 1 354 ? 30.447 19.162 -52.011 1.00 80.56 354 PHE A CA 1
ATOM 2771 C C . PHE A 1 354 ? 30.314 20.128 -50.833 1.00 80.56 354 PHE A C 1
ATOM 2773 O O . PHE A 1 354 ? 29.824 19.726 -49.785 1.00 80.56 354 PHE A O 1
ATOM 2780 N N . ARG A 1 355 ? 30.683 21.405 -51.014 1.00 84.69 355 ARG A N 1
ATOM 2781 C CA . ARG A 1 355 ? 30.482 22.439 -49.985 1.00 84.69 355 ARG A CA 1
ATOM 2782 C C . ARG A 1 355 ? 29.006 22.571 -49.614 1.00 84.69 355 ARG A C 1
ATOM 2784 O O . ARG A 1 355 ? 28.676 22.491 -48.445 1.00 84.69 355 ARG A O 1
ATOM 2791 N N . PHE A 1 356 ? 28.119 22.655 -50.606 1.00 87.62 356 PHE A N 1
ATOM 2792 C CA . PHE A 1 356 ? 26.680 22.763 -50.363 1.00 87.62 356 PHE A CA 1
ATOM 2793 C C . PHE A 1 356 ? 26.097 21.551 -49.617 1.00 87.62 356 PHE A C 1
ATOM 2795 O O . PHE A 1 356 ? 25.345 21.724 -48.664 1.00 87.62 356 PHE A O 1
ATOM 2802 N N . VAL A 1 357 ? 26.455 20.325 -50.018 1.00 89.06 357 VAL A N 1
ATOM 2803 C CA . VAL A 1 357 ? 26.004 19.108 -49.320 1.00 89.06 357 VAL A CA 1
ATOM 2804 C C . VAL A 1 357 ? 26.606 19.023 -47.920 1.00 89.06 357 VAL A C 1
ATOM 2806 O O . VAL A 1 357 ? 25.903 18.623 -47.004 1.00 89.06 357 VAL A O 1
ATOM 2809 N N . SER A 1 358 ? 27.859 19.441 -47.731 1.00 83.25 358 SER A N 1
ATOM 2810 C CA . SER A 1 358 ? 28.492 19.515 -46.410 1.00 83.25 358 SER A CA 1
ATOM 2811 C C . SER A 1 358 ? 27.764 20.494 -45.484 1.00 83.25 358 SER A C 1
ATOM 2813 O O . SER A 1 358 ? 27.493 20.142 -44.341 1.00 83.25 358 SER A O 1
ATOM 2815 N N . ASP A 1 359 ? 27.403 21.681 -45.978 1.00 85.62 359 ASP A N 1
ATOM 2816 C CA . ASP A 1 359 ? 26.655 22.683 -45.207 1.00 85.62 359 ASP A CA 1
ATOM 2817 C C . ASP A 1 359 ? 25.262 22.145 -44.816 1.00 85.62 359 ASP A C 1
ATOM 2819 O O . ASP A 1 359 ? 24.826 22.283 -43.675 1.00 85.62 359 ASP A O 1
ATOM 2823 N N . GLN A 1 360 ? 24.574 21.460 -45.739 1.00 86.56 360 GLN A N 1
ATOM 2824 C CA . GLN A 1 360 ? 23.275 20.831 -45.466 1.00 86.56 360 GLN A CA 1
ATOM 2825 C C . GLN A 1 360 ? 23.375 19.616 -44.527 1.00 86.56 360 GLN A C 1
ATOM 2827 O O . GLN A 1 360 ? 22.445 19.332 -43.774 1.00 86.56 360 GLN A O 1
ATOM 2832 N N . GLU A 1 361 ? 24.482 18.875 -44.560 1.00 84.19 361 GLU A N 1
ATOM 2833 C CA . GLU A 1 361 ? 24.750 17.792 -43.611 1.00 84.19 361 GLU A CA 1
ATOM 2834 C C . GLU A 1 361 ? 24.974 18.329 -42.197 1.00 84.19 361 GLU A C 1
ATOM 2836 O O . GLU A 1 361 ? 24.452 17.747 -41.246 1.00 84.19 361 GLU A O 1
ATOM 2841 N N . GLU A 1 362 ? 25.684 19.449 -42.060 1.00 86.25 362 GLU A N 1
ATOM 2842 C CA . GLU A 1 362 ? 25.826 20.155 -40.787 1.00 86.25 362 GLU A CA 1
ATOM 2843 C C . GLU A 1 362 ? 24.461 20.653 -40.284 1.00 86.25 362 GLU A C 1
ATOM 2845 O O . GLU A 1 362 ? 24.095 20.381 -39.139 1.00 86.25 362 GLU A O 1
ATOM 2850 N N . GLU A 1 363 ? 23.639 21.256 -41.149 1.00 88.94 363 GLU A N 1
ATOM 2851 C CA . GLU A 1 363 ? 22.264 21.654 -40.810 1.00 88.94 363 GLU A CA 1
ATOM 2852 C C . GLU A 1 363 ? 21.417 20.463 -40.332 1.00 88.94 363 GLU A C 1
ATOM 2854 O O . GLU A 1 363 ? 20.725 20.555 -39.319 1.00 88.94 363 GLU A O 1
ATOM 2859 N N . LEU A 1 364 ? 21.522 19.308 -40.994 1.00 85.94 364 LEU A N 1
ATOM 2860 C CA . LEU A 1 364 ? 20.816 18.094 -40.586 1.00 85.94 364 LEU A CA 1
ATOM 2861 C C . LEU A 1 364 ? 21.291 17.586 -39.215 1.00 85.94 364 LEU A C 1
ATOM 2863 O O . LEU A 1 364 ? 20.486 17.079 -38.431 1.00 85.94 364 LEU A O 1
ATOM 2867 N N . THR A 1 365 ? 22.585 17.719 -38.900 1.00 85.75 365 THR A N 1
ATOM 2868 C CA . THR A 1 365 ? 23.089 17.382 -37.560 1.00 85.75 365 THR A CA 1
ATOM 2869 C C . THR A 1 365 ? 22.563 18.327 -36.487 1.00 85.75 365 THR A C 1
ATOM 2871 O O . THR A 1 365 ? 22.175 17.845 -35.423 1.00 85.75 365 THR A O 1
ATOM 2874 N N . LEU A 1 366 ? 22.473 19.628 -36.778 1.00 87.62 366 LEU A N 1
ATOM 2875 C CA . LEU A 1 366 ? 21.892 20.621 -35.872 1.00 87.62 366 LEU A CA 1
ATOM 2876 C C . LEU A 1 366 ? 20.402 20.344 -35.635 1.00 87.62 366 LEU A C 1
ATOM 2878 O O . LEU A 1 366 ? 19.994 20.190 -34.488 1.00 87.62 366 LEU A O 1
ATOM 2882 N N . GLN A 1 367 ? 19.619 20.121 -36.696 1.00 88.81 367 GLN A N 1
ATOM 2883 C CA . GLN A 1 367 ? 18.196 19.770 -36.584 1.00 88.81 367 GLN A CA 1
ATOM 2884 C C . GLN A 1 367 ? 17.966 18.497 -35.757 1.00 88.81 367 GLN A C 1
ATOM 2886 O O . GLN A 1 367 ? 16.987 18.393 -35.023 1.00 88.81 367 GLN A O 1
ATOM 2891 N N . ARG A 1 368 ? 18.875 17.516 -35.832 1.00 85.62 368 ARG A N 1
ATOM 2892 C CA . ARG A 1 368 ? 18.797 16.307 -35.001 1.00 85.62 368 ARG A CA 1
ATOM 2893 C C . ARG A 1 368 ? 19.042 16.597 -33.518 1.00 85.62 368 ARG A C 1
ATOM 2895 O O . ARG A 1 368 ? 18.437 15.942 -32.671 1.00 85.62 368 ARG A O 1
ATOM 2902 N N . MET A 1 369 ? 19.945 17.525 -33.206 1.00 86.62 369 MET A N 1
ATOM 2903 C CA . MET A 1 369 ? 20.170 17.971 -31.830 1.00 86.62 369 MET A CA 1
ATOM 2904 C C . MET A 1 369 ? 18.942 18.721 -31.306 1.00 86.62 369 MET A C 1
ATOM 2906 O O . MET A 1 369 ? 18.459 18.384 -30.228 1.00 86.62 369 MET A O 1
ATOM 2910 N N . ASP A 1 370 ? 18.380 19.629 -32.107 1.00 86.06 370 ASP A N 1
ATOM 2911 C CA . ASP A 1 370 ? 17.173 20.389 -31.763 1.00 86.06 370 ASP A CA 1
ATOM 2912 C C . ASP A 1 370 ? 15.959 19.475 -31.537 1.00 86.06 370 ASP A C 1
ATOM 2914 O O . ASP A 1 370 ? 15.215 19.656 -30.574 1.00 86.06 370 ASP A O 1
ATOM 2918 N N . LEU A 1 371 ? 15.779 18.445 -32.374 1.00 90.38 371 LEU A N 1
ATOM 2919 C CA . LEU A 1 371 ? 14.729 17.437 -32.194 1.00 90.38 371 LEU A CA 1
ATOM 2920 C C . LEU A 1 371 ? 14.865 16.690 -30.866 1.00 90.38 371 LEU A C 1
ATOM 2922 O O . LEU A 1 371 ? 13.880 16.545 -30.150 1.00 90.38 371 LEU A O 1
ATOM 2926 N N . ASN A 1 372 ? 16.076 16.264 -30.503 1.00 88.19 372 ASN A N 1
ATOM 2927 C CA . ASN A 1 372 ? 16.317 15.587 -29.228 1.00 88.19 372 ASN A CA 1
ATOM 2928 C C . ASN A 1 372 ? 16.029 16.529 -28.042 1.00 88.19 372 ASN A C 1
ATOM 2930 O O . ASN A 1 372 ? 15.379 16.151 -27.068 1.00 88.19 372 ASN A O 1
ATOM 2934 N N . GLU A 1 373 ? 16.425 17.801 -28.141 1.00 89.81 373 GLU A N 1
ATOM 2935 C CA . GLU A 1 373 ? 16.056 18.797 -27.136 1.00 89.81 373 GLU A CA 1
ATOM 2936 C C . GLU A 1 373 ? 14.537 18.989 -27.028 1.00 89.81 373 GLU A C 1
ATOM 2938 O O . GLU A 1 373 ? 14.014 19.039 -25.914 1.00 89.81 373 GLU A O 1
ATOM 2943 N N . LEU A 1 374 ? 13.813 19.070 -28.147 1.00 88.56 374 LEU A N 1
ATOM 2944 C CA . LEU A 1 374 ? 12.351 19.181 -28.151 1.00 88.56 374 LEU A CA 1
ATOM 2945 C C . LEU A 1 374 ? 11.684 17.936 -27.556 1.00 88.56 374 LEU A C 1
ATOM 2947 O O . LEU A 1 374 ? 10.792 18.078 -26.723 1.00 88.56 374 LEU A O 1
ATOM 2951 N N . GLU A 1 375 ? 12.152 16.730 -27.880 1.00 87.62 375 GLU A N 1
ATOM 2952 C CA . GLU A 1 375 ? 11.664 15.479 -27.283 1.00 87.62 375 GLU A CA 1
ATOM 2953 C C . GLU A 1 375 ? 11.851 15.470 -25.758 1.00 87.62 375 GLU A C 1
ATOM 2955 O O . GLU A 1 375 ? 10.920 15.150 -25.012 1.00 87.62 375 GLU A O 1
ATOM 2960 N N . THR A 1 376 ? 13.019 15.898 -25.267 1.00 88.62 376 THR A N 1
ATOM 2961 C CA . THR A 1 376 ? 13.263 15.995 -23.817 1.00 88.62 376 THR A CA 1
ATOM 2962 C C . THR A 1 376 ? 12.417 17.073 -23.137 1.00 88.62 376 THR A C 1
ATOM 2964 O O . THR A 1 376 ? 11.996 16.883 -21.993 1.00 88.62 376 THR A O 1
ATOM 2967 N N . LYS A 1 377 ? 12.132 18.189 -23.821 1.00 89.12 377 LYS A N 1
ATOM 2968 C CA . LYS A 1 377 ? 11.234 19.246 -23.327 1.00 89.12 377 LYS A CA 1
ATOM 2969 C C . LYS A 1 377 ? 9.789 18.749 -23.268 1.00 89.12 377 LYS A C 1
ATOM 2971 O O . LYS A 1 377 ? 9.151 18.918 -22.236 1.00 89.12 377 LYS A O 1
ATOM 2976 N N . VAL A 1 378 ? 9.307 18.051 -24.299 1.00 86.88 378 VAL A N 1
ATOM 2977 C CA . VAL A 1 378 ? 7.973 17.419 -24.328 1.00 86.88 378 VAL A CA 1
ATOM 2978 C C . VAL A 1 378 ? 7.808 16.402 -23.195 1.00 86.88 378 VAL A C 1
ATOM 2980 O O . VAL A 1 378 ? 6.747 16.348 -22.579 1.00 86.88 378 VAL A O 1
ATOM 2983 N N . ALA A 1 379 ? 8.850 15.626 -22.879 1.00 83.44 379 ALA A N 1
ATOM 2984 C CA . ALA A 1 379 ? 8.814 14.646 -21.791 1.00 83.44 379 ALA A CA 1
ATOM 2985 C C . ALA A 1 379 ? 8.711 15.275 -20.387 1.00 83.44 379 ALA A C 1
ATOM 2987 O O . ALA A 1 379 ? 8.276 14.607 -19.451 1.00 83.44 379 ALA A O 1
ATOM 2988 N N . ARG A 1 380 ? 9.116 16.543 -20.230 1.00 84.81 380 ARG A N 1
ATOM 2989 C CA . ARG A 1 380 ? 9.134 17.272 -18.948 1.00 84.81 380 ARG A CA 1
ATOM 2990 C C . ARG A 1 380 ? 8.031 18.329 -18.813 1.00 84.81 380 ARG A C 1
ATOM 2992 O O . ARG A 1 380 ? 7.893 18.900 -17.735 1.00 84.81 380 ARG A O 1
ATOM 2999 N N . ALA A 1 381 ? 7.298 18.626 -19.885 1.00 83.50 381 ALA A N 1
ATOM 3000 C CA . ALA A 1 381 ? 6.349 19.735 -19.943 1.00 83.50 381 ALA A CA 1
ATOM 3001 C C . ALA A 1 381 ? 4.961 19.395 -19.372 1.00 83.50 381 ALA A C 1
ATOM 3003 O O . ALA A 1 381 ? 4.504 18.250 -19.421 1.00 83.50 381 ALA A O 1
ATOM 3004 N N . ASN A 1 382 ? 4.267 20.429 -18.885 1.00 85.06 382 ASN A N 1
ATOM 3005 C CA . ASN A 1 382 ? 2.881 20.352 -18.411 1.00 85.06 382 ASN A CA 1
ATOM 3006 C C . ASN A 1 382 ? 1.887 20.209 -19.579 1.00 85.06 382 ASN A C 1
ATOM 3008 O O . ASN A 1 382 ? 2.195 20.552 -20.714 1.00 85.06 382 ASN A O 1
ATOM 3012 N N . GLU A 1 383 ? 0.659 19.760 -19.308 1.00 74.81 383 GLU A N 1
ATOM 3013 C CA . GLU A 1 383 ? -0.311 19.344 -20.339 1.00 74.81 383 GLU A CA 1
ATOM 3014 C C . GLU A 1 383 ? -0.694 20.433 -21.365 1.00 74.81 383 GLU A C 1
ATOM 3016 O O . GLU A 1 383 ? -0.876 20.125 -22.541 1.00 74.81 383 GLU A O 1
ATOM 3021 N N . ALA A 1 384 ? -0.726 21.710 -20.965 1.00 72.94 384 ALA A N 1
ATOM 3022 C CA . ALA A 1 384 ? -0.963 22.830 -21.884 1.00 72.94 384 ALA A CA 1
ATOM 3023 C C . ALA A 1 384 ? 0.255 23.145 -22.780 1.00 72.94 384 ALA A C 1
ATOM 3025 O O . ALA A 1 384 ? 0.103 23.359 -23.979 1.00 72.94 384 ALA A O 1
ATOM 3026 N N . GLU A 1 385 ? 1.466 23.116 -22.218 1.00 78.19 385 GLU A N 1
ATOM 3027 C CA . GLU A 1 385 ? 2.728 23.353 -22.942 1.00 78.19 385 GLU A CA 1
ATOM 3028 C C . GLU A 1 385 ? 3.096 22.160 -23.838 1.00 78.19 385 GLU A C 1
ATOM 3030 O O . GLU A 1 385 ? 3.719 22.312 -24.888 1.00 78.19 385 GLU A O 1
ATOM 3035 N N . ARG A 1 386 ? 2.661 20.954 -23.457 1.00 85.94 386 ARG A N 1
ATOM 3036 C CA . ARG A 1 386 ? 2.897 19.712 -24.193 1.00 85.94 386 ARG A CA 1
ATOM 3037 C C . ARG A 1 386 ? 2.235 19.722 -25.569 1.00 85.94 386 ARG A C 1
ATOM 3039 O O . ARG A 1 386 ? 2.837 19.213 -26.506 1.00 85.94 386 ARG A O 1
ATOM 3046 N N . ALA A 1 387 ? 1.042 20.301 -25.709 1.00 84.00 387 ALA A N 1
ATOM 3047 C CA . ALA A 1 387 ? 0.346 20.376 -26.996 1.00 84.00 387 ALA A CA 1
ATOM 3048 C C . ALA A 1 387 ? 1.059 21.311 -27.995 1.00 84.00 387 ALA A C 1
ATOM 3050 O O . ALA A 1 387 ? 1.195 20.977 -29.175 1.00 84.00 387 ALA A O 1
ATOM 3051 N N . GLU A 1 388 ? 1.562 22.455 -27.521 1.00 87.06 388 GLU A N 1
ATOM 3052 C CA . GLU A 1 388 ? 2.343 23.393 -28.340 1.00 87.06 388 GLU A CA 1
ATOM 3053 C C . GLU A 1 388 ? 3.690 22.777 -28.744 1.00 87.06 388 GLU A C 1
ATOM 3055 O O . GLU A 1 388 ? 4.011 22.724 -29.932 1.00 87.06 388 GLU A O 1
ATOM 3060 N N . LEU A 1 389 ? 4.421 22.195 -27.786 1.00 88.25 389 LEU A N 1
ATOM 3061 C CA . LEU A 1 389 ? 5.704 21.534 -28.046 1.00 88.25 389 LEU A CA 1
ATOM 3062 C C . LEU A 1 389 ? 5.571 20.286 -28.933 1.00 88.25 389 LEU A C 1
ATOM 3064 O O . LEU A 1 389 ? 6.475 19.989 -29.706 1.00 88.25 389 LEU A O 1
ATOM 3068 N N . GLN A 1 390 ? 4.456 19.552 -28.864 1.00 86.56 390 GLN A N 1
ATOM 3069 C CA . GLN A 1 390 ? 4.181 18.433 -29.776 1.00 86.56 390 GLN A CA 1
ATOM 3070 C C . GLN A 1 390 ? 3.935 18.899 -31.212 1.00 86.56 390 GLN A C 1
ATOM 3072 O O . GLN A 1 390 ? 4.325 18.202 -32.148 1.00 86.56 390 GLN A O 1
ATOM 3077 N N . THR A 1 391 ? 3.311 20.065 -31.387 1.00 88.56 391 THR A N 1
ATOM 3078 C CA . THR A 1 391 ? 3.112 20.663 -32.713 1.00 88.56 391 THR A CA 1
ATOM 3079 C C . THR A 1 391 ? 4.457 21.104 -33.295 1.00 88.56 391 THR A C 1
ATOM 3081 O O . THR A 1 391 ? 4.791 20.731 -34.415 1.00 88.56 391 THR A O 1
ATOM 3084 N N . GLU A 1 392 ? 5.283 21.789 -32.499 1.00 90.12 392 GLU A N 1
ATOM 3085 C CA . GLU A 1 392 ? 6.637 22.199 -32.899 1.00 90.12 392 GLU A CA 1
ATOM 3086 C C . GLU A 1 392 ? 7.553 20.994 -33.193 1.00 90.12 392 GLU A C 1
ATOM 3088 O O . GLU A 1 392 ? 8.311 20.998 -34.166 1.00 90.12 392 GLU A O 1
ATOM 3093 N N . LEU A 1 393 ? 7.441 19.917 -32.406 1.00 91.12 393 LEU A N 1
ATOM 3094 C CA . LEU A 1 393 ? 8.153 18.660 -32.645 1.00 91.12 393 LEU A CA 1
ATOM 3095 C C . LEU A 1 393 ? 7.742 18.018 -33.979 1.00 91.12 393 LEU A C 1
ATOM 3097 O O . LEU A 1 393 ? 8.606 17.541 -34.717 1.00 91.12 393 LEU A O 1
ATOM 3101 N N . ALA A 1 394 ? 6.446 18.010 -34.303 1.00 89.50 394 ALA A N 1
ATOM 3102 C CA . ALA A 1 394 ? 5.946 17.461 -35.560 1.00 89.50 394 ALA A CA 1
ATOM 3103 C C . ALA A 1 394 ? 6.470 18.251 -36.774 1.00 89.50 394 ALA A C 1
ATOM 3105 O O . ALA A 1 394 ? 7.005 17.645 -37.707 1.00 89.50 394 ALA A O 1
ATOM 3106 N N . ASP A 1 395 ? 6.406 19.584 -36.726 1.00 90.50 395 ASP A N 1
ATOM 3107 C CA . ASP A 1 395 ? 6.889 20.469 -37.795 1.00 90.50 395 ASP A CA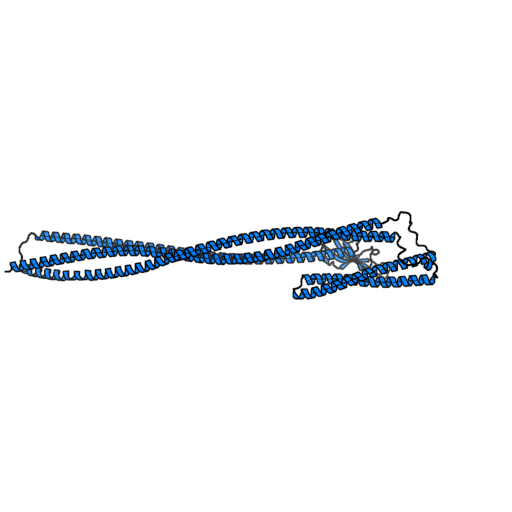 1
ATOM 3108 C C . ASP A 1 395 ? 8.410 20.332 -38.015 1.00 90.50 395 ASP A C 1
ATOM 3110 O O . ASP A 1 395 ? 8.901 20.262 -39.153 1.00 90.50 395 ASP A O 1
ATOM 3114 N N . SER A 1 396 ? 9.176 20.235 -36.923 1.00 86.69 396 SER A N 1
ATOM 3115 C CA . SER A 1 396 ? 10.627 20.016 -36.965 1.00 86.69 396 SER A CA 1
ATOM 3116 C C . SER A 1 396 ? 10.979 18.634 -37.535 1.00 86.69 396 SER A C 1
ATOM 3118 O O . SER A 1 396 ? 11.883 18.499 -38.367 1.00 86.69 396 SER A O 1
ATOM 3120 N N . HIS A 1 397 ? 10.211 17.596 -37.184 1.00 87.00 397 HIS A N 1
ATOM 3121 C CA . HIS A 1 397 ? 10.416 16.240 -37.692 1.00 87.00 397 HIS A CA 1
ATOM 3122 C C . HIS A 1 397 ? 10.099 16.130 -39.196 1.00 87.00 397 HIS A C 1
ATOM 3124 O O . HIS A 1 397 ? 10.810 15.442 -39.939 1.00 87.00 397 HIS A O 1
ATOM 3130 N N . GLU A 1 398 ? 9.068 16.830 -39.684 1.00 88.25 398 GLU A N 1
ATOM 3131 C CA . GLU A 1 398 ? 8.780 16.925 -41.121 1.00 88.25 398 GLU A CA 1
ATOM 3132 C C . GLU A 1 398 ? 9.898 17.639 -41.890 1.00 88.25 398 GLU A C 1
ATOM 3134 O O . GLU A 1 398 ? 10.344 17.141 -42.932 1.00 88.25 398 GLU A O 1
ATOM 3139 N N . SER A 1 399 ? 10.401 18.750 -41.349 1.00 84.62 399 SER A N 1
ATOM 3140 C CA . SER A 1 399 ? 11.506 19.519 -41.935 1.00 84.62 399 SER A CA 1
ATOM 3141 C C . SER A 1 399 ? 12.788 18.683 -42.036 1.00 84.62 399 SER A C 1
ATOM 3143 O O . SER A 1 399 ? 13.396 18.599 -43.108 1.00 84.62 399 SER A O 1
ATOM 3145 N N . PHE A 1 400 ? 13.136 17.962 -40.965 1.00 90.19 400 PHE A N 1
ATOM 3146 C CA . PHE A 1 400 ? 14.266 17.031 -40.933 1.00 90.19 400 PHE A CA 1
ATOM 3147 C C . PHE A 1 400 ? 14.122 15.908 -41.965 1.00 90.19 400 PHE A C 1
ATOM 3149 O O . PHE A 1 400 ? 15.052 15.597 -42.718 1.00 90.19 400 PHE A O 1
ATOM 3156 N N . LYS A 1 401 ? 12.935 15.295 -42.044 1.00 86.25 401 LYS A N 1
ATOM 3157 C CA . LYS A 1 401 ? 12.649 14.224 -43.006 1.00 86.25 401 LYS A CA 1
ATOM 3158 C C . LYS A 1 401 ? 12.801 14.715 -44.443 1.00 86.25 401 LYS A C 1
ATOM 3160 O O . LYS A 1 401 ? 13.384 14.004 -45.267 1.00 86.25 401 LYS A O 1
ATOM 3165 N N . PHE A 1 402 ? 12.303 15.912 -44.744 1.00 85.19 402 PHE A N 1
ATOM 3166 C CA . PHE A 1 402 ? 12.430 16.518 -46.065 1.00 85.19 402 PHE A CA 1
ATOM 3167 C C . PHE A 1 402 ? 13.898 16.796 -46.420 1.00 85.19 402 PHE A C 1
ATOM 3169 O O . PHE A 1 402 ? 14.366 16.367 -47.481 1.00 85.19 402 PHE A O 1
ATOM 3176 N N . LEU A 1 403 ? 14.658 17.426 -45.517 1.00 85.94 403 LEU A N 1
ATOM 3177 C CA . LEU A 1 403 ? 16.078 17.710 -45.735 1.00 85.94 403 LEU A CA 1
ATOM 3178 C C . LEU A 1 403 ? 16.878 16.419 -45.966 1.00 85.94 403 LEU A C 1
ATOM 3180 O O . LEU A 1 403 ? 17.619 16.317 -46.942 1.00 85.94 403 LEU A O 1
ATOM 3184 N N . ASN A 1 404 ? 16.648 15.379 -45.163 1.00 84.00 404 ASN A N 1
ATOM 3185 C CA . ASN A 1 404 ? 17.323 14.091 -45.320 1.00 84.00 404 ASN A CA 1
ATOM 3186 C C . ASN A 1 404 ? 17.029 13.434 -46.683 1.00 84.00 404 ASN A C 1
ATOM 3188 O O . ASN A 1 404 ? 17.938 12.980 -47.383 1.00 84.00 404 ASN A O 1
ATOM 3192 N N . GLN A 1 405 ? 15.762 13.421 -47.109 1.00 82.69 405 GLN A N 1
ATOM 3193 C CA . GLN A 1 405 ? 15.380 12.864 -48.411 1.00 82.69 405 GLN A CA 1
ATOM 3194 C C . GLN A 1 405 ? 16.039 13.615 -49.576 1.00 82.69 405 GLN A C 1
ATOM 3196 O O . GLN A 1 405 ? 16.509 12.984 -50.530 1.00 82.69 405 GLN A O 1
ATOM 3201 N N . THR A 1 406 ? 16.121 14.946 -49.495 1.00 84.50 406 THR A N 1
ATOM 3202 C CA . THR A 1 406 ? 16.796 15.748 -50.526 1.00 84.50 406 THR A CA 1
ATOM 3203 C C . THR A 1 406 ? 18.310 15.515 -50.532 1.00 84.50 406 THR A C 1
ATOM 3205 O O . THR A 1 406 ? 18.881 15.305 -51.606 1.00 84.50 406 THR A O 1
ATOM 3208 N N . LEU A 1 407 ? 18.948 15.424 -49.361 1.00 81.12 407 LEU A N 1
ATOM 3209 C CA . LEU A 1 407 ? 20.375 15.124 -49.205 1.00 81.12 407 LEU A CA 1
ATOM 3210 C C . LEU A 1 407 ? 20.767 13.764 -49.787 1.00 81.12 407 LEU A C 1
ATOM 3212 O O . LEU A 1 407 ? 21.790 13.652 -50.462 1.00 81.12 407 LEU A O 1
ATOM 3216 N N . VAL A 1 408 ? 19.947 12.726 -49.607 1.00 76.62 408 VAL A N 1
ATOM 3217 C CA . VAL A 1 408 ? 20.187 11.409 -50.228 1.00 76.62 408 VAL A CA 1
ATOM 3218 C C . VAL A 1 408 ? 20.227 11.517 -51.758 1.00 76.62 408 VAL A C 1
ATOM 3220 O O . VAL A 1 408 ? 21.108 10.937 -52.405 1.00 76.62 408 VAL A O 1
ATOM 3223 N N . GLY A 1 409 ? 19.315 12.297 -52.348 1.00 74.44 409 GLY A N 1
ATOM 3224 C CA . GLY A 1 409 ? 19.302 12.576 -53.785 1.00 74.44 409 GLY A CA 1
ATOM 3225 C C . GLY A 1 409 ? 20.539 13.350 -54.249 1.00 74.44 409 GLY A C 1
ATOM 3226 O O . GLY A 1 409 ? 21.171 12.975 -55.242 1.00 74.44 409 GLY A O 1
ATOM 3227 N N . GLN A 1 410 ? 20.928 14.383 -53.503 1.00 76.56 410 GLN A N 1
ATOM 3228 C CA . GLN A 1 410 ? 22.095 15.210 -53.812 1.00 76.56 410 GLN A CA 1
ATOM 3229 C C . GLN A 1 410 ? 23.415 14.437 -53.683 1.00 76.56 410 GLN A C 1
ATOM 3231 O O . GLN A 1 410 ? 24.230 14.485 -54.603 1.00 76.56 410 GLN A O 1
ATOM 3236 N N . ARG A 1 411 ? 23.596 13.627 -52.630 1.00 77.12 411 ARG A N 1
ATOM 3237 C CA . ARG A 1 411 ? 24.749 12.718 -52.461 1.00 77.12 411 ARG A CA 1
ATOM 3238 C C . ARG A 1 411 ? 24.891 11.763 -53.640 1.00 77.12 411 ARG A C 1
ATOM 3240 O O . ARG A 1 411 ? 25.988 11.551 -54.158 1.00 77.12 411 ARG A O 1
ATOM 3247 N N . ARG A 1 412 ? 23.774 11.188 -54.098 1.00 75.81 412 ARG A N 1
ATOM 3248 C CA . ARG A 1 412 ? 23.767 10.312 -55.276 1.00 75.81 412 ARG A CA 1
ATOM 3249 C C . ARG A 1 412 ? 24.179 11.072 -56.536 1.00 75.81 412 ARG A C 1
ATOM 3251 O O . ARG A 1 412 ? 24.898 10.508 -57.359 1.00 75.81 412 ARG A O 1
ATOM 3258 N N . ASN A 1 413 ? 23.737 12.319 -56.694 1.00 78.94 413 ASN A N 1
ATOM 3259 C CA . ASN A 1 413 ? 24.108 13.153 -57.834 1.00 78.94 413 ASN A CA 1
ATOM 3260 C C . ASN A 1 413 ? 25.593 13.553 -57.804 1.00 78.94 413 ASN A C 1
ATOM 3262 O O . ASN A 1 413 ? 26.271 13.402 -58.816 1.00 78.94 413 ASN A O 1
ATOM 3266 N N . LEU A 1 414 ? 26.127 13.945 -56.643 1.00 79.88 414 LEU A N 1
ATOM 3267 C CA . LEU A 1 414 ? 27.553 14.240 -56.470 1.00 79.88 414 LEU A CA 1
ATOM 3268 C C . LEU A 1 414 ? 28.432 13.049 -56.835 1.00 79.88 414 LEU A C 1
ATOM 3270 O O . LEU A 1 414 ? 29.355 13.192 -57.627 1.00 79.88 414 LEU A O 1
ATOM 3274 N N . ARG A 1 415 ? 28.087 11.844 -56.369 1.00 74.44 415 ARG A N 1
ATOM 3275 C CA . ARG A 1 415 ? 28.808 10.613 -56.740 1.00 74.44 415 ARG A CA 1
ATOM 3276 C C . ARG A 1 415 ? 28.727 10.300 -58.236 1.00 74.44 415 ARG A C 1
ATOM 3278 O O . ARG A 1 415 ? 29.617 9.662 -58.792 1.00 74.44 415 ARG A O 1
ATOM 3285 N N . LYS A 1 416 ? 27.645 10.693 -58.919 1.00 76.00 416 LYS A N 1
ATOM 3286 C CA . LYS A 1 416 ? 27.562 10.582 -60.385 1.00 76.00 416 LYS A CA 1
ATOM 3287 C C . LYS A 1 416 ? 28.490 11.595 -61.056 1.00 76.00 416 LYS A C 1
ATOM 3289 O O . LYS A 1 416 ? 29.249 11.200 -61.932 1.00 76.00 416 LYS A O 1
ATOM 3294 N N . GLN A 1 417 ? 28.467 12.855 -60.627 1.00 77.81 417 GLN A N 1
ATOM 3295 C CA . GLN A 1 417 ? 29.330 13.911 -61.165 1.00 77.81 417 GLN A CA 1
ATOM 3296 C C . GLN A 1 417 ? 30.818 13.624 -60.922 1.00 77.81 417 GLN A C 1
ATOM 3298 O O . GLN A 1 417 ? 31.618 13.798 -61.836 1.00 77.81 417 GLN A O 1
ATOM 3303 N N . GLU A 1 418 ? 31.176 13.090 -59.754 1.00 76.44 418 GLU A N 1
ATOM 3304 C CA . GLU A 1 418 ? 32.534 12.652 -59.415 1.00 76.44 418 GLU A CA 1
ATOM 3305 C C . GLU A 1 418 ? 33.017 11.555 -60.366 1.00 76.44 418 GLU A C 1
ATOM 3307 O O . GLU A 1 418 ? 34.105 11.644 -60.931 1.00 76.44 418 GLU A O 1
ATOM 3312 N N . ARG A 1 419 ? 32.176 10.546 -60.628 1.00 73.50 419 ARG A N 1
ATOM 3313 C CA . ARG A 1 419 ? 32.493 9.486 -61.596 1.00 73.50 419 ARG A CA 1
ATOM 3314 C C . ARG A 1 419 ? 32.664 10.029 -63.012 1.00 73.50 419 ARG A C 1
ATOM 3316 O O . ARG A 1 419 ? 33.634 9.680 -63.681 1.00 73.50 419 ARG A O 1
ATOM 3323 N N . VAL A 1 420 ? 31.778 10.922 -63.456 1.00 77.00 420 VAL A N 1
ATOM 3324 C CA . VAL A 1 420 ? 31.897 11.586 -64.766 1.00 77.00 420 VAL A CA 1
ATOM 3325 C C . VAL A 1 420 ? 33.199 12.388 -64.852 1.00 77.00 420 VAL A C 1
ATOM 3327 O O . VAL A 1 420 ? 33.907 12.301 -65.856 1.00 77.00 420 VAL A O 1
ATOM 3330 N N . MET A 1 421 ? 33.549 13.132 -63.805 1.00 80.31 421 MET A N 1
ATOM 3331 C CA . MET A 1 421 ? 34.776 13.923 -63.720 1.00 80.31 421 MET A CA 1
ATOM 3332 C C . MET A 1 421 ? 36.029 13.036 -63.755 1.00 80.31 421 MET A C 1
ATOM 3334 O O . MET A 1 421 ? 36.949 13.319 -64.524 1.00 80.31 421 MET A O 1
ATOM 3338 N N . ASN A 1 422 ? 36.036 11.931 -63.003 1.00 76.50 422 ASN A N 1
ATOM 3339 C CA . ASN A 1 422 ? 37.115 10.942 -63.005 1.00 76.50 422 ASN A CA 1
ATOM 3340 C C . ASN A 1 422 ? 37.288 10.297 -64.385 1.00 76.50 422 ASN A C 1
ATOM 3342 O O . ASN A 1 422 ? 38.414 10.174 -64.859 1.00 76.50 422 ASN A O 1
ATOM 3346 N N . LEU A 1 423 ? 36.198 9.979 -65.089 1.00 76.56 423 LEU A N 1
ATOM 3347 C CA . LEU A 1 423 ? 36.258 9.461 -66.459 1.00 76.56 423 LEU A CA 1
ATOM 3348 C C . LEU A 1 423 ? 36.889 10.481 -67.426 1.00 76.56 423 LEU A C 1
ATOM 3350 O O . LEU A 1 423 ? 37.786 10.142 -68.200 1.00 76.56 423 LEU A O 1
ATOM 3354 N N . HIS A 1 424 ? 36.481 11.753 -67.342 1.00 79.44 424 HIS A N 1
ATOM 3355 C CA . HIS A 1 424 ? 37.060 12.831 -68.155 1.00 79.44 424 HIS A CA 1
ATOM 3356 C C . HIS A 1 424 ? 38.540 13.071 -67.816 1.00 79.44 424 HIS A C 1
ATOM 3358 O O . HIS A 1 424 ? 39.337 13.341 -68.718 1.00 79.44 424 HIS A O 1
ATOM 3364 N N . GLN A 1 425 ? 38.931 12.935 -66.544 1.00 77.44 425 GLN A N 1
ATOM 3365 C CA . GLN A 1 425 ? 40.333 12.961 -66.137 1.00 77.44 425 GLN A CA 1
ATOM 3366 C C . GLN A 1 425 ? 41.100 11.777 -66.717 1.00 77.44 425 GLN A C 1
ATOM 3368 O O . GLN A 1 425 ? 42.093 11.996 -67.394 1.00 77.44 425 GLN A O 1
ATOM 3373 N N . VAL A 1 426 ? 40.653 10.536 -66.545 1.00 75.25 426 VAL A N 1
ATOM 3374 C CA . VAL A 1 426 ? 41.364 9.359 -67.070 1.00 75.25 426 VAL A CA 1
ATOM 3375 C C . VAL A 1 426 ? 41.602 9.477 -68.582 1.00 75.25 426 VAL A C 1
ATOM 3377 O O . VAL A 1 426 ? 42.714 9.217 -69.048 1.00 75.25 426 VAL A O 1
ATOM 3380 N N . VAL A 1 427 ? 40.616 9.960 -69.348 1.00 77.44 427 VAL A N 1
ATOM 3381 C CA . VAL A 1 427 ? 40.777 10.238 -70.787 1.00 77.44 427 VAL A CA 1
ATOM 3382 C C . VAL A 1 427 ? 41.794 11.357 -71.033 1.00 77.44 427 VAL A C 1
ATOM 3384 O O . VAL A 1 427 ? 42.682 11.207 -71.874 1.00 77.44 427 VAL A O 1
ATOM 3387 N N . LEU A 1 428 ? 41.718 12.464 -70.290 1.00 76.69 428 LEU A N 1
ATOM 3388 C CA . LEU A 1 428 ? 42.671 13.570 -70.387 1.00 76.69 428 LEU A CA 1
ATOM 3389 C C . LEU A 1 428 ? 44.113 13.104 -70.103 1.00 76.69 428 LEU A C 1
ATOM 3391 O O . LEU A 1 428 ? 45.012 13.378 -70.897 1.00 76.69 428 LEU A O 1
ATOM 3395 N N . TRP A 1 429 ? 44.323 12.349 -69.025 1.00 73.62 429 TRP A N 1
ATOM 3396 C CA . TRP A 1 429 ? 45.616 11.802 -68.605 1.00 73.62 429 TRP A CA 1
ATOM 3397 C C . TRP A 1 429 ? 46.173 10.795 -69.622 1.00 73.62 429 TRP A C 1
ATOM 3399 O O . TRP A 1 429 ? 47.347 10.882 -69.995 1.00 73.62 429 TRP A O 1
ATOM 3409 N N . ARG A 1 430 ? 45.316 9.924 -70.178 1.00 74.56 430 ARG A N 1
ATOM 3410 C CA . ARG A 1 430 ? 45.673 9.015 -71.281 1.00 74.56 430 ARG A CA 1
ATOM 3411 C C . ARG A 1 430 ? 46.160 9.784 -72.515 1.00 74.56 430 ARG A C 1
ATOM 3413 O O . ARG A 1 430 ? 47.136 9.372 -73.137 1.00 74.56 430 ARG A O 1
ATOM 3420 N N . ARG A 1 431 ? 45.535 10.918 -72.858 1.00 73.25 431 ARG A N 1
ATOM 3421 C CA . ARG A 1 431 ? 45.955 11.762 -73.995 1.00 73.25 431 ARG A CA 1
ATOM 3422 C C . ARG A 1 431 ? 47.203 12.606 -73.736 1.00 73.25 431 ARG A C 1
ATOM 3424 O O . ARG A 1 431 ? 47.911 12.934 -74.683 1.00 73.25 431 ARG A O 1
ATOM 3431 N N . LEU A 1 432 ? 47.469 12.962 -72.483 1.00 72.81 432 LEU A N 1
ATOM 3432 C CA . LEU A 1 432 ? 48.672 13.692 -72.064 1.00 72.81 432 LEU A CA 1
ATOM 3433 C C . LEU A 1 432 ? 49.908 12.786 -71.925 1.00 72.81 432 LEU A C 1
ATOM 3435 O O . LEU A 1 432 ? 50.991 13.288 -71.635 1.00 72.81 432 LEU A O 1
ATOM 3439 N N . GLY A 1 433 ? 49.770 11.477 -72.169 1.00 57.19 433 GLY A N 1
ATOM 3440 C CA . GLY A 1 433 ? 50.891 10.537 -72.207 1.00 57.19 433 GLY A CA 1
ATOM 3441 C C . GLY A 1 433 ? 51.346 10.016 -70.841 1.00 57.19 433 GLY A C 1
ATOM 3442 O O . GLY A 1 433 ? 52.387 9.373 -70.777 1.00 57.19 433 GLY A O 1
ATOM 3443 N N . ASN A 1 434 ? 50.567 10.242 -69.776 1.00 56.31 434 ASN A N 1
ATOM 3444 C CA . ASN A 1 434 ? 50.780 9.651 -68.451 1.00 56.31 434 ASN A CA 1
ATOM 3445 C C . ASN A 1 434 ? 49.570 8.772 -68.096 1.00 56.31 434 ASN A C 1
ATOM 3447 O O . ASN A 1 434 ? 48.612 9.272 -67.501 1.00 56.31 434 ASN A O 1
ATOM 3451 N N . PRO A 1 435 ? 49.551 7.480 -68.474 1.00 51.38 435 PRO A N 1
ATOM 3452 C CA . PRO A 1 435 ? 48.534 6.579 -67.956 1.00 51.38 435 PRO A CA 1
ATOM 3453 C C . PRO A 1 435 ? 48.735 6.427 -66.436 1.00 51.38 435 PRO A C 1
ATOM 3455 O O . PRO A 1 435 ? 49.878 6.247 -66.007 1.00 51.38 435 PRO A O 1
ATOM 3458 N N . PRO A 1 436 ? 47.674 6.497 -65.611 1.00 48.25 436 PRO A N 1
ATOM 3459 C CA . PRO A 1 436 ? 47.783 6.076 -64.219 1.00 48.25 436 PRO A CA 1
ATOM 3460 C C . PRO A 1 436 ? 48.252 4.616 -64.191 1.00 48.25 436 PRO A C 1
ATOM 3462 O O . PRO A 1 436 ? 47.834 3.817 -65.035 1.00 48.25 436 PRO A O 1
ATOM 3465 N N . GLU A 1 437 ? 49.164 4.291 -63.272 1.00 39.31 437 GLU A N 1
ATOM 3466 C CA . GLU A 1 437 ? 49.665 2.930 -63.089 1.00 39.31 437 GLU A CA 1
ATOM 3467 C C . GLU A 1 437 ? 48.488 1.956 -63.024 1.00 39.31 437 GLU A C 1
ATOM 3469 O O . GLU A 1 437 ? 47.574 2.104 -62.212 1.00 39.31 437 GLU A O 1
ATOM 3474 N N . ALA A 1 438 ? 48.500 0.974 -63.923 1.00 40.44 438 ALA A N 1
ATOM 3475 C CA . ALA A 1 438 ? 47.543 -0.110 -63.910 1.00 40.44 438 ALA A CA 1
ATOM 3476 C C . ALA A 1 438 ? 47.712 -0.874 -62.593 1.00 40.44 438 ALA A C 1
ATOM 3478 O O . ALA A 1 438 ? 48.682 -1.616 -62.418 1.00 40.44 438 ALA A O 1
ATOM 3479 N N . THR A 1 439 ? 46.760 -0.719 -61.675 1.00 37.72 439 THR A N 1
ATOM 3480 C CA . THR A 1 439 ? 46.520 -1.735 -60.659 1.00 37.72 439 THR A CA 1
ATOM 3481 C C . THR A 1 439 ? 46.266 -3.034 -61.412 1.00 37.72 439 THR A C 1
ATOM 3483 O O . THR A 1 439 ? 45.383 -3.143 -62.259 1.00 37.72 439 THR A O 1
ATOM 3486 N N . SER A 1 440 ? 47.150 -3.997 -61.191 1.00 39.25 440 SER A N 1
ATOM 3487 C CA . SER A 1 440 ? 47.168 -5.300 -61.835 1.00 39.25 440 SER A CA 1
ATOM 3488 C C . SER A 1 440 ? 45.814 -6.004 -61.707 1.00 39.25 440 SER A C 1
ATOM 3490 O O . SER A 1 440 ? 45.534 -6.653 -60.702 1.00 39.25 440 SER A O 1
ATOM 3492 N N . SER A 1 441 ? 44.991 -5.920 -62.749 1.00 42.38 441 SER A N 1
ATOM 3493 C CA . SER A 1 441 ? 43.836 -6.782 -62.980 1.00 42.38 441 SER A CA 1
ATOM 3494 C C . SER A 1 441 ? 44.338 -8.179 -63.358 1.00 42.38 441 SER A C 1
ATOM 3496 O O . SER A 1 441 ? 44.506 -8.518 -64.530 1.00 42.38 441 SER A O 1
ATOM 3498 N N . GLY A 1 442 ? 44.652 -8.961 -62.328 1.00 33.75 442 GLY A N 1
ATOM 3499 C CA . GLY A 1 442 ? 45.142 -10.333 -62.394 1.00 33.75 442 GLY A CA 1
ATOM 3500 C C . GLY A 1 442 ? 44.803 -11.067 -61.098 1.00 33.75 442 GLY A C 1
ATOM 3501 O O . GLY A 1 442 ? 45.681 -11.364 -60.300 1.00 33.75 442 GLY A O 1
ATOM 3502 N N . GLY A 1 443 ? 43.513 -11.307 -60.872 1.00 32.66 443 GLY A N 1
ATOM 3503 C CA . GLY A 1 443 ? 42.953 -11.991 -59.704 1.00 32.66 443 GLY A CA 1
ATOM 3504 C C . GLY A 1 443 ? 41.463 -11.679 -59.644 1.00 32.66 443 GLY A C 1
ATOM 3505 O O . GLY A 1 443 ? 41.104 -10.510 -59.662 1.00 32.66 443 GLY A O 1
ATOM 3506 N N . GLY A 1 444 ? 40.617 -12.709 -59.713 1.00 36.59 444 GLY A N 1
ATOM 3507 C CA . GLY A 1 444 ? 39.200 -12.611 -60.076 1.00 36.59 444 GLY A CA 1
ATOM 3508 C C . GLY A 1 444 ? 38.416 -11.485 -59.401 1.00 36.59 444 GLY A C 1
ATOM 3509 O O . GLY A 1 444 ? 38.502 -11.301 -58.191 1.00 36.59 444 GLY A O 1
ATOM 3510 N N . SER A 1 445 ? 37.610 -10.791 -60.212 1.00 43.50 445 SER A N 1
ATOM 3511 C CA . SER A 1 445 ? 36.435 -10.053 -59.747 1.00 43.50 445 SER A CA 1
ATOM 3512 C C . SER A 1 445 ? 35.664 -10.965 -58.800 1.00 43.50 445 SER A C 1
ATOM 3514 O O . SER A 1 445 ? 35.102 -11.974 -59.227 1.00 43.50 445 SER A O 1
ATOM 3516 N N . ILE A 1 446 ? 35.712 -10.679 -57.503 1.00 53.72 446 ILE A N 1
ATOM 3517 C CA . ILE A 1 446 ? 34.840 -11.349 -56.550 1.00 53.72 446 ILE A CA 1
ATOM 3518 C C . ILE A 1 446 ? 33.469 -10.720 -56.782 1.00 53.72 446 ILE A C 1
ATOM 3520 O O . ILE A 1 446 ? 33.261 -9.569 -56.410 1.00 53.72 446 ILE A O 1
ATOM 3524 N N . ASP A 1 447 ? 32.556 -11.448 -57.425 1.00 60.91 447 ASP A N 1
ATOM 3525 C CA . ASP A 1 447 ? 31.168 -11.014 -57.595 1.00 60.91 447 ASP A CA 1
ATOM 3526 C C . ASP A 1 447 ? 30.505 -10.880 -56.213 1.00 60.91 447 ASP A C 1
ATOM 3528 O O . ASP A 1 447 ? 29.984 -11.835 -55.634 1.00 60.91 447 ASP A O 1
ATOM 3532 N N . THR A 1 448 ? 30.536 -9.670 -55.656 1.00 66.81 448 THR A N 1
ATOM 3533 C CA . THR A 1 448 ? 29.946 -9.328 -54.351 1.00 66.81 448 THR A CA 1
ATOM 3534 C C . THR A 1 448 ? 28.416 -9.264 -54.399 1.00 66.81 448 THR A C 1
ATOM 3536 O O . THR A 1 448 ? 27.768 -9.226 -53.353 1.00 66.81 448 THR A O 1
ATOM 3539 N N . SER A 1 449 ? 27.812 -9.312 -55.592 1.00 73.62 449 SER A N 1
ATOM 3540 C CA . SER A 1 449 ? 26.363 -9.207 -55.815 1.00 73.62 449 SER A CA 1
ATOM 3541 C C . SER A 1 449 ? 25.562 -10.307 -55.109 1.00 73.62 449 SER A C 1
ATOM 3543 O O . SER A 1 449 ? 24.521 -10.022 -54.515 1.00 73.62 449 SER A O 1
ATOM 3545 N N . ALA A 1 450 ? 26.064 -11.546 -55.092 1.00 77.19 450 ALA A N 1
ATOM 3546 C CA . ALA A 1 450 ? 25.417 -12.663 -54.404 1.00 77.19 450 ALA A CA 1
ATOM 3547 C C . ALA A 1 450 ? 25.432 -12.493 -52.873 1.00 77.19 450 ALA A C 1
ATOM 3549 O O . ALA A 1 450 ? 24.446 -12.804 -52.203 1.00 77.19 450 ALA A O 1
ATOM 3550 N N . ILE A 1 451 ? 26.525 -11.953 -52.323 1.00 79.50 451 ILE A N 1
ATOM 3551 C CA . ILE A 1 451 ? 26.670 -11.668 -50.887 1.00 79.50 451 ILE A CA 1
ATOM 3552 C C . ILE A 1 451 ? 25.765 -10.495 -50.494 1.00 79.50 451 ILE A C 1
ATOM 3554 O O . ILE A 1 451 ? 25.068 -10.566 -49.485 1.00 79.50 451 ILE A O 1
ATOM 3558 N N . MET A 1 452 ? 25.696 -9.456 -51.330 1.00 77.88 452 MET A N 1
ATOM 3559 C CA . MET A 1 452 ? 24.793 -8.319 -51.137 1.00 77.88 452 MET A CA 1
ATOM 3560 C C . MET A 1 452 ? 23.322 -8.744 -51.173 1.00 77.88 452 MET A C 1
ATOM 3562 O O . MET A 1 452 ? 22.549 -8.322 -50.317 1.00 77.88 452 MET A O 1
ATOM 3566 N N . ALA A 1 453 ? 22.930 -9.622 -52.101 1.00 81.44 453 ALA A N 1
ATOM 3567 C CA . ALA A 1 453 ? 21.572 -10.163 -52.148 1.00 81.44 453 ALA A CA 1
ATOM 3568 C C . ALA A 1 453 ? 21.223 -10.967 -50.878 1.00 81.44 453 ALA A C 1
ATOM 3570 O O . ALA A 1 453 ? 20.123 -10.826 -50.346 1.00 81.44 453 ALA A O 1
ATOM 3571 N N . GLN A 1 454 ? 22.165 -11.760 -50.351 1.00 84.56 454 GLN A N 1
ATOM 3572 C CA . GLN A 1 454 ? 21.977 -12.494 -49.093 1.00 84.56 454 GLN A CA 1
ATOM 3573 C C . GLN A 1 454 ? 21.912 -11.573 -47.865 1.00 84.56 454 GLN A C 1
ATOM 3575 O O . GLN A 1 454 ? 21.103 -11.819 -46.970 1.00 84.56 454 GLN A O 1
ATOM 3580 N N . LEU A 1 455 ? 22.720 -10.509 -47.815 1.00 84.69 455 LEU A N 1
ATOM 3581 C CA . LEU A 1 455 ? 22.668 -9.509 -46.741 1.00 84.69 455 LEU A CA 1
ATOM 3582 C C . LEU A 1 455 ? 21.353 -8.726 -46.759 1.00 84.69 455 LEU A C 1
ATOM 3584 O O . LEU A 1 455 ? 20.744 -8.556 -45.709 1.00 84.69 455 LEU A O 1
ATOM 3588 N N . GLN A 1 456 ? 20.873 -8.317 -47.937 1.00 85.88 456 GLN A N 1
ATOM 3589 C CA . GLN A 1 456 ? 19.580 -7.638 -48.079 1.00 85.88 456 GLN A CA 1
ATOM 3590 C C . GLN A 1 456 ? 18.409 -8.541 -47.670 1.00 85.88 456 GLN A C 1
ATOM 3592 O O . GLN A 1 456 ? 17.493 -8.079 -46.993 1.00 85.88 456 GLN A O 1
ATOM 3597 N N . LEU A 1 457 ? 18.457 -9.834 -48.013 1.00 89.00 457 LEU A N 1
ATOM 3598 C CA . LEU A 1 457 ? 17.450 -10.800 -47.572 1.00 89.00 457 LEU A CA 1
ATOM 3599 C C . LEU A 1 457 ? 17.444 -10.946 -46.042 1.00 89.00 457 LEU A C 1
ATOM 3601 O O . LEU A 1 457 ? 16.394 -10.799 -45.423 1.00 89.00 457 LEU A O 1
ATOM 3605 N N . ARG A 1 458 ? 18.616 -11.158 -45.424 1.00 86.56 458 ARG A N 1
ATOM 3606 C CA . ARG A 1 458 ? 18.743 -11.259 -43.958 1.00 86.56 458 ARG A CA 1
ATOM 3607 C C . ARG A 1 458 ? 18.327 -9.978 -43.242 1.00 86.56 458 ARG A C 1
ATOM 3609 O O . ARG A 1 458 ? 17.700 -10.055 -42.189 1.00 86.56 458 ARG A O 1
ATOM 3616 N N . LYS A 1 459 ? 18.645 -8.814 -43.814 1.00 87.12 459 LYS A N 1
ATOM 3617 C CA . LYS A 1 459 ? 18.181 -7.516 -43.319 1.00 87.12 459 LYS A CA 1
ATOM 3618 C C . LYS A 1 459 ? 16.655 -7.466 -43.321 1.00 87.12 459 LYS A C 1
ATOM 3620 O O . LYS A 1 459 ? 16.073 -7.142 -42.296 1.00 87.12 459 LYS A O 1
ATOM 3625 N N . GLY A 1 460 ? 16.020 -7.849 -44.430 1.00 89.62 460 GLY A N 1
ATOM 3626 C CA . GLY A 1 460 ? 14.562 -7.907 -44.549 1.00 89.62 460 GLY A CA 1
ATOM 3627 C C . GLY A 1 460 ? 13.900 -8.849 -43.536 1.00 89.62 460 GLY A C 1
ATOM 3628 O O . GLY A 1 460 ? 12.884 -8.495 -42.941 1.00 89.62 460 GLY A O 1
ATOM 3629 N N . GLU A 1 461 ? 14.488 -10.025 -43.294 1.00 91.69 461 GLU A N 1
ATOM 3630 C CA . GLU A 1 461 ? 14.014 -10.972 -42.272 1.00 91.69 461 GLU A CA 1
ATOM 3631 C C . GLU A 1 461 ? 14.121 -10.384 -40.855 1.00 91.69 461 GLU A C 1
ATOM 3633 O O . GLU A 1 461 ? 13.178 -10.475 -40.069 1.00 91.69 461 GLU A O 1
ATOM 3638 N N . GLN A 1 462 ? 15.245 -9.739 -40.530 1.00 90.94 462 GLN A N 1
ATOM 3639 C CA . GLN A 1 462 ? 15.466 -9.108 -39.227 1.00 90.94 462 GLN A CA 1
ATOM 3640 C C . GLN A 1 462 ? 14.580 -7.877 -39.006 1.00 90.94 462 GLN A C 1
ATOM 3642 O O . GLN A 1 462 ? 14.068 -7.706 -37.902 1.00 90.94 462 GLN A O 1
ATOM 3647 N N . THR A 1 463 ? 14.348 -7.047 -40.030 1.00 92.81 463 THR A N 1
ATOM 3648 C CA . THR A 1 463 ? 13.430 -5.901 -39.925 1.00 92.81 463 THR A CA 1
ATOM 3649 C C . THR A 1 463 ? 11.981 -6.351 -39.769 1.00 92.81 463 THR A C 1
ATOM 3651 O O . THR A 1 463 ? 11.234 -5.730 -39.020 1.00 92.81 463 THR A O 1
ATOM 3654 N N . ALA A 1 464 ? 11.575 -7.440 -40.430 1.00 93.38 464 ALA A N 1
ATOM 3655 C CA . ALA A 1 464 ? 10.247 -8.020 -40.237 1.00 93.38 464 ALA A CA 1
ATOM 3656 C C . ALA A 1 464 ? 10.067 -8.566 -38.811 1.00 93.38 464 ALA A C 1
ATOM 3658 O O . ALA A 1 464 ? 9.046 -8.301 -38.180 1.00 93.38 464 ALA A O 1
ATOM 3659 N N . LEU A 1 465 ? 11.072 -9.274 -38.281 1.00 93.62 465 LEU A N 1
ATOM 3660 C CA . LEU A 1 465 ? 11.047 -9.777 -36.905 1.00 93.62 465 LEU A CA 1
ATOM 3661 C C . LEU A 1 465 ? 11.014 -8.626 -35.888 1.00 93.62 465 LEU A C 1
ATOM 3663 O O . LEU A 1 465 ? 10.236 -8.688 -34.941 1.00 93.62 465 LEU A O 1
ATOM 3667 N N . LEU A 1 466 ? 11.800 -7.564 -36.105 1.00 93.44 466 LEU A N 1
ATOM 3668 C CA . LEU A 1 466 ? 11.773 -6.358 -35.272 1.00 93.44 466 LEU A CA 1
ATOM 3669 C C . LEU A 1 466 ? 10.367 -5.745 -35.231 1.00 93.44 466 LEU A C 1
ATOM 3671 O O . LEU A 1 466 ? 9.835 -5.543 -34.146 1.00 93.44 466 LEU A O 1
ATOM 3675 N N . ALA A 1 467 ? 9.740 -5.532 -36.392 1.00 93.12 467 ALA A N 1
ATOM 3676 C CA . ALA A 1 467 ? 8.402 -4.947 -36.476 1.00 93.12 467 ALA A CA 1
ATOM 3677 C C . ALA A 1 467 ? 7.336 -5.806 -35.772 1.00 93.12 467 ALA A C 1
ATOM 3679 O O . ALA A 1 467 ? 6.446 -5.272 -35.112 1.00 93.12 467 ALA A O 1
ATOM 3680 N N . MET A 1 468 ? 7.429 -7.138 -35.875 1.00 95.19 468 MET A N 1
ATOM 3681 C CA . MET A 1 468 ? 6.550 -8.043 -35.123 1.00 95.19 468 MET A CA 1
ATOM 3682 C C . MET A 1 468 ? 6.750 -7.894 -33.613 1.00 95.19 468 MET A C 1
ATOM 3684 O O . MET A 1 468 ? 5.785 -7.852 -32.858 1.00 95.19 468 MET A O 1
ATOM 3688 N N . LEU A 1 469 ? 8.002 -7.798 -33.173 1.00 94.12 469 LEU A N 1
ATOM 3689 C CA . LEU A 1 469 ? 8.336 -7.731 -31.759 1.00 94.12 469 LEU A CA 1
ATOM 3690 C C . LEU A 1 469 ? 7.971 -6.377 -31.136 1.00 94.12 469 LEU A C 1
ATOM 3692 O O . LEU A 1 469 ? 7.498 -6.339 -30.005 1.00 94.12 469 LEU A O 1
ATOM 3696 N N . GLU A 1 470 ? 8.122 -5.283 -31.883 1.00 93.50 470 GLU A N 1
ATOM 3697 C CA . GLU A 1 470 ? 7.636 -3.949 -31.511 1.00 93.50 470 GLU A CA 1
ATOM 3698 C C . GLU A 1 470 ? 6.106 -3.917 -31.392 1.00 93.50 470 GLU A C 1
ATOM 3700 O O . GLU A 1 470 ? 5.583 -3.341 -30.439 1.00 93.50 470 GLU A O 1
ATOM 3705 N N . ALA A 1 471 ? 5.384 -4.588 -32.299 1.00 94.75 471 ALA A N 1
ATOM 3706 C CA . ALA A 1 471 ? 3.931 -4.716 -32.209 1.00 94.75 471 ALA A CA 1
ATOM 3707 C C . ALA A 1 471 ? 3.494 -5.512 -30.965 1.00 94.75 471 ALA A C 1
ATOM 3709 O O . ALA A 1 471 ? 2.598 -5.073 -30.246 1.00 94.75 471 ALA A O 1
ATOM 3710 N N . GLU A 1 472 ? 4.156 -6.637 -30.664 1.00 95.00 472 GLU A N 1
ATOM 3711 C CA . GLU A 1 472 ? 3.899 -7.410 -29.439 1.00 95.00 472 GLU A CA 1
ATOM 3712 C C . GLU A 1 472 ? 4.216 -6.608 -28.166 1.00 95.00 472 GLU A C 1
ATOM 3714 O O . GLU A 1 472 ? 3.477 -6.690 -27.186 1.00 95.00 472 GLU A O 1
ATOM 3719 N N . ILE A 1 473 ? 5.304 -5.825 -28.157 1.00 93.50 473 ILE A N 1
ATOM 3720 C CA . ILE A 1 473 ? 5.637 -4.935 -27.034 1.00 93.50 473 ILE A CA 1
ATOM 3721 C C . ILE A 1 473 ? 4.539 -3.886 -26.849 1.00 93.50 473 ILE A C 1
ATOM 3723 O O . ILE A 1 473 ? 4.100 -3.683 -25.720 1.00 93.50 473 ILE A O 1
ATOM 3727 N N . ALA A 1 474 ? 4.076 -3.247 -27.926 1.00 94.25 474 ALA A N 1
ATOM 3728 C CA . ALA A 1 474 ? 3.021 -2.239 -27.857 1.00 94.25 474 ALA A CA 1
ATOM 3729 C C . ALA A 1 474 ? 1.695 -2.825 -27.340 1.00 94.25 474 ALA A C 1
ATOM 3731 O O . ALA A 1 474 ? 1.019 -2.199 -26.524 1.00 94.25 474 ALA A O 1
ATOM 3732 N N . GLU A 1 475 ? 1.343 -4.044 -27.760 1.00 95.56 475 GLU A N 1
ATOM 3733 C CA . GLU A 1 475 ? 0.164 -4.753 -27.253 1.00 95.56 475 GLU A CA 1
ATOM 3734 C C . GLU A 1 475 ? 0.290 -5.061 -25.753 1.00 95.56 475 GLU A C 1
ATOM 3736 O O . GLU A 1 475 ? -0.626 -4.767 -24.983 1.00 95.56 475 GLU A O 1
ATOM 3741 N N . LEU A 1 476 ? 1.436 -5.591 -25.312 1.00 93.12 476 LEU A N 1
ATOM 3742 C CA . LEU A 1 476 ? 1.691 -5.866 -23.895 1.00 93.12 476 LEU A CA 1
ATOM 3743 C C . LEU A 1 476 ? 1.704 -4.585 -23.051 1.00 93.12 476 LEU A C 1
ATOM 3745 O O . LEU A 1 476 ? 1.189 -4.589 -21.937 1.00 93.12 476 LEU A O 1
ATOM 3749 N N . GLN A 1 477 ? 2.241 -3.482 -23.574 1.00 94.38 477 GLN A N 1
ATOM 3750 C CA . GLN A 1 477 ? 2.208 -2.178 -22.908 1.00 94.38 477 GLN A CA 1
ATOM 3751 C C . GLN A 1 477 ? 0.777 -1.643 -22.762 1.00 94.38 477 GLN A C 1
ATOM 3753 O O . GLN A 1 477 ? 0.437 -1.099 -21.714 1.00 94.38 477 GLN A O 1
ATOM 3758 N N . ALA A 1 478 ? -0.081 -1.833 -23.769 1.00 93.88 478 ALA A N 1
ATOM 3759 C CA . ALA A 1 478 ? -1.493 -1.460 -23.682 1.00 93.88 478 ALA A CA 1
ATOM 3760 C C . ALA A 1 478 ? -2.252 -2.311 -22.648 1.00 93.88 478 ALA A C 1
ATOM 3762 O O . ALA A 1 478 ? -3.043 -1.776 -21.870 1.00 93.88 478 ALA A O 1
ATOM 3763 N N . GLN A 1 479 ? -1.980 -3.621 -22.596 1.00 93.06 479 GLN A N 1
ATOM 3764 C CA . GLN A 1 479 ? -2.530 -4.508 -21.564 1.00 93.06 479 GLN A CA 1
ATOM 3765 C C . GLN A 1 479 ? -2.068 -4.086 -20.162 1.00 93.06 479 GLN A C 1
ATOM 3767 O O . GLN A 1 479 ? -2.892 -3.994 -19.252 1.00 93.06 479 GLN A O 1
ATOM 3772 N N . LEU A 1 480 ? -0.787 -3.749 -19.996 1.00 93.81 480 LEU A N 1
ATOM 3773 C CA . LEU A 1 480 ? -0.228 -3.297 -18.722 1.00 93.81 480 LEU A CA 1
ATOM 3774 C C . LEU A 1 480 ? -0.872 -1.981 -18.261 1.00 93.81 480 LEU A C 1
ATOM 3776 O O . LEU A 1 480 ? -1.286 -1.884 -17.110 1.00 93.81 480 LEU A O 1
ATOM 3780 N N . ALA A 1 481 ? -1.070 -1.020 -19.169 1.00 92.94 481 ALA A N 1
ATOM 3781 C CA . ALA A 1 481 ? -1.774 0.227 -18.865 1.00 92.94 481 ALA A CA 1
ATOM 3782 C C . ALA A 1 481 ? -3.234 -0.006 -18.428 1.00 92.94 481 ALA A C 1
ATOM 3784 O O . ALA A 1 481 ? -3.720 0.660 -17.515 1.00 92.94 481 ALA A O 1
ATOM 3785 N N . SER A 1 482 ? -3.936 -0.965 -19.048 1.00 92.62 482 SER A N 1
ATOM 3786 C CA . SER A 1 482 ? -5.297 -1.328 -18.623 1.00 92.62 482 SER A CA 1
ATOM 3787 C C . SER A 1 482 ? -5.322 -1.965 -17.231 1.00 92.62 482 SER A C 1
ATOM 3789 O O . SER A 1 482 ? -6.195 -1.652 -16.424 1.00 92.62 482 SER A O 1
ATOM 3791 N N . LEU A 1 483 ? -4.323 -2.793 -16.923 1.00 91.88 483 LEU A N 1
ATOM 3792 C CA . LEU A 1 483 ? -4.184 -3.458 -15.634 1.00 91.88 483 LEU A CA 1
ATOM 3793 C C . LEU A 1 483 ? -3.793 -2.471 -14.520 1.00 91.88 483 LEU A C 1
ATOM 3795 O O . LEU A 1 483 ? -4.296 -2.587 -13.408 1.00 91.88 483 LEU A O 1
ATOM 3799 N N . ASP A 1 484 ? -2.972 -1.460 -14.813 1.00 92.12 484 ASP A N 1
ATOM 3800 C CA . ASP A 1 484 ? -2.690 -0.359 -13.880 1.00 92.12 484 ASP A CA 1
ATOM 3801 C C . ASP A 1 484 ? -3.948 0.460 -13.553 1.00 92.12 484 ASP A C 1
ATOM 3803 O O . ASP A 1 484 ? -4.164 0.846 -12.401 1.00 92.12 484 ASP A O 1
ATOM 3807 N N . LEU A 1 485 ? -4.819 0.691 -14.539 1.00 93.81 485 LEU A N 1
ATOM 3808 C CA . LEU A 1 485 ? -6.093 1.375 -14.312 1.00 93.81 485 LEU A CA 1
ATOM 3809 C C . LEU A 1 485 ? -7.033 0.530 -13.433 1.00 93.81 485 LEU A C 1
ATOM 3811 O O . LEU A 1 485 ? -7.657 1.058 -12.517 1.00 93.81 485 LEU A O 1
ATOM 3815 N N . GLU A 1 486 ? -7.088 -0.788 -13.642 1.00 92.75 486 GLU A N 1
ATOM 3816 C CA . GLU A 1 486 ? -7.838 -1.690 -12.755 1.00 92.75 486 GLU A CA 1
ATOM 3817 C C . GLU A 1 486 ? -7.261 -1.738 -11.333 1.00 92.75 486 GLU A C 1
ATOM 3819 O O . GLU A 1 486 ? -8.024 -1.712 -10.368 1.00 92.75 486 GLU A O 1
ATOM 3824 N N . ILE A 1 487 ? -5.932 -1.784 -11.178 1.00 91.00 487 ILE A N 1
ATOM 3825 C CA . ILE A 1 487 ? -5.276 -1.774 -9.861 1.00 91.00 487 ILE A CA 1
ATOM 3826 C C . ILE A 1 487 ? -5.598 -0.478 -9.118 1.00 91.00 487 ILE A C 1
ATOM 3828 O O . ILE A 1 487 ? -5.997 -0.531 -7.958 1.00 91.00 487 ILE A O 1
ATOM 3832 N N . THR A 1 488 ? -5.467 0.674 -9.779 1.00 93.88 488 THR A N 1
ATOM 3833 C CA . THR A 1 488 ? -5.759 1.976 -9.157 1.00 93.88 488 THR A CA 1
ATOM 3834 C C . THR A 1 488 ? -7.231 2.113 -8.767 1.00 93.88 488 THR A C 1
ATOM 3836 O O . THR A 1 488 ? -7.518 2.586 -7.669 1.00 93.88 488 THR A O 1
ATOM 3839 N N . ALA A 1 489 ? -8.165 1.630 -9.594 1.00 93.06 489 ALA A N 1
ATOM 3840 C CA . ALA A 1 489 ? -9.585 1.587 -9.242 1.00 93.06 489 ALA A CA 1
ATOM 3841 C C . ALA A 1 489 ? -9.845 0.699 -8.010 1.00 93.06 489 ALA A C 1
ATOM 3843 O O . ALA A 1 489 ? -10.493 1.130 -7.060 1.00 93.06 489 ALA A O 1
ATOM 3844 N N . LYS A 1 490 ? -9.268 -0.510 -7.966 1.00 90.38 490 LYS A N 1
ATOM 3845 C CA . LYS A 1 490 ? -9.412 -1.408 -6.807 1.00 90.38 490 LYS A CA 1
ATOM 3846 C C . LYS A 1 490 ? -8.745 -0.867 -5.542 1.00 90.38 490 LYS A C 1
ATOM 3848 O O . LYS A 1 490 ? -9.235 -1.118 -4.447 1.00 90.38 490 LYS A O 1
ATOM 3853 N N . GLN A 1 491 ? -7.642 -0.130 -5.664 1.00 88.50 491 GLN A N 1
ATOM 3854 C CA . GLN A 1 491 ? -7.003 0.543 -4.530 1.00 88.50 491 GLN A CA 1
ATOM 3855 C C . GLN A 1 491 ? -7.914 1.632 -3.943 1.00 88.50 491 GLN A C 1
ATOM 3857 O O . GLN A 1 491 ? -8.040 1.710 -2.723 1.00 88.50 491 GLN A O 1
ATOM 3862 N N . GLN A 1 492 ? -8.620 2.396 -4.784 1.00 93.12 492 GLN A N 1
ATOM 3863 C CA . GLN A 1 492 ? -9.641 3.346 -4.322 1.00 93.12 492 GLN A CA 1
ATOM 3864 C C . GLN A 1 492 ? -10.814 2.637 -3.628 1.00 93.12 492 GLN A C 1
ATOM 3866 O O . GLN A 1 492 ? -11.257 3.080 -2.569 1.00 93.12 492 GLN A O 1
ATOM 3871 N N . ASP A 1 493 ? -11.282 1.506 -4.166 1.00 91.81 493 ASP A N 1
ATOM 3872 C CA . ASP A 1 493 ? -12.332 0.705 -3.521 1.00 91.81 493 ASP A CA 1
ATOM 3873 C C . ASP A 1 493 ? -11.883 0.171 -2.148 1.00 91.81 493 ASP A C 1
ATOM 3875 O O . ASP A 1 493 ? -12.661 0.175 -1.192 1.00 91.81 493 ASP A O 1
ATOM 3879 N N . ILE A 1 494 ? -10.615 -0.236 -2.010 1.00 89.56 494 ILE A N 1
ATOM 3880 C CA . ILE A 1 494 ? -10.039 -0.631 -0.715 1.00 89.56 494 ILE A CA 1
ATOM 3881 C C . ILE A 1 494 ? -10.060 0.545 0.265 1.00 89.56 494 ILE A C 1
ATOM 3883 O O . ILE A 1 494 ? -10.476 0.351 1.404 1.00 89.56 494 ILE A O 1
ATOM 3887 N N . GLU A 1 495 ? -9.655 1.750 -0.143 1.00 92.06 495 GLU A N 1
ATOM 3888 C CA . GLU A 1 495 ? -9.704 2.938 0.725 1.00 92.06 495 GLU A CA 1
ATOM 3889 C C . GLU A 1 495 ? -11.131 3.234 1.209 1.00 92.06 495 GLU A C 1
ATOM 3891 O O . GLU A 1 495 ? -11.343 3.510 2.393 1.00 92.06 495 GLU A O 1
ATOM 3896 N N . LEU A 1 496 ? -12.128 3.107 0.326 1.00 92.44 496 LEU A N 1
ATOM 3897 C CA . LEU A 1 496 ? -13.536 3.255 0.696 1.00 92.44 496 LEU A CA 1
ATOM 3898 C C . LEU A 1 496 ? -13.970 2.202 1.722 1.00 92.44 496 LEU A C 1
ATOM 3900 O O . LEU A 1 496 ? -14.602 2.549 2.720 1.00 92.44 496 LEU A O 1
ATOM 3904 N N . HIS A 1 497 ? -13.608 0.935 1.519 1.00 90.38 497 HIS A N 1
ATOM 3905 C CA . HIS A 1 497 ? -13.930 -0.129 2.470 1.00 90.38 497 HIS A CA 1
ATOM 3906 C C . HIS A 1 497 ? -13.179 0.006 3.801 1.00 90.38 497 HIS A C 1
ATOM 3908 O O . HIS A 1 497 ? -13.756 -0.295 4.842 1.00 90.38 497 HIS A O 1
ATOM 3914 N N . VAL A 1 498 ? -11.937 0.502 3.808 1.00 91.31 498 VAL A N 1
ATOM 3915 C CA . VAL A 1 498 ? -11.199 0.815 5.046 1.00 91.31 498 VAL A CA 1
ATOM 3916 C C . VAL A 1 498 ? -11.936 1.888 5.846 1.00 91.31 498 VAL A C 1
ATOM 3918 O O . VAL A 1 498 ? -12.130 1.730 7.050 1.00 91.31 498 VAL A O 1
ATOM 3921 N N . ASN A 1 499 ? -12.402 2.949 5.183 1.00 92.75 499 ASN A N 1
ATOM 3922 C CA . ASN A 1 499 ? -13.177 3.998 5.844 1.00 92.75 499 ASN A CA 1
ATOM 3923 C C . ASN A 1 499 ? -14.500 3.455 6.406 1.00 92.75 499 ASN A C 1
ATOM 3925 O O . ASN A 1 499 ? -14.826 3.731 7.557 1.00 92.75 499 ASN A O 1
ATOM 3929 N N . GLN A 1 500 ? -15.211 2.614 5.648 1.00 92.19 500 GLN A N 1
ATOM 3930 C CA . GLN A 1 500 ? -16.429 1.947 6.128 1.00 92.19 500 GLN A CA 1
ATOM 3931 C C . GLN A 1 500 ? -16.167 1.057 7.349 1.00 92.19 500 GLN A C 1
ATOM 3933 O O . GLN A 1 500 ? -16.951 1.076 8.295 1.00 92.19 500 GLN A O 1
ATOM 3938 N N . VAL A 1 501 ? -15.067 0.298 7.356 1.00 91.94 501 VAL A N 1
ATOM 3939 C CA . VAL A 1 501 ? -14.666 -0.534 8.500 1.00 91.94 501 VAL A CA 1
ATOM 3940 C C . VAL A 1 501 ? -14.400 0.330 9.731 1.00 91.94 501 VAL A C 1
ATOM 3942 O O . VAL A 1 501 ? -14.840 -0.035 10.820 1.00 91.94 501 VAL A O 1
ATOM 3945 N N . ASN A 1 502 ? -13.739 1.480 9.580 1.00 91.56 502 ASN A N 1
ATOM 3946 C CA . ASN A 1 502 ? -13.497 2.401 10.693 1.00 91.56 502 ASN A CA 1
ATOM 3947 C C . ASN A 1 502 ? -14.815 2.953 11.260 1.00 91.56 502 ASN A C 1
ATOM 3949 O O . ASN A 1 502 ? -15.050 2.840 12.460 1.00 91.56 502 ASN A O 1
ATOM 3953 N N . GLU A 1 503 ? -15.713 3.450 10.403 1.00 92.50 503 GLU A N 1
ATOM 3954 C CA . GLU A 1 503 ? -17.033 3.955 10.817 1.00 92.50 503 GLU A CA 1
ATOM 3955 C C . GLU A 1 503 ? -17.870 2.876 11.526 1.00 92.50 503 GLU A C 1
ATOM 3957 O O . GLU A 1 503 ? -18.492 3.125 12.561 1.00 92.50 503 GLU A O 1
ATOM 3962 N N . GLN A 1 504 ? -17.871 1.649 10.997 1.00 91.69 504 GLN A N 1
ATOM 3963 C CA . GLN A 1 504 ? -18.573 0.517 11.605 1.00 91.69 504 GLN A CA 1
ATOM 3964 C C . GLN A 1 504 ? -17.942 0.081 12.932 1.00 91.69 504 GLN A C 1
ATOM 3966 O O . GLN A 1 504 ? -18.667 -0.328 13.840 1.00 91.69 504 GLN A O 1
ATOM 3971 N N . THR A 1 505 ? -16.617 0.179 13.065 1.00 91.50 505 THR A N 1
ATOM 3972 C CA . THR A 1 505 ? -15.903 -0.140 14.309 1.00 91.50 505 THR A CA 1
ATOM 3973 C C . THR A 1 505 ? -16.251 0.869 15.400 1.00 91.50 505 THR A C 1
ATOM 3975 O O . THR A 1 505 ? -16.645 0.461 16.490 1.00 91.50 505 THR A O 1
ATOM 3978 N N . GLU A 1 506 ? -16.230 2.169 15.094 1.00 93.69 506 GLU A N 1
ATOM 3979 C CA . GLU A 1 506 ? -16.661 3.220 16.027 1.00 93.69 506 GLU A CA 1
ATOM 3980 C C . GLU A 1 506 ? -18.128 3.038 16.452 1.00 93.69 506 GLU A C 1
ATOM 3982 O O . GLU A 1 506 ? -18.469 3.143 17.635 1.00 93.69 506 GLU A O 1
ATOM 3987 N N . ALA A 1 507 ? -19.011 2.700 15.505 1.00 91.44 507 ALA A N 1
ATOM 3988 C CA . ALA A 1 507 ? -20.411 2.411 15.804 1.00 91.44 507 ALA A CA 1
ATOM 3989 C C . ALA A 1 507 ? -20.573 1.176 16.710 1.00 91.44 507 ALA A C 1
ATOM 3991 O O . ALA A 1 507 ? -21.410 1.179 17.618 1.00 91.44 507 ALA A O 1
ATOM 3992 N N . LEU A 1 508 ? -19.771 0.129 16.493 1.00 93.06 508 LEU A N 1
ATOM 3993 C CA . LEU A 1 508 ? -19.779 -1.085 17.308 1.00 93.06 508 LEU A CA 1
ATOM 3994 C C . LEU A 1 508 ? -19.262 -0.821 18.729 1.00 93.06 508 LEU A C 1
ATOM 3996 O O . LEU A 1 508 ? -19.846 -1.325 19.692 1.00 93.06 508 LEU A O 1
ATOM 4000 N N . GLU A 1 509 ? -18.210 -0.019 18.880 1.00 91.62 509 GLU A N 1
ATOM 4001 C CA . GLU A 1 509 ? -17.695 0.414 20.183 1.00 91.62 509 GLU A CA 1
ATOM 4002 C C . GLU A 1 509 ? -18.745 1.231 20.945 1.00 91.62 509 GLU A C 1
ATOM 4004 O O . GLU A 1 509 ? -19.031 0.946 22.110 1.00 91.62 509 GLU A O 1
ATOM 4009 N N . ALA A 1 510 ? -19.406 2.178 20.273 1.00 92.19 510 ALA A N 1
ATOM 4010 C CA . ALA A 1 510 ? -20.485 2.964 20.864 1.00 92.19 510 ALA A CA 1
ATOM 4011 C C . ALA A 1 510 ? -21.671 2.087 21.308 1.00 92.19 510 ALA A C 1
ATOM 4013 O O . ALA A 1 510 ? -22.200 2.276 22.408 1.00 92.19 510 ALA A O 1
ATOM 4014 N N . ALA A 1 511 ? -22.067 1.106 20.489 1.00 89.88 511 ALA A N 1
ATOM 4015 C CA . ALA A 1 511 ? -23.121 0.149 20.826 1.00 89.88 511 ALA A CA 1
ATOM 4016 C C . ALA A 1 511 ? -22.722 -0.764 21.999 1.00 89.88 511 ALA A C 1
ATOM 4018 O O . ALA A 1 511 ? -23.544 -1.044 22.872 1.00 89.88 511 ALA A O 1
ATOM 4019 N N . THR A 1 512 ? -21.457 -1.183 22.064 1.00 90.56 512 THR A N 1
ATOM 4020 C CA . THR A 1 512 ? -20.924 -2.003 23.164 1.00 90.56 512 THR A CA 1
ATOM 4021 C C . THR A 1 512 ? -20.903 -1.217 24.475 1.00 90.56 512 THR A C 1
ATOM 4023 O O . THR A 1 512 ? -21.419 -1.695 25.482 1.00 90.56 512 THR A O 1
ATOM 4026 N N . ALA A 1 513 ? -20.444 0.036 24.453 1.00 91.44 513 ALA A N 1
ATOM 4027 C CA . ALA A 1 513 ? -20.484 0.910 25.622 1.00 91.44 513 ALA A CA 1
ATOM 4028 C C . ALA A 1 513 ? -21.925 1.229 26.068 1.00 91.44 513 ALA A C 1
ATOM 4030 O O . ALA A 1 513 ? -22.205 1.369 27.259 1.00 91.44 513 ALA A O 1
ATOM 4031 N N . ALA A 1 514 ? -22.870 1.367 25.131 1.00 88.69 514 ALA A N 1
ATOM 4032 C CA . ALA A 1 514 ? -24.285 1.525 25.467 1.00 88.69 514 ALA A CA 1
ATOM 4033 C C . ALA A 1 514 ? -24.844 0.268 26.152 1.00 88.69 514 ALA A C 1
ATOM 4035 O O . ALA A 1 514 ? -25.557 0.390 27.150 1.00 88.69 514 ALA A O 1
ATOM 4036 N N . LEU A 1 515 ? -24.474 -0.919 25.660 1.00 92.31 515 LEU A N 1
ATOM 4037 C CA . LEU A 1 515 ? -24.872 -2.198 26.237 1.00 92.31 515 LEU A CA 1
ATOM 4038 C C . LEU A 1 515 ? -24.395 -2.337 27.685 1.00 92.31 515 LEU A C 1
ATOM 4040 O O . LEU A 1 515 ? -25.199 -2.654 28.565 1.00 92.31 515 LEU A O 1
ATOM 4044 N N . GLU A 1 516 ? -23.116 -2.062 27.935 1.00 89.00 516 GLU A N 1
ATOM 4045 C CA . GLU A 1 516 ? -22.509 -2.102 29.269 1.00 89.00 516 GLU A CA 1
ATOM 4046 C C . GLU A 1 516 ? -23.248 -1.168 30.230 1.00 89.00 516 GLU A C 1
ATOM 4048 O O . GLU A 1 516 ? -23.765 -1.624 31.247 1.00 89.00 516 GLU A O 1
ATOM 4053 N N . ARG A 1 517 ? -23.458 0.099 29.843 1.00 90.44 517 ARG A N 1
ATOM 4054 C CA . ARG A 1 517 ? -24.210 1.071 30.659 1.00 90.44 517 ARG A CA 1
ATOM 4055 C C . ARG A 1 517 ? -25.631 0.613 30.979 1.00 90.44 517 ARG A C 1
ATOM 4057 O O . ARG A 1 517 ? -26.103 0.812 32.097 1.00 90.44 517 ARG A O 1
ATOM 4064 N N . THR A 1 518 ? -26.347 0.039 30.008 1.00 86.69 518 THR A N 1
ATOM 4065 C CA . THR A 1 518 ? -27.707 -0.476 30.254 1.00 86.69 518 THR A CA 1
ATOM 4066 C C . THR A 1 518 ? -27.700 -1.702 31.161 1.00 86.69 518 THR A C 1
ATOM 4068 O O . THR A 1 518 ? -28.569 -1.817 32.020 1.00 86.69 518 THR A O 1
ATOM 4071 N N . THR A 1 519 ? -26.697 -2.572 31.028 1.00 92.75 519 THR A N 1
ATOM 4072 C CA . THR A 1 519 ? -26.541 -3.772 31.859 1.00 92.75 519 THR A CA 1
ATOM 4073 C C . THR A 1 519 ? -26.234 -3.390 33.305 1.00 92.75 519 THR A C 1
ATOM 4075 O O . THR A 1 519 ? -26.926 -3.840 34.214 1.00 92.75 519 THR A O 1
ATOM 4078 N N . GLU A 1 520 ? -25.274 -2.487 33.516 1.00 87.38 520 GLU A N 1
ATOM 4079 C CA . GLU A 1 520 ? -24.925 -1.956 34.838 1.00 87.38 520 GLU A CA 1
ATOM 4080 C C . GLU A 1 520 ? -26.122 -1.270 35.503 1.00 87.38 520 GLU A C 1
ATOM 4082 O O . GLU A 1 520 ? -26.414 -1.506 36.676 1.00 87.38 520 GLU A O 1
ATOM 4087 N N . ARG A 1 521 ? -26.867 -0.445 34.749 1.00 85.88 521 ARG A N 1
ATOM 4088 C CA . ARG A 1 521 ? -28.074 0.218 35.261 1.00 85.88 521 ARG A CA 1
ATOM 4089 C C . ARG A 1 521 ? -29.120 -0.797 35.721 1.00 85.88 521 ARG A C 1
ATOM 4091 O O . ARG A 1 521 ? -29.698 -0.612 36.791 1.00 85.88 521 ARG A O 1
ATOM 4098 N N . ILE A 1 522 ? -29.349 -1.855 34.941 1.00 90.06 522 ILE A N 1
ATOM 4099 C CA . ILE A 1 522 ? -30.277 -2.935 35.295 1.00 90.06 522 ILE A CA 1
ATOM 4100 C C . ILE A 1 522 ? -29.818 -3.651 36.568 1.00 90.06 522 ILE A C 1
ATOM 4102 O O . ILE A 1 522 ? -30.624 -3.831 37.481 1.00 90.06 522 ILE A O 1
ATOM 4106 N N . GLU A 1 523 ? -28.542 -4.031 36.654 1.00 88.56 523 GLU A N 1
ATOM 4107 C CA . GLU A 1 523 ? -27.997 -4.760 37.801 1.00 88.56 523 GLU A CA 1
ATOM 4108 C C . GLU A 1 523 ? -28.128 -3.938 39.092 1.00 88.56 523 GLU A C 1
ATOM 4110 O O . GLU A 1 523 ? -28.705 -4.409 40.074 1.00 88.56 523 GLU A O 1
ATOM 4115 N N . VAL A 1 524 ? -27.724 -2.663 39.063 1.00 87.81 524 VAL A N 1
ATOM 4116 C CA . VAL A 1 524 ? -27.848 -1.753 40.213 1.00 87.81 524 VAL A CA 1
ATOM 4117 C C . VAL A 1 524 ? -29.310 -1.544 40.614 1.00 87.81 524 VAL A C 1
ATOM 4119 O O . VAL A 1 524 ? -29.641 -1.635 41.799 1.00 87.81 524 VAL A O 1
ATOM 4122 N N . LEU A 1 525 ? -30.201 -1.270 39.654 1.00 84.19 525 LEU A N 1
ATOM 4123 C CA . LEU A 1 525 ? -31.617 -1.046 39.953 1.00 84.19 525 LEU A CA 1
ATOM 4124 C C . LEU A 1 525 ? -32.286 -2.306 40.509 1.00 84.19 525 LEU A C 1
ATOM 4126 O O . LEU A 1 525 ? -33.047 -2.185 41.467 1.00 84.19 525 LEU A O 1
ATOM 4130 N N . SER A 1 526 ? -31.983 -3.490 39.964 1.00 86.00 526 SER A N 1
ATOM 4131 C CA . SER A 1 526 ? -32.516 -4.764 40.467 1.00 86.00 526 SER A CA 1
ATOM 4132 C C . SER A 1 526 ? -32.076 -5.044 41.903 1.00 86.00 526 SER A C 1
ATOM 4134 O O . SER A 1 526 ? -32.928 -5.281 42.755 1.00 86.00 526 SER A O 1
ATOM 4136 N N . GLY A 1 527 ? -30.781 -4.905 42.215 1.00 83.56 527 GLY A N 1
ATOM 4137 C CA . GLY A 1 527 ? -30.266 -5.179 43.558 1.00 83.56 527 GLY A CA 1
ATOM 4138 C C . GLY A 1 527 ? -30.843 -4.240 44.621 1.00 83.56 527 GLY A C 1
ATOM 4139 O O . GLY A 1 527 ? -31.188 -4.669 45.727 1.00 83.56 527 GLY A O 1
ATOM 4140 N N . VAL A 1 528 ? -31.001 -2.955 44.285 1.00 83.12 528 VAL A N 1
ATOM 4141 C CA . VAL A 1 528 ? -31.618 -1.969 45.185 1.00 83.12 528 VAL A CA 1
ATOM 4142 C C . VAL A 1 528 ? -33.115 -2.240 45.364 1.00 83.12 528 VAL A C 1
ATOM 4144 O O . VAL A 1 528 ? -33.600 -2.171 46.493 1.00 83.12 528 VAL A O 1
ATOM 4147 N N . LEU A 1 529 ? -33.845 -2.559 44.288 1.00 84.19 529 LEU A N 1
ATOM 4148 C CA . LEU A 1 529 ? -35.272 -2.905 44.352 1.00 84.19 529 LEU A CA 1
ATOM 4149 C C . LEU A 1 529 ? -35.515 -4.129 45.232 1.00 84.19 529 LEU A C 1
ATOM 4151 O O . LEU A 1 529 ? -36.325 -4.044 46.150 1.00 84.19 529 LEU A O 1
ATOM 4155 N N . ASP A 1 530 ? -34.776 -5.217 45.014 1.00 81.25 530 ASP A N 1
ATOM 4156 C CA . ASP A 1 530 ? -34.958 -6.463 45.763 1.00 81.25 530 ASP A CA 1
ATOM 4157 C C . ASP A 1 530 ? -34.681 -6.262 47.267 1.00 81.25 530 ASP A C 1
ATOM 4159 O O . ASP A 1 530 ? -35.388 -6.800 48.122 1.00 81.25 530 ASP A O 1
ATOM 4163 N N . THR A 1 531 ? -33.701 -5.416 47.612 1.00 83.31 531 THR A N 1
ATOM 4164 C CA . THR A 1 531 ? -33.392 -5.073 49.012 1.00 83.31 531 THR A CA 1
ATOM 4165 C C . THR A 1 531 ? -34.508 -4.248 49.660 1.00 83.31 531 THR A C 1
ATOM 4167 O O . THR A 1 531 ? -34.913 -4.531 50.789 1.00 83.31 531 THR A O 1
ATOM 4170 N N . ILE A 1 532 ? -35.020 -3.229 48.960 1.00 77.88 532 ILE A N 1
ATOM 4171 C CA . ILE A 1 532 ? -36.101 -2.371 49.469 1.00 77.88 532 ILE A CA 1
ATOM 4172 C C . ILE A 1 532 ? -37.399 -3.172 49.605 1.00 77.88 532 ILE A C 1
ATOM 4174 O O . ILE A 1 532 ? -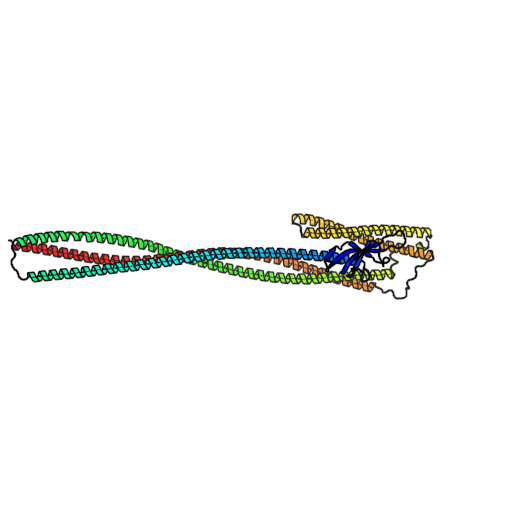38.101 -3.031 50.604 1.00 77.88 532 ILE A O 1
ATOM 4178 N N . GLU A 1 533 ? -37.714 -4.041 48.646 1.00 78.25 533 GLU A N 1
ATOM 4179 C CA . GLU A 1 533 ? -38.903 -4.894 48.692 1.00 78.25 533 GLU A CA 1
ATOM 4180 C C . GLU A 1 533 ? -38.850 -5.887 49.860 1.00 78.25 533 GLU A C 1
ATOM 4182 O O . GLU A 1 533 ? -39.852 -6.053 50.559 1.00 78.25 533 GLU A O 1
ATOM 4187 N N . ALA A 1 534 ? -37.683 -6.480 50.138 1.00 80.12 534 ALA A N 1
ATOM 4188 C CA . ALA A 1 534 ? -37.491 -7.335 51.309 1.00 80.12 534 ALA A CA 1
ATOM 4189 C C . ALA A 1 534 ? -37.715 -6.569 52.626 1.00 80.12 534 ALA A C 1
ATOM 4191 O O . ALA A 1 534 ? -38.432 -7.047 53.506 1.00 80.12 534 ALA A O 1
ATOM 4192 N N . GLN A 1 535 ? -37.168 -5.352 52.740 1.00 78.12 535 GLN A N 1
ATOM 4193 C CA . GLN A 1 535 ? -37.366 -4.495 53.914 1.00 78.12 535 GLN A CA 1
ATOM 4194 C C . GLN A 1 535 ? -38.829 -4.063 54.074 1.00 78.12 535 GLN A C 1
ATOM 4196 O O . GLN A 1 535 ? -39.368 -4.109 55.176 1.00 78.12 535 GLN A O 1
ATOM 4201 N N . LEU A 1 536 ? -39.506 -3.677 52.988 1.00 78.44 536 LEU A N 1
ATOM 4202 C CA . LEU A 1 536 ? -40.924 -3.303 53.017 1.00 78.44 536 LEU A CA 1
ATOM 4203 C C . LEU A 1 536 ? -41.825 -4.478 53.410 1.00 78.44 536 LEU A C 1
ATOM 4205 O O . LEU A 1 536 ? -42.822 -4.266 54.101 1.00 78.44 536 LEU A O 1
ATOM 4209 N N . ALA A 1 537 ? -41.490 -5.702 52.998 1.00 79.19 537 ALA A N 1
ATOM 4210 C CA . ALA A 1 537 ? -42.207 -6.903 53.415 1.00 79.19 537 ALA A CA 1
ATOM 4211 C C . ALA A 1 537 ? -42.043 -7.168 54.922 1.00 79.19 537 ALA A C 1
ATOM 4213 O O . ALA A 1 537 ? -43.027 -7.466 55.600 1.00 79.19 537 ALA A O 1
ATOM 4214 N N . GLU A 1 538 ? -40.830 -7.002 55.457 1.00 77.25 538 GLU A N 1
ATOM 4215 C CA . GLU A 1 538 ? -40.553 -7.134 56.892 1.00 77.25 538 GLU A CA 1
ATOM 4216 C C . GLU A 1 538 ? -41.271 -6.049 57.714 1.00 77.25 538 GLU A C 1
ATOM 4218 O O . GLU A 1 538 ? -41.925 -6.360 58.711 1.00 77.25 538 GLU A O 1
ATOM 4223 N N . PHE A 1 539 ? -41.241 -4.788 57.264 1.00 75.19 539 PHE A N 1
ATOM 4224 C CA . PHE A 1 539 ? -41.967 -3.693 57.914 1.00 75.19 539 PHE A CA 1
ATOM 4225 C C . PHE A 1 539 ? -43.483 -3.887 57.872 1.00 75.19 539 PHE A C 1
ATOM 4227 O O . PHE A 1 539 ? -44.145 -3.630 58.876 1.00 75.19 539 PHE A O 1
ATOM 4234 N N . ALA A 1 540 ? -44.038 -4.363 56.754 1.00 76.56 540 ALA A N 1
ATOM 4235 C CA . ALA A 1 540 ? -45.462 -4.673 56.653 1.00 76.56 540 ALA A CA 1
ATOM 4236 C C . ALA A 1 540 ? -45.867 -5.775 57.645 1.00 76.56 540 ALA A C 1
ATOM 4238 O O . ALA A 1 540 ? -46.818 -5.587 58.399 1.00 76.56 540 ALA A O 1
ATOM 4239 N N . ALA A 1 541 ? -45.093 -6.864 57.730 1.00 77.50 541 ALA A N 1
ATOM 4240 C CA . ALA A 1 541 ? -45.330 -7.933 58.702 1.00 77.50 541 ALA A CA 1
ATOM 4241 C C . ALA A 1 541 ? -45.214 -7.440 60.159 1.00 77.50 541 ALA A C 1
ATOM 4243 O O . ALA A 1 541 ? -46.017 -7.813 61.016 1.00 77.50 541 ALA A O 1
ATOM 4244 N N . GLY A 1 542 ? -44.249 -6.557 60.444 1.00 77.00 542 GLY A N 1
ATOM 4245 C CA . GLY A 1 542 ? -44.125 -5.888 61.739 1.00 77.00 542 GLY A CA 1
ATOM 4246 C C . GLY A 1 542 ? -45.346 -5.024 62.069 1.00 77.00 542 GLY A C 1
ATOM 4247 O O . GLY A 1 542 ? -45.867 -5.094 63.182 1.00 77.00 542 GLY A O 1
ATOM 4248 N N . CYS A 1 543 ? -45.854 -4.266 61.096 1.00 76.56 543 CYS A N 1
ATOM 4249 C CA . CYS A 1 543 ? -47.054 -3.443 61.244 1.00 76.56 543 CYS A CA 1
ATOM 4250 C C . CYS A 1 543 ? -48.308 -4.294 61.507 1.00 76.56 543 CYS A C 1
ATOM 4252 O O . CYS A 1 543 ? -49.094 -3.959 62.394 1.00 76.56 543 CYS A O 1
ATOM 4254 N N . ASP A 1 544 ? -48.456 -5.422 60.809 1.00 76.25 544 ASP A N 1
ATOM 4255 C CA . ASP A 1 544 ? -49.542 -6.384 61.034 1.00 76.25 544 ASP A CA 1
ATOM 4256 C C . ASP A 1 544 ? -49.475 -6.989 62.448 1.00 76.25 544 ASP A C 1
ATOM 4258 O O . ASP A 1 544 ? -50.489 -7.057 63.145 1.00 76.25 544 ASP A O 1
ATOM 4262 N N . SER A 1 545 ? -48.275 -7.336 62.928 1.00 76.25 545 SER A N 1
ATOM 4263 C CA . SER A 1 545 ? -48.089 -7.845 64.297 1.00 76.25 545 SER A CA 1
ATOM 4264 C C . SER A 1 545 ? -48.412 -6.799 65.374 1.00 76.25 545 SER A C 1
ATOM 4266 O O . SER A 1 545 ? -48.997 -7.122 66.409 1.00 76.25 545 SER A O 1
ATOM 4268 N N . LEU A 1 546 ? -48.091 -5.522 65.124 1.00 74.06 546 LEU A N 1
ATOM 4269 C CA . LEU A 1 546 ? -48.433 -4.412 66.015 1.00 74.06 546 LEU A CA 1
ATOM 4270 C C . LEU A 1 546 ? -49.937 -4.147 66.030 1.00 74.06 546 LEU A C 1
ATOM 4272 O O . LEU A 1 546 ? -50.481 -3.846 67.090 1.00 74.06 546 LEU A O 1
ATOM 4276 N N . LYS A 1 547 ? -50.619 -4.292 64.890 1.00 73.12 547 LYS A N 1
ATOM 4277 C CA . LYS A 1 547 ? -52.084 -4.228 64.826 1.00 73.12 547 LYS A CA 1
ATOM 4278 C C . LYS A 1 547 ? -52.734 -5.326 65.649 1.00 73.12 547 LYS A C 1
ATOM 4280 O O . LYS A 1 547 ? -53.661 -5.042 66.402 1.00 73.12 547 LYS A O 1
ATOM 4285 N N . GLU A 1 548 ? -52.243 -6.555 65.528 1.00 74.81 548 GLU A N 1
ATOM 4286 C CA . GLU A 1 548 ? -52.744 -7.687 66.306 1.00 74.81 548 GLU A CA 1
ATOM 4287 C C . GLU A 1 548 ? -52.507 -7.466 67.810 1.00 74.81 548 GLU A C 1
ATOM 4289 O O . GLU A 1 548 ? -53.430 -7.599 68.613 1.00 74.81 548 GLU A O 1
ATOM 4294 N N . GLY A 1 549 ? -51.314 -6.999 68.194 1.00 72.31 549 GLY A N 1
ATOM 4295 C CA . GLY A 1 549 ? -51.001 -6.630 69.577 1.00 72.31 549 GLY A CA 1
ATOM 4296 C C . GLY A 1 549 ? -51.847 -5.469 70.115 1.00 72.31 549 GLY A C 1
ATOM 4297 O O . GLY A 1 549 ? -52.312 -5.523 71.254 1.00 72.31 549 GLY A O 1
ATOM 4298 N N . ALA A 1 550 ? -52.099 -4.438 69.304 1.00 69.88 550 ALA A N 1
ATOM 4299 C CA . ALA A 1 550 ? -52.953 -3.307 69.669 1.00 69.88 550 ALA A CA 1
ATOM 4300 C C . ALA A 1 550 ? -54.424 -3.725 69.823 1.00 69.88 550 ALA A C 1
ATOM 4302 O O . ALA A 1 550 ? -55.097 -3.245 70.738 1.00 69.88 550 ALA A O 1
ATOM 4303 N N . ALA A 1 551 ? -54.911 -4.650 68.987 1.00 70.38 551 ALA A N 1
ATOM 4304 C CA . ALA A 1 551 ? -56.243 -5.243 69.106 1.00 70.38 551 ALA A CA 1
ATOM 4305 C C . ALA A 1 551 ? -56.392 -6.047 70.410 1.00 70.38 551 ALA A C 1
ATOM 4307 O O . ALA A 1 551 ? -57.361 -5.862 71.144 1.00 70.38 551 ALA A O 1
ATOM 4308 N N . VAL A 1 552 ? -55.392 -6.863 70.762 1.00 70.88 552 VAL A N 1
ATOM 4309 C CA . VAL A 1 552 ? -55.367 -7.593 72.042 1.00 70.88 552 VAL A CA 1
ATOM 4310 C C . VAL A 1 552 ? -55.293 -6.628 73.228 1.00 70.88 552 VAL A C 1
ATOM 4312 O O . VAL A 1 552 ? -55.995 -6.811 74.218 1.00 70.88 552 VAL A O 1
ATOM 4315 N N . ALA A 1 553 ? -54.488 -5.567 73.145 1.00 65.62 553 ALA A N 1
ATOM 4316 C CA . ALA A 1 553 ? -54.389 -4.567 74.206 1.00 65.62 553 ALA A CA 1
ATOM 4317 C C . ALA A 1 553 ? -55.702 -3.789 74.403 1.00 65.62 553 ALA A C 1
ATOM 4319 O O . ALA A 1 553 ? -56.081 -3.508 75.541 1.00 65.62 553 ALA A O 1
ATOM 4320 N N . THR A 1 554 ? -56.421 -3.476 73.320 1.00 67.44 554 THR A N 1
ATOM 4321 C CA . THR A 1 554 ? -57.755 -2.861 73.405 1.00 67.44 554 THR A CA 1
ATOM 4322 C C . THR A 1 554 ? -58.793 -3.828 73.968 1.00 67.44 554 THR A C 1
ATOM 4324 O O . THR A 1 554 ? -59.586 -3.417 74.813 1.00 67.44 554 THR A O 1
ATOM 4327 N N . GLU A 1 555 ? -58.749 -5.110 73.605 1.00 69.50 555 GLU A N 1
ATOM 4328 C CA . GLU A 1 555 ? -59.620 -6.143 74.180 1.00 69.50 555 GLU A CA 1
ATOM 4329 C C . GLU A 1 555 ? -59.351 -6.351 75.683 1.00 69.50 555 GLU A C 1
ATOM 4331 O O . GLU A 1 555 ? -60.283 -6.386 76.491 1.00 69.50 555 GLU A O 1
ATOM 4336 N N . VAL A 1 556 ? -58.077 -6.388 76.096 1.00 66.69 556 VAL A N 1
ATOM 4337 C CA . VAL A 1 556 ? -57.670 -6.452 77.509 1.00 66.69 556 VAL A CA 1
ATOM 4338 C C . VAL A 1 556 ? -58.125 -5.204 78.258 1.00 66.69 556 VAL A C 1
ATOM 4340 O O . VAL A 1 556 ? -58.728 -5.341 79.323 1.00 66.69 556 VAL A O 1
ATOM 4343 N N . LYS A 1 557 ? -57.921 -4.005 77.698 1.00 64.88 557 LYS A N 1
ATOM 4344 C CA . LYS A 1 557 ? -58.417 -2.749 78.277 1.00 64.88 557 LYS A CA 1
ATOM 4345 C C . LYS A 1 557 ? -59.931 -2.798 78.483 1.00 64.88 557 LYS A C 1
ATOM 4347 O O . LYS A 1 557 ? -60.400 -2.509 79.577 1.00 64.88 557 LYS A O 1
ATOM 4352 N N . GLN A 1 558 ? -60.688 -3.258 77.491 1.00 66.75 558 GLN A N 1
ATOM 4353 C CA . GLN A 1 558 ? -62.145 -3.356 77.577 1.00 66.75 558 GLN A CA 1
ATOM 4354 C C . GLN A 1 558 ? -62.600 -4.407 78.607 1.00 66.75 558 GLN A C 1
ATOM 4356 O O . GLN A 1 558 ? -63.571 -4.197 79.335 1.00 66.75 558 GLN A O 1
ATOM 4361 N N . SER A 1 559 ? -61.873 -5.522 78.737 1.00 64.69 559 SER A N 1
ATOM 4362 C CA . SER A 1 559 ? -62.122 -6.532 79.776 1.00 64.69 559 SER A CA 1
ATOM 4363 C C . SER A 1 559 ? -61.829 -6.011 81.191 1.00 64.69 559 SER A C 1
ATOM 4365 O O . SER A 1 559 ? -62.572 -6.312 82.126 1.00 64.69 559 SER A O 1
ATOM 4367 N N . GLN A 1 560 ? -60.788 -5.187 81.344 1.00 56.56 560 GLN A N 1
ATOM 4368 C CA . GLN A 1 560 ? -60.404 -4.576 82.613 1.00 56.56 560 GLN A CA 1
ATOM 4369 C C . GLN A 1 560 ? -61.329 -3.419 82.993 1.00 56.56 560 GLN A C 1
ATOM 4371 O O . GLN A 1 560 ? -61.714 -3.331 84.152 1.00 56.56 560 GLN A O 1
ATOM 4376 N N . GLU A 1 561 ? -61.766 -2.590 82.042 1.00 65.12 561 GLU A N 1
ATOM 4377 C CA . GLU A 1 561 ? -62.813 -1.581 82.258 1.00 65.12 561 GLU A CA 1
ATOM 4378 C C . GLU A 1 561 ? -64.119 -2.242 82.722 1.00 65.12 561 GLU A C 1
ATOM 4380 O O . GLU A 1 561 ? -64.733 -1.786 83.687 1.00 65.12 561 GLU A O 1
ATOM 4385 N N . ASN A 1 562 ? -64.497 -3.377 82.123 1.00 65.88 562 ASN A N 1
ATOM 4386 C CA . ASN A 1 562 ? -65.642 -4.171 82.575 1.00 65.88 562 ASN A CA 1
ATOM 4387 C C . ASN A 1 562 ? -65.438 -4.744 83.991 1.00 65.88 562 ASN A C 1
ATOM 4389 O O . ASN A 1 562 ? -66.370 -4.728 84.794 1.00 65.88 562 ASN A O 1
ATOM 4393 N N . ALA A 1 563 ? -64.238 -5.229 84.327 1.00 60.44 563 ALA A N 1
ATOM 4394 C CA . ALA A 1 563 ? -63.926 -5.741 85.665 1.00 60.44 563 ALA A CA 1
ATOM 4395 C C . ALA A 1 563 ? -63.907 -4.628 86.729 1.00 60.44 563 ALA A C 1
ATOM 4397 O O . ALA A 1 563 ? -64.412 -4.820 87.833 1.00 60.44 563 ALA A O 1
ATOM 4398 N N . ILE A 1 564 ? -63.380 -3.447 86.394 1.00 61.75 564 ILE A N 1
ATOM 4399 C CA . ILE A 1 564 ? -63.403 -2.260 87.256 1.00 61.75 564 ILE A CA 1
ATOM 4400 C C . ILE A 1 564 ? -64.846 -1.793 87.466 1.00 61.75 564 ILE A C 1
ATOM 4402 O O . ILE A 1 564 ? -65.222 -1.527 88.604 1.00 61.75 564 ILE A O 1
ATOM 4406 N N . ALA A 1 565 ? -65.678 -1.766 86.420 1.00 62.50 565 ALA A N 1
ATOM 4407 C CA . ALA A 1 565 ? -67.099 -1.448 86.547 1.00 62.50 565 ALA A CA 1
ATOM 4408 C C . ALA A 1 565 ? -67.828 -2.434 87.484 1.00 62.50 565 ALA A C 1
ATOM 4410 O O . ALA A 1 565 ? -68.590 -2.011 88.354 1.00 62.50 565 ALA A O 1
ATOM 4411 N N . GLN A 1 566 ? -67.535 -3.735 87.384 1.00 59.81 566 GLN A N 1
ATOM 4412 C CA . GLN A 1 566 ? -68.080 -4.763 88.284 1.00 59.81 566 GLN A CA 1
ATOM 4413 C C . GLN A 1 566 ? -67.580 -4.617 89.732 1.00 59.81 566 GLN A C 1
ATOM 4415 O O . GLN A 1 566 ? -68.346 -4.800 90.679 1.00 59.81 566 GLN A O 1
ATOM 4420 N N . LEU A 1 567 ? -66.307 -4.265 89.933 1.00 55.66 567 LEU A N 1
ATOM 4421 C CA . LEU A 1 567 ? -65.747 -4.006 91.264 1.00 55.66 567 LEU A CA 1
ATOM 4422 C C . LEU A 1 567 ? -66.329 -2.734 91.890 1.00 55.66 567 LEU A C 1
ATOM 4424 O O . LEU A 1 567 ? -66.619 -2.722 93.084 1.00 55.66 567 LEU A O 1
ATOM 4428 N N . GLN A 1 568 ? -66.559 -1.685 91.099 1.00 57.16 568 GLN A N 1
ATOM 4429 C CA . GLN A 1 568 ? -67.257 -0.479 91.544 1.00 57.16 568 GLN A CA 1
ATOM 4430 C C . GLN A 1 568 ? -68.710 -0.784 91.942 1.00 57.16 568 GLN A C 1
ATOM 4432 O O . GLN A 1 568 ? -69.189 -0.255 92.944 1.00 57.16 568 GLN A O 1
ATOM 4437 N N . GLU A 1 569 ? -69.396 -1.681 91.229 1.00 59.31 569 GLU A N 1
ATOM 4438 C CA . GLU A 1 569 ? -70.735 -2.162 91.593 1.00 59.31 569 GLU A CA 1
ATOM 4439 C C . GLU A 1 569 ? -70.728 -2.953 92.919 1.00 59.31 569 GLU A C 1
ATOM 4441 O O . GLU A 1 569 ? -71.560 -2.707 93.793 1.00 59.31 569 GLU A O 1
ATOM 4446 N N . LEU A 1 570 ? -69.737 -3.829 93.131 1.00 54.59 570 LEU A N 1
ATOM 4447 C CA . LEU A 1 570 ? -69.551 -4.591 94.378 1.00 54.59 570 LEU A CA 1
ATOM 4448 C C . LEU A 1 570 ? -69.206 -3.711 95.588 1.00 54.59 570 LEU A C 1
ATOM 4450 O O . LEU A 1 570 ? -69.744 -3.918 96.676 1.00 54.59 570 LEU A O 1
ATOM 4454 N N . VAL A 1 571 ? -68.332 -2.717 95.416 1.00 53.06 571 VAL A N 1
ATOM 4455 C CA . VAL A 1 571 ? -67.962 -1.767 96.479 1.00 53.06 571 VAL A CA 1
ATOM 4456 C C . VAL A 1 571 ? -69.143 -0.861 96.843 1.00 53.06 571 VAL A C 1
ATOM 4458 O O . VAL A 1 571 ? -69.385 -0.607 98.026 1.00 53.06 571 VAL A O 1
ATOM 4461 N N . ASN A 1 572 ? -69.939 -0.439 95.857 1.00 54.53 572 ASN A N 1
ATOM 4462 C CA . ASN A 1 572 ? -71.189 0.282 96.107 1.00 54.53 572 ASN A CA 1
ATOM 4463 C C . ASN A 1 572 ? -72.247 -0.608 96.791 1.00 54.53 572 ASN A C 1
ATOM 4465 O O . ASN A 1 572 ? -73.060 -0.106 97.559 1.00 54.53 572 ASN A O 1
ATOM 4469 N N . GLY A 1 573 ? -72.210 -1.928 96.575 1.00 50.81 573 GLY A N 1
ATOM 4470 C CA . GLY A 1 573 ? -73.053 -2.903 97.278 1.00 50.81 573 GLY A CA 1
ATOM 4471 C C . GLY A 1 573 ? -72.629 -3.201 98.724 1.00 50.81 573 GLY A C 1
ATOM 4472 O O . GLY A 1 573 ? -73.471 -3.560 99.539 1.00 50.81 573 GLY A O 1
ATOM 4473 N N . LEU A 1 574 ? -71.347 -3.032 99.066 1.00 43.81 574 LEU A N 1
ATOM 4474 C CA . LEU A 1 574 ? -70.810 -3.208 100.428 1.00 43.81 574 LEU A CA 1
ATOM 4475 C C . LEU A 1 574 ? -70.951 -1.958 101.313 1.00 43.81 574 LEU A C 1
ATOM 4477 O O . LEU A 1 574 ? -70.720 -2.029 102.519 1.00 43.81 574 LEU A O 1
ATOM 4481 N N . THR A 1 575 ? -71.314 -0.820 100.723 1.00 44.19 575 THR A N 1
ATOM 4482 C CA . THR A 1 575 ? -71.556 0.456 101.419 1.00 44.19 575 THR A CA 1
ATOM 4483 C C . THR A 1 575 ? -73.047 0.810 101.531 1.00 44.19 575 THR A C 1
ATOM 4485 O O . THR A 1 575 ? -73.378 1.927 101.933 1.00 44.19 575 THR A O 1
ATOM 4488 N N . GLY A 1 576 ? -73.935 -0.144 101.214 1.00 41.56 576 GLY A N 1
ATOM 4489 C CA . GLY A 1 576 ? -75.393 -0.055 101.369 1.00 41.56 576 GLY A CA 1
ATOM 4490 C C . GLY A 1 576 ? -75.920 -0.662 102.662 1.00 41.56 576 GLY A C 1
ATOM 4491 O O . GLY A 1 576 ? -75.467 -1.774 103.019 1.00 41.56 576 GLY A O 1
#

Sequence (576 aa):
MLYLAEVQKKSGVFGSGKAGLKLLAQQRSEHNWSPASGEEIPFDDATTFGAGVLVMVEISPNKQVQGAPKEAGQQLVKILQGFSRFQEKTKTQEEEIDQWKASLTYQAEELNRRETEIQGREEQVEQIQEQLDALTARKAEIEAETSALNGTRQELENSKQELEAAWRQFQGERENFAQETEQAASLDADQANSLKEWLDYLAEVMTTSGDSGESIATIEAQIEAQRQICSDRRDMLNRDHEQLGTVQADRDRLRGELEATQTTLSELQAEVYRAEAGRSSQQAVIETKQQLASSIVERLADVDSLTVEISQLSVNSGSDDSDLGVDLGELERLPLNELQQKVRQLQDELEKGFRFVSDQEEELTLQRMDLNELETKVARANEAERAELQTELADSHESFKFLNQTLVGQRRNLRKQERVMNLHQVVLWRRLGNPPEATSSGGGSIDTSAIMAQLQLRKGEQTALLAMLEAEIAELQAQLASLDLEITAKQQDIELHVNQVNEQTEALEAATAALERTTERIEVLSGVLDTIEAQLAEFAAGCDSLKEGAAVATEVKQSQENAIAQLQELVNGLTG

Solvent-accessible surface area (backbone atoms only — not comparable to full-atom values): 31365 Å² total; per-residue (Å²): 88,50,28,40,24,35,31,42,67,49,85,47,102,71,90,63,60,60,22,28,34,32,31,50,30,31,60,77,47,99,90,37,72,45,81,37,92,55,54,71,38,84,38,89,76,53,83,83,58,61,72,72,42,51,28,38,37,34,37,45,99,84,72,42,80,50,78,82,70,40,76,28,65,72,58,50,53,53,50,51,55,49,49,54,54,49,51,53,51,50,51,55,51,49,53,52,50,51,52,50,51,53,54,50,51,53,52,50,51,53,48,51,53,51,48,54,52,48,50,55,50,51,52,51,51,50,55,50,49,54,51,51,53,52,50,53,52,52,50,52,49,51,54,50,52,52,53,50,51,51,50,55,52,51,52,51,52,50,52,50,53,52,51,53,52,52,49,52,51,54,50,52,51,50,52,50,57,56,60,69,55,77,79,69,93,76,90,54,83,69,56,61,56,49,54,47,53,54,48,52,50,49,54,58,64,60,61,69,65,66,61,58,59,62,52,50,55,51,52,49,56,52,51,52,54,51,49,50,54,50,51,58,50,48,58,50,48,54,51,47,53,54,48,45,55,52,40,50,52,51,34,54,49,43,49,53,53,41,55,49,54,51,51,54,42,53,51,50,53,52,50,45,54,52,49,52,55,50,47,55,54,51,50,54,52,44,51,55,48,51,55,51,45,50,58,48,54,52,52,50,52,51,52,51,51,51,50,50,54,54,49,52,55,50,67,77,62,68,86,79,78,80,84,69,84,70,61,65,73,60,67,73,67,55,57,71,68,60,50,54,51,50,42,50,51,45,49,56,51,48,53,53,50,50,52,53,52,51,54,52,49,52,49,52,54,50,52,53,52,52,49,52,51,45,54,57,46,43,75,71,45,54,80,76,57,27,57,56,47,50,50,53,46,50,56,50,50,52,52,50,52,51,51,52,59,52,47,56,53,49,53,56,48,50,56,49,52,50,52,53,39,50,52,51,41,54,54,51,34,51,73,72,72,52,66,77,82,76,76,79,89,75,73,80,84,75,76,56,64,65,56,50,54,52,50,53,51,53,48,52,54,51,53,52,51,42,54,52,50,54,50,52,44,52,52,51,52,52,52,47,55,53,49,52,52,52,44,53,51,52,51,52,52,44,53,54,46,52,52,51,47,50,56,42,47,53,52,35,51,54,33,49,55,50,42,50,56,46,49,52,51,47,54,56,51,48,57,52,46,57,52,51,52,53,50,52,51,53,50,49,53,51,50,53,52,49,51,53,53,50,51,51,52,50,52,50,49,53,54,47,53,52,49,49,53,52,49,52,52,52,54,57,59,73,75,106

pLDDT: mean 78.53, std 15.29, range [30.14, 95.56]

Radius of gyration: 63.58 Å; Cα contacts (8 Å, |Δi|>4): 302; chains: 1; bounding box: 147×49×189 Å

Mean predicted aligned error: 22.48 Å

Foldseek 3Di:
DKFKWFWAWDDDPPDDTWIWTFTAWDDPDPQDIDGDPRDTQTDRVNPPDDGGFIWIFDADPVRDTDDDIHGCVVVVVVSVVVNVVVVVVVVVVVVVVVVVVVVVVVVVVVVVVVVVVVVVVVVVVVVVVVVVVVVVVVVVVVVVVVVVVVVVVVVVVVVVVVVVVVVVVVVVVVVVVVVVPPPDDDDDPVVVVVVVVVVVVVVVVVVVLPVLVVVLVVLVVVLVVLVVVLVVLVVVLVVLVVVLVVLVVVLVVLVVVLVVLVVVLVVLVVVLVVLVVVLVVLVVVLVVLVVVLVVLVVVLVVLVVVLVVLVVVLVVLDDDPPVLPDDVVVLLVDDLVVLVVVLVVLVVVLVVLVVVLVVLVVVLVVLVVVLVVLVVCLVVDDPVVNVVSVVVSVVSVVVSVVSVVVSVVSVVVSVSSVVVSVSSVQSSCVVVVHHDPDPDPDDDDPPCVVVSVVSVVVSVVSVVVSVVSVVVSVVSVVVSVVSVVVSVVSVVVSVVSVVVSVVSVVVSVVSVVVSVVSVVVSVVSVVVSVVSVVVSVVSVVVSVVSVVVSVVVVVVVVVVVVVVVVVVVVVVVVVD